Protein AF-0000000087426210 (afdb_homodimer)

Nearest PDB structures (foldseek):
  4icm-assembly2_G  TM=7.146E-01  e=2.799E-15  Sphingobium sp. SYK-6
  4qs5-assembly2_D  TM=7.437E-01  e=3.763E-14  Novosphingobium aromaticivorans DSM 12444
  7pwy-assembly2_C  TM=6.959E-01  e=1.541E-12  Homo sapiens
  4ofc-assembly1_A  TM=6.914E-01  e=6.392E-12  Homo sapiens
  4ign-assembly2_B  TM=7.014E-01  e=2.822E-11  Homo sapiens

pLDDT: mean 91.21, std 15.52, range [29.95, 98.94]

Foldseek 3Di:
DPPPPVPPPPPVVFAFEAEAAEDCALLNVPPPLCVVLCVVVVPPDRDNGDDLVVVVVLCVVQPHFAYEYEWAAEPVGTSRALVNQLVSCVVPVRHYAYEHEADLVDLVVRLVRLCCSCVPSVHQYYEYECQRHVHACQPPSNVSVQVSCLVSVHAYEYEAAADPGPTDRVSNACPPRVVVVCVVCLSHQYEYECCHPPNNVSLLVCVVVHVRYAYENEPDAPVPDDPVVLVLLQPVRLLRYEYHHHPPSGRSNRNCPCVVVSPHDPSSVSNHRPVSVCVNRVDDPPDD/DPPPPVPPPPPVPFAFEAEAAEDCALLNVPPPLCVVLCVVVVPPDRDNGDDCVVVVVLCVVQPHFAYEYEWAAEPVGTSRALVNQLVSCVVPVRHYAYEHEADLVDLVVRLVRLCCSCVPSVHLYYEYECQRHVHACQPPSNVSVQVSCLVSVHAYEYEAAADPGPTDRVSNACPPRVVVVCVVCLSHQYEYEQCHPPNNVSLLVCVVVHVRYAYENEPDAPVPDDPVVLVLLQPVRLLRYEYHHHPPSGRSNRNCPCVVVSPHDPSSVSNHRPVSVCVNRVDDPPDD

Radius of gyration: 29.94 Å; Cα contacts (8 Å, |Δi|>4): 1158; chains: 2; bounding box: 56×130×79 Å

Secondary structure (DSSP, 8-state):
----------------EEEEE----HHHHH-GGGHHHHHHHT--S--S---HHHHHHHHHHTT-SEEEEE-EEETTEEEE-HHHHHHHHHH-TTTEEEEE---TTSHHHHHHHHHIIIIIT---EEE--HHHHT--TTSGGGHHHHHHHHHHT--EEEE-S--SSSS--GGG-IIIIIHHHHHH-TT--EEEESTTTTSHHHHHHHHHH-TTEEEE-TT--GGGS-HHHHHHHHTTTTTTEE----BTSS-HHHHHTTGGGG---HHHHHIIIIIHHHHHHT------/----------------EEEEE----HHHHH-GGGHHHHHHHT--S--S---HHHHHHHHHHTT-SEEEEE-EEETTEEEE-HHHHHHHHHH-TTTEEEEE---TTSHHHHHHHHHIIIIIT---EEE--HHHHT--TTSGGGHHHHHHHHHHT--EEEE-S--SSSS--GGG-IIIIIHHHHHH-TT--EEEESTTTTSHHHHHHHHHH-TTEEEE-TT--GGGS-HHHHHHHHTTTTTTEE----BTSS-HHHHHTTGGGG---HHHHHIIIIIHHHHHHT------

Structure (mmCIF, N/CA/C/O backbone):
data_AF-0000000087426210-model_v1
#
loop_
_entity.id
_entity.type
_entity.pdbx_description
1 polymer Amidohydrolase
#
loop_
_atom_site.group_PDB
_atom_site.id
_atom_site.type_symbol
_atom_site.label_atom_id
_atom_site.label_alt_id
_atom_site.label_comp_id
_atom_site.label_asym_id
_atom_site.label_entity_id
_atom_site.label_seq_id
_atom_site.pdbx_PDB_ins_code
_atom_site.Cartn_x
_atom_site.Cartn_y
_atom_site.Cartn_z
_atom_site.occupancy
_atom_site.B_iso_or_equiv
_atom_site.auth_seq_id
_atom_site.auth_comp_id
_atom_site.auth_asym_id
_atom_site.auth_atom_id
_atom_site.pdbx_PDB_model_num
ATOM 1 N N . MET A 1 1 ? 2.533 75.812 8.523 1 30.89 1 MET A N 1
ATOM 2 C CA . MET A 1 1 ? 1.961 74.688 9.188 1 30.89 1 MET A CA 1
ATOM 3 C C . MET A 1 1 ? 2.523 73.375 8.602 1 30.89 1 MET A C 1
ATOM 5 O O . MET A 1 1 ? 2.424 73.125 7.398 1 30.89 1 MET A O 1
ATOM 9 N N . PRO A 1 2 ? 3.639 72.812 9.086 1 37.38 2 PRO A N 1
ATOM 10 C CA . PRO A 1 2 ? 4.395 71.75 8.422 1 37.38 2 PRO A CA 1
ATOM 11 C C . PRO A 1 2 ? 3.576 70.5 8.211 1 37.38 2 PRO A C 1
ATOM 13 O O . PRO A 1 2 ? 2.832 70.062 9.109 1 37.38 2 PRO A O 1
ATOM 16 N N . THR A 1 3 ? 3.061 70.188 6.938 1 33.25 3 THR A N 1
ATOM 17 C CA . THR A 1 3 ? 2.221 69.062 6.551 1 33.25 3 THR A CA 1
ATOM 18 C C . THR A 1 3 ? 2.891 67.75 6.914 1 33.25 3 THR A C 1
ATOM 20 O O . THR A 1 3 ? 3.996 67.438 6.453 1 33.25 3 THR A O 1
ATOM 23 N N . ASN A 1 4 ? 2.873 67.25 8.148 1 31.36 4 ASN A N 1
ATOM 24 C CA . ASN A 1 4 ? 3.414 66 8.68 1 31.36 4 ASN A CA 1
ATOM 25 C C . ASN A 1 4 ? 3.051 64.812 7.797 1 31.36 4 ASN A C 1
ATOM 27 O O . ASN A 1 4 ? 1.91 64.312 7.82 1 31.36 4 ASN A O 1
ATOM 31 N N . THR A 1 5 ? 3.494 64.75 6.562 1 31.3 5 THR A N 1
ATOM 32 C CA . THR A 1 5 ? 3.262 63.594 5.691 1 31.3 5 THR A CA 1
ATOM 33 C C . THR A 1 5 ? 3.754 62.312 6.344 1 31.3 5 THR A C 1
ATOM 35 O O . THR A 1 5 ? 4.961 62.062 6.43 1 31.3 5 THR A O 1
ATOM 38 N N . LYS A 1 6 ? 3.281 61.969 7.5 1 35.34 6 LYS A N 1
ATOM 39 C CA . LYS A 1 6 ? 3.58 60.656 8.117 1 35.34 6 LYS A CA 1
ATOM 40 C C . LYS A 1 6 ? 3.686 59.562 7.07 1 35.34 6 LYS A C 1
ATOM 42 O O . LYS A 1 6 ? 2.734 59.312 6.328 1 35.34 6 LYS A O 1
ATOM 47 N N . GLY A 1 7 ? 4.75 59.281 6.441 1 32.34 7 GLY A N 1
ATOM 48 C CA . GLY A 1 7 ? 5.082 58.188 5.523 1 32.34 7 GLY A CA 1
ATOM 49 C C . GLY A 1 7 ? 4.531 56.844 5.957 1 32.34 7 GLY A C 1
ATOM 50 O O . GLY A 1 7 ? 4.57 56.5 7.141 1 32.34 7 GLY A O 1
ATOM 51 N N . LYS A 1 8 ? 3.477 56.406 5.293 1 34.47 8 LYS A N 1
ATOM 52 C CA . LYS A 1 8 ? 2.887 55.094 5.543 1 34.47 8 LYS A CA 1
ATOM 53 C C . LYS A 1 8 ? 3.969 54.031 5.742 1 34.47 8 LYS A C 1
ATOM 55 O O . LYS A 1 8 ? 4.801 53.812 4.859 1 34.47 8 LYS A O 1
ATOM 60 N N . GLN A 1 9 ? 4.73 53.875 6.789 1 34.22 9 GLN A N 1
ATOM 61 C CA . GLN A 1 9 ? 5.605 52.75 7.039 1 34.22 9 GLN A CA 1
ATOM 62 C C . GLN A 1 9 ? 5.031 51.469 6.426 1 34.22 9 GLN A C 1
ATOM 64 O O . GLN A 1 9 ? 3.947 51.031 6.809 1 34.22 9 GLN A O 1
ATOM 69 N N . GLY A 1 10 ? 5.094 51.125 5.164 1 35.22 10 GLY A N 1
ATOM 70 C CA . GLY A 1 10 ? 4.672 50 4.352 1 35.22 10 GLY A CA 1
ATOM 71 C C . GLY A 1 10 ? 4.762 48.656 5.086 1 35.22 10 GLY A C 1
ATOM 72 O O . GLY A 1 10 ? 5.855 48.156 5.312 1 35.22 10 GLY A O 1
ATOM 73 N N . LYS A 1 11 ? 4.199 48.469 6.246 1 40.06 11 LYS A N 1
ATOM 74 C CA . LYS A 1 11 ? 4.113 47.188 6.941 1 40.06 11 LYS A CA 1
ATOM 75 C C . LYS A 1 11 ? 4.121 46.031 5.953 1 40.06 11 LYS A C 1
ATOM 77 O O . LYS A 1 11 ? 3.125 45.781 5.27 1 40.06 11 LYS A O 1
ATOM 82 N N . GLN A 1 12 ? 5.07 45.656 5.133 1 41.66 12 GLN A N 1
ATOM 83 C CA . GLN A 1 12 ? 5.215 44.438 4.316 1 41.66 12 GLN A CA 1
ATOM 84 C C . GLN A 1 12 ? 4.516 43.25 4.961 1 41.66 12 GLN A C 1
ATOM 86 O O . GLN A 1 12 ? 5.059 42.625 5.883 1 41.66 12 GLN A O 1
ATOM 91 N N . ASP A 1 13 ? 3.244 43.219 5.363 1 53.19 13 ASP A N 1
ATOM 92 C CA . ASP A 1 13 ? 2.328 42.281 6.02 1 53.19 13 ASP A CA 1
ATOM 93 C C . ASP A 1 13 ? 2.531 40.844 5.508 1 53.19 13 ASP A C 1
ATOM 95 O O . ASP A 1 13 ? 2.293 40.562 4.332 1 53.19 13 ASP A O 1
ATOM 99 N N . ALA A 1 14 ? 3.484 40.094 6.023 1 75.75 14 ALA A N 1
ATOM 100 C CA . ALA A 1 14 ? 3.934 38.75 5.688 1 75.75 14 ALA A CA 1
ATOM 101 C C . ALA A 1 14 ? 2.752 37.781 5.574 1 75.75 14 ALA A C 1
ATOM 103 O O . ALA A 1 14 ? 1.802 37.875 6.355 1 75.75 14 ALA A O 1
ATOM 104 N N . LEU A 1 15 ? 2.506 37.188 4.41 1 92.25 15 LEU A N 1
ATOM 105 C CA . LEU A 1 15 ? 1.535 36.125 4.148 1 92.25 15 LEU A CA 1
ATOM 106 C C . LEU A 1 15 ? 1.47 35.156 5.32 1 92.25 15 LEU A C 1
ATOM 108 O O . LEU A 1 15 ? 2.461 34.938 6.027 1 92.25 15 LEU A O 1
ATOM 112 N N . ARG A 1 16 ? 0.326 34.844 5.789 1 97.19 16 ARG A N 1
ATOM 113 C CA . ARG A 1 16 ? 0.116 33.812 6.789 1 97.19 16 ARG A CA 1
ATOM 114 C C . ARG A 1 16 ? -0.72 32.656 6.219 1 97.19 16 ARG A C 1
ATOM 116 O O . ARG A 1 16 ? -1.838 32.875 5.746 1 97.19 16 ARG A O 1
ATOM 123 N N . ILE A 1 17 ? -0.151 31.438 6.227 1 98.44 17 ILE A N 1
ATOM 124 C CA . ILE A 1 17 ? -0.845 30.25 5.742 1 98.44 17 ILE A CA 1
ATOM 125 C C . ILE A 1 17 ? -1.034 29.25 6.887 1 98.44 17 ILE A C 1
ATOM 127 O O . ILE A 1 17 ? -0.064 28.859 7.531 1 98.44 17 ILE A O 1
ATOM 131 N N . ASP A 1 18 ? -2.258 28.938 7.207 1 98.81 18 ASP A N 1
ATOM 132 C CA . ASP A 1 18 ? -2.588 27.953 8.227 1 98.81 18 ASP A CA 1
ATOM 133 C C . ASP A 1 18 ? -2.67 26.547 7.625 1 98.81 18 ASP A C 1
ATOM 135 O O . ASP A 1 18 ? -3.607 26.234 6.887 1 98.81 18 ASP A O 1
ATOM 139 N N . ALA A 1 19 ? -1.792 25.688 8.039 1 98.88 19 ALA A N 1
ATOM 140 C CA . ALA A 1 19 ? -1.604 24.391 7.375 1 98.88 19 ALA A CA 1
ATOM 141 C C . ALA A 1 19 ? -2.658 23.391 7.824 1 98.88 19 ALA A C 1
ATOM 143 O O . ALA A 1 19 ? -2.801 22.328 7.223 1 98.88 19 ALA A O 1
ATOM 144 N N . TRP A 1 20 ? -3.406 23.719 8.852 1 98.88 20 TRP A N 1
ATOM 145 C CA . TRP A 1 20 ? -4.371 22.734 9.312 1 98.88 20 TRP A CA 1
ATOM 146 C C . TRP A 1 20 ? -5.551 23.406 10.008 1 98.88 20 TRP A C 1
ATOM 148 O O . TRP A 1 20 ? -5.418 23.906 11.117 1 98.88 20 TRP A O 1
ATOM 158 N N . ILE A 1 21 ? -6.699 23.359 9.367 1 98.25 21 ILE A N 1
ATOM 159 C CA . ILE A 1 21 ? -7.953 23.734 10.008 1 98.25 21 ILE A CA 1
ATOM 160 C C . ILE A 1 21 ? -9.062 22.781 9.562 1 98.25 21 ILE A C 1
ATOM 162 O O . ILE A 1 21 ? -8.875 22 8.633 1 98.25 21 ILE A O 1
ATOM 166 N N . GLN A 1 22 ? -10.109 22.75 10.211 1 96.44 22 GLN A N 1
ATOM 167 C CA . GLN A 1 22 ? -11.359 22.125 9.781 1 96.44 22 GLN A CA 1
ATOM 168 C C . GLN A 1 22 ? -12.555 23.031 10.109 1 96.44 22 GLN A C 1
ATOM 170 O O . GLN A 1 22 ? -12.516 23.797 11.07 1 96.44 22 GLN A O 1
ATOM 175 N N . HIS A 1 23 ? -13.555 22.953 9.25 1 94.62 23 HIS A N 1
ATOM 176 C CA . HIS A 1 23 ? -14.828 23.609 9.57 1 94.62 23 HIS A CA 1
ATOM 177 C C . HIS A 1 23 ? -15.641 22.766 10.547 1 94.62 23 HIS A C 1
ATOM 179 O O . HIS A 1 23 ? -15.789 21.547 10.359 1 94.62 23 HIS A O 1
ATOM 185 N N . PRO A 1 24 ? -16.062 23.344 11.578 1 89.81 24 PRO A N 1
ATOM 186 C CA . PRO A 1 24 ? -16.828 22.594 12.578 1 89.81 24 PRO A CA 1
ATOM 187 C C . PRO A 1 24 ? -18.266 22.297 12.125 1 89.81 24 PRO A C 1
ATOM 189 O O . PRO A 1 24 ? -19.219 22.797 12.727 1 89.81 24 PRO A O 1
ATOM 192 N N . SER A 1 25 ? -18.328 21.359 11.141 1 82.44 25 SER A N 1
ATOM 193 C CA . SER A 1 25 ? -19.672 20.969 10.703 1 82.44 25 SER A CA 1
ATOM 194 C C . SER A 1 25 ? -20.484 20.391 11.859 1 82.44 25 SER A C 1
ATOM 196 O O . SER A 1 25 ? -19.938 20.109 12.93 1 82.44 25 SER A O 1
ATOM 198 N N . ALA A 1 26 ? -21.812 20.359 11.617 1 79.12 26 ALA A N 1
ATOM 199 C CA . ALA A 1 26 ? -22.688 19.812 12.648 1 79.12 26 ALA A CA 1
ATOM 200 C C . ALA A 1 26 ? -22.25 18.406 13.047 1 79.12 26 ALA A C 1
ATOM 202 O O . ALA A 1 26 ? -22.172 18.094 14.234 1 79.12 26 ALA A O 1
ATOM 203 N N . ASN A 1 27 ? -21.953 17.594 12.094 1 80.12 27 ASN A N 1
ATOM 204 C CA . ASN A 1 27 ? -21.516 16.234 12.359 1 80.12 27 ASN A CA 1
ATOM 205 C C . ASN A 1 27 ? -20.203 16.219 13.133 1 80.12 27 ASN A C 1
ATOM 207 O O . ASN A 1 27 ? -20.016 15.406 14.055 1 80.12 27 ASN A O 1
ATOM 211 N N . PHE A 1 28 ? -19.328 17.109 12.734 1 84.38 28 PHE A N 1
ATOM 212 C CA . PHE A 1 28 ? -18.031 17.203 13.398 1 84.38 28 PHE A CA 1
ATOM 213 C C . PHE A 1 28 ? -18.203 17.656 14.844 1 84.38 28 PHE A C 1
ATOM 215 O O . PHE A 1 28 ? -17.703 17.016 15.766 1 84.38 28 PHE A O 1
ATOM 222 N N . ALA A 1 29 ? -19.016 18.656 15.055 1 78.5 29 ALA A N 1
ATOM 223 C CA . ALA A 1 29 ? -19.188 19.266 16.375 1 78.5 29 ALA A CA 1
ATOM 224 C C . ALA A 1 29 ? -19.953 18.328 17.297 1 78.5 29 ALA A C 1
ATOM 226 O O . ALA A 1 29 ? -19.719 18.312 18.516 1 78.5 29 ALA A O 1
ATOM 227 N N . ALA A 1 30 ? -20.766 17.5 16.672 1 77.25 30 ALA A N 1
ATOM 228 C CA . ALA A 1 30 ? -21.641 16.656 17.469 1 77.25 30 ALA A CA 1
ATOM 229 C C . ALA A 1 30 ? -20.984 15.305 17.766 1 77.25 30 ALA A C 1
ATOM 231 O O . ALA A 1 30 ? -21.5 14.516 18.562 1 77.25 30 ALA A O 1
ATOM 232 N N . HIS A 1 31 ? -19.875 15.125 17.156 1 80.12 31 HIS A N 1
ATOM 233 C CA . HIS A 1 31 ? -19.281 13.805 17.297 1 80.12 31 HIS A CA 1
ATOM 234 C C . HIS A 1 31 ? -18.891 13.531 18.75 1 80.12 31 HIS A C 1
ATOM 236 O O . HIS A 1 31 ? -18.281 14.375 19.406 1 80.12 31 HIS A O 1
ATOM 242 N N . PRO A 1 32 ? -19.172 12.32 19.25 1 77.62 32 PRO A N 1
ATOM 243 C CA . PRO A 1 32 ? -18.938 11.984 20.656 1 77.62 32 PRO A CA 1
ATOM 244 C C . PRO A 1 32 ? -17.469 12.109 21.047 1 77.62 32 PRO A C 1
ATOM 246 O O . PRO A 1 32 ? -17.156 12.391 22.219 1 77.62 32 PRO A O 1
ATOM 249 N N . MET A 1 33 ? -16.656 12 20.125 1 73.88 33 MET A N 1
ATOM 250 C CA . MET A 1 33 ? -15.227 12.016 20.422 1 73.88 33 MET A CA 1
ATOM 251 C C . MET A 1 33 ? -14.781 13.406 20.875 1 73.88 33 MET A C 1
ATOM 253 O O . MET A 1 33 ? -13.727 13.547 21.5 1 73.88 33 MET A O 1
ATOM 257 N N . PHE A 1 34 ? -15.625 14.414 20.578 1 72.88 34 PHE A N 1
ATOM 258 C CA . PHE A 1 34 ? -15.227 15.773 20.922 1 72.88 34 PHE A CA 1
ATOM 259 C C . PHE A 1 34 ? -15.969 16.25 22.156 1 72.88 34 PHE A C 1
ATOM 261 O O . PHE A 1 34 ? -15.914 17.438 22.516 1 72.88 34 PHE A O 1
ATOM 268 N N . GLU A 1 35 ? -16.688 15.344 22.766 1 70.31 35 GLU A N 1
ATOM 269 C CA . GLU A 1 35 ? -17.453 15.695 23.969 1 70.31 35 GLU A CA 1
ATOM 270 C C . GLU A 1 35 ? -16.562 16.359 25.016 1 70.31 35 GLU A C 1
ATOM 272 O O . GLU A 1 35 ? -16.938 17.375 25.594 1 70.31 35 GLU A O 1
ATOM 277 N N . SER A 1 36 ? -15.445 15.703 25.188 1 62.47 36 SER A N 1
ATOM 278 C CA . SER A 1 36 ? -14.523 16.25 26.172 1 62.47 36 SER A CA 1
ATOM 279 C C . SER A 1 36 ? -14.055 17.656 25.766 1 62.47 36 SER A C 1
ATOM 281 O O . SER A 1 36 ? -13.953 18.547 26.609 1 62.47 36 SER A O 1
ATOM 283 N N . LEU A 1 37 ? -13.891 17.781 24.453 1 62.28 37 LEU A N 1
ATOM 284 C CA . LEU A 1 37 ? -13.445 19.062 23.938 1 62.28 37 LEU A CA 1
ATOM 285 C C . LEU A 1 37 ? -14.555 20.109 24.047 1 62.28 37 LEU A C 1
ATOM 287 O O . LEU A 1 37 ? -14.297 21.25 24.422 1 62.28 37 LEU A O 1
ATOM 291 N N . ARG A 1 38 ? -15.773 19.766 23.734 1 67.06 38 ARG A N 1
ATOM 292 C CA . ARG A 1 38 ? -16.922 20.656 23.844 1 67.06 38 ARG A CA 1
ATOM 293 C C . ARG A 1 38 ? -17.109 21.125 25.281 1 67.06 38 ARG A C 1
ATOM 295 O O . ARG A 1 38 ? -17.406 22.297 25.531 1 67.06 38 ARG A O 1
ATOM 302 N N . ARG A 1 39 ? -16.859 20.219 26.125 1 63.72 39 ARG A N 1
ATOM 303 C CA . ARG A 1 39 ? -16.969 20.562 27.547 1 63.72 39 ARG A CA 1
ATOM 304 C C . ARG A 1 39 ? -15.898 21.562 27.953 1 63.72 39 ARG A C 1
ATOM 306 O O . ARG A 1 39 ? -16.188 22.547 28.641 1 63.72 39 ARG A O 1
ATOM 313 N N . TRP A 1 40 ? -14.844 21.219 27.359 1 55.06 40 TRP A N 1
ATOM 314 C CA . TRP A 1 40 ? -13.727 22.094 27.641 1 55.06 40 TRP A CA 1
ATOM 315 C C . TRP A 1 40 ? -13.961 23.484 27.062 1 55.06 40 TRP A C 1
ATOM 317 O O . TRP A 1 40 ? -13.633 24.5 27.688 1 55.06 40 TRP A O 1
ATOM 327 N N . MET A 1 41 ? -14.594 23.5 25.906 1 58.5 41 MET A N 1
ATOM 328 C CA . MET A 1 41 ? -14.82 24.75 25.203 1 58.5 41 MET A CA 1
ATOM 329 C C . MET A 1 41 ? -16.109 25.422 25.688 1 58.5 41 MET A C 1
ATOM 331 O O . MET A 1 41 ? -16.422 26.547 25.281 1 58.5 41 MET A O 1
ATOM 335 N N . GLY A 1 42 ? -16.859 24.766 26.672 1 59.47 42 GLY A N 1
ATOM 336 C CA . GLY A 1 42 ? -18.094 25.297 27.219 1 59.47 42 GLY A CA 1
ATOM 337 C C . GLY A 1 42 ? -19.219 25.328 26.203 1 59.47 42 GLY A C 1
ATOM 338 O O . GLY A 1 42 ? -20.094 26.203 26.266 1 59.47 42 GLY A O 1
ATOM 339 N N . MET A 1 43 ? -19.109 24.453 25.188 1 61 43 MET A N 1
ATOM 340 C CA . MET A 1 43 ? -20.141 24.438 24.156 1 61 43 MET A CA 1
ATOM 341 C C . MET A 1 43 ? -21.234 23.422 24.484 1 61 43 MET A C 1
ATOM 343 O O . MET A 1 43 ? -21 22.219 24.406 1 61 43 MET A O 1
ATOM 347 N N . GLU A 1 44 ? -22.344 23.812 25.219 1 58.94 44 GLU A N 1
ATOM 348 C CA . GLU A 1 44 ? -23.438 22.953 25.672 1 58.94 44 GLU A CA 1
ATOM 349 C C . GLU A 1 44 ? -24.297 22.516 24.5 1 58.94 44 GLU A C 1
ATOM 351 O O . GLU A 1 44 ? -24.75 21.359 24.453 1 58.94 44 GLU A O 1
ATOM 356 N N . GLU A 1 45 ? -24.641 23.438 23.594 1 64.94 45 GLU A N 1
ATOM 357 C CA . GLU A 1 45 ? -25.531 23.094 22.484 1 64.94 45 GLU A CA 1
ATOM 358 C C . GLU A 1 45 ? -24.828 23.25 21.141 1 64.94 45 GLU A C 1
ATOM 360 O O . GLU A 1 45 ? -24.172 24.266 20.891 1 64.94 45 GLU A O 1
ATOM 365 N N . VAL A 1 46 ? -24.75 22.062 20.406 1 65.38 46 VAL A N 1
ATOM 366 C CA . VAL A 1 46 ? -24.188 22.125 19.062 1 65.38 46 VAL A CA 1
ATOM 367 C C . VAL A 1 46 ? -25.281 22.531 18.078 1 65.38 46 VAL A C 1
ATOM 369 O O . VAL A 1 46 ? -26.328 21.891 18.016 1 65.38 46 VAL A O 1
ATOM 372 N N . PRO A 1 47 ? -25.047 23.672 17.469 1 71.69 47 PRO A N 1
ATOM 373 C CA . PRO A 1 47 ? -26.016 24.047 16.453 1 71.69 47 PRO A CA 1
ATOM 374 C C . PRO A 1 47 ? -26.141 23.031 15.336 1 71.69 47 PRO A C 1
ATOM 376 O O . PRO A 1 47 ? -25.219 22.25 15.102 1 71.69 47 PRO A O 1
ATOM 379 N N . ASP A 1 48 ? -27.359 22.969 14.688 1 72.5 48 ASP A N 1
ATOM 380 C CA . ASP A 1 48 ? -27.641 22.047 13.586 1 72.5 48 ASP A CA 1
ATOM 381 C C . ASP A 1 48 ? -26.75 22.328 12.391 1 72.5 48 ASP A C 1
ATOM 383 O O . ASP A 1 48 ? -26.344 21.406 11.68 1 72.5 48 ASP A O 1
ATOM 387 N N . GLU A 1 49 ? -26.531 23.609 12.195 1 79.31 49 GLU A N 1
ATOM 388 C CA . GLU A 1 49 ? -25.656 24.016 11.102 1 79.31 49 GLU A CA 1
ATOM 389 C C . GLU A 1 49 ? -24.75 25.172 11.516 1 79.31 49 GLU A C 1
ATOM 391 O O . GLU A 1 49 ? -25.203 26.109 12.188 1 79.31 49 GLU A O 1
ATOM 396 N N . ILE A 1 50 ? -23.531 25.016 11.242 1 85.81 50 ILE A N 1
ATOM 397 C CA . ILE A 1 50 ? -22.562 26.094 11.469 1 85.81 50 ILE A CA 1
ATOM 398 C C . ILE A 1 50 ? -22.141 26.703 10.141 1 85.81 50 ILE A C 1
ATOM 400 O O . ILE A 1 50 ? -21.547 26.031 9.305 1 85.81 50 ILE A O 1
ATOM 404 N N . PRO A 1 51 ? -22.578 27.953 9.953 1 91.12 51 PRO A N 1
ATOM 405 C CA . PRO A 1 51 ? -22.234 28.578 8.68 1 91.12 51 PRO A CA 1
ATOM 406 C C . PRO A 1 51 ? -20.719 28.703 8.469 1 91.12 51 PRO A C 1
ATOM 408 O O . PRO A 1 51 ? -19.984 28.875 9.43 1 91.12 51 PRO A O 1
ATOM 411 N N . LEU A 1 52 ? -20.297 28.609 7.215 1 95.31 52 LEU A N 1
ATOM 412 C CA . LEU A 1 52 ? -18.891 28.734 6.848 1 95.31 52 LEU A CA 1
ATOM 413 C C . LEU A 1 52 ? -18.312 30.062 7.328 1 95.31 52 LEU A C 1
ATOM 415 O O . LEU A 1 52 ? -17.109 30.156 7.602 1 95.31 52 LEU A O 1
ATOM 419 N N . ASP A 1 53 ? -19.188 31.047 7.531 1 95.19 53 ASP A N 1
ATOM 420 C CA . ASP A 1 53 ? -18.781 32.375 7.926 1 95.19 53 ASP A CA 1
ATOM 421 C C . ASP A 1 53 ? -18.078 32.375 9.281 1 95.19 53 ASP A C 1
ATOM 423 O O . ASP A 1 53 ? -17.219 33.219 9.547 1 95.19 53 ASP A O 1
ATOM 427 N N . VAL A 1 54 ? -18.438 31.422 10.062 1 91.06 54 VAL A N 1
ATOM 428 C CA . VAL A 1 54 ? -17.781 31.297 11.359 1 91.06 54 VAL A CA 1
ATOM 429 C C . VAL A 1 54 ? -16.297 31.031 11.172 1 91.06 54 VAL A C 1
ATOM 431 O O . VAL A 1 54 ? -15.461 31.688 11.805 1 91.06 54 VAL A O 1
ATOM 434 N N . THR A 1 55 ? -15.984 30.078 10.336 1 95.75 55 THR A N 1
ATOM 435 C CA . THR A 1 55 ? -14.602 29.75 10.031 1 95.75 55 THR A CA 1
ATOM 436 C C . THR A 1 55 ? -13.906 30.906 9.336 1 95.75 55 THR A C 1
ATOM 438 O O . THR A 1 55 ? -12.797 31.297 9.719 1 95.75 55 THR A O 1
ATOM 441 N N . VAL A 1 56 ? -14.531 31.531 8.406 1 97.56 56 VAL A N 1
ATOM 442 C CA . VAL A 1 56 ? -13.961 32.625 7.641 1 97.56 56 VAL A CA 1
ATOM 443 C C . VAL A 1 56 ? -13.641 33.812 8.57 1 97.56 56 VAL A C 1
ATOM 445 O O . VAL A 1 56 ? -12.555 34.375 8.508 1 97.56 56 VAL A O 1
ATOM 448 N N . ALA A 1 57 ? -14.547 34.094 9.453 1 96.69 57 ALA A N 1
ATOM 449 C CA . ALA A 1 57 ? -14.359 35.219 10.383 1 96.69 57 ALA A CA 1
ATOM 450 C C . ALA A 1 57 ? -13.156 34.969 11.297 1 96.69 57 ALA A C 1
ATOM 452 O O . ALA A 1 57 ? -12.383 35.875 11.578 1 96.69 57 ALA A O 1
ATOM 453 N N . ALA A 1 58 ? -13.047 33.719 11.758 1 95.56 58 ALA A N 1
ATOM 454 C CA . ALA A 1 58 ? -11.922 33.375 12.625 1 95.56 58 ALA A CA 1
ATOM 455 C C . ALA A 1 58 ? -10.594 33.531 11.906 1 95.56 58 ALA A C 1
ATOM 457 O O . ALA A 1 58 ? -9.625 34.062 12.484 1 95.56 58 ALA A O 1
ATOM 458 N N . LEU A 1 59 ? -10.523 33.156 10.656 1 97.81 59 LEU A N 1
ATOM 459 C CA . LEU A 1 59 ? -9.312 33.25 9.859 1 97.81 59 LEU A CA 1
ATOM 460 C C . LEU A 1 59 ? -8.977 34.688 9.562 1 97.81 59 LEU A C 1
ATOM 462 O O . LEU A 1 59 ? -7.824 35.125 9.703 1 97.81 59 LEU A O 1
ATOM 466 N N . GLU A 1 60 ? -9.992 35.5 9.227 1 97.06 60 GLU A N 1
ATOM 467 C CA . GLU A 1 60 ? -9.789 36.906 8.906 1 97.06 60 GLU A CA 1
ATOM 468 C C . GLU A 1 60 ? -9.359 37.688 10.141 1 97.06 60 GLU A C 1
ATOM 470 O O . GLU A 1 60 ? -8.508 38.594 10.055 1 97.06 60 GLU A O 1
ATOM 475 N N . ALA A 1 61 ? -9.922 37.344 11.234 1 96.62 61 ALA A N 1
ATOM 476 C CA . ALA A 1 61 ? -9.57 38.031 12.484 1 96.62 61 ALA A CA 1
ATOM 477 C C . ALA A 1 61 ? -8.094 37.844 12.812 1 96.62 61 ALA A C 1
ATOM 479 O O . ALA A 1 61 ? -7.48 38.688 13.461 1 96.62 61 ALA A O 1
ATOM 480 N N . ALA A 1 62 ? -7.531 36.75 12.328 1 97 62 ALA A N 1
ATOM 481 C CA . ALA A 1 62 ? -6.133 36.438 12.602 1 97 62 ALA A CA 1
ATOM 482 C C . ALA A 1 62 ? -5.25 36.812 11.414 1 97 62 ALA A C 1
ATOM 484 O O . ALA A 1 62 ? -4.062 36.469 11.383 1 97 62 ALA A O 1
ATOM 485 N N . ASP A 1 63 ? -5.836 37.438 10.391 1 96.81 63 ASP A N 1
ATOM 486 C CA . ASP A 1 63 ? -5.141 37.875 9.18 1 96.81 63 ASP A CA 1
ATOM 487 C C . ASP A 1 63 ? -4.508 36.688 8.461 1 96.81 63 ASP A C 1
ATOM 489 O O . ASP A 1 63 ? -3.359 36.75 8.008 1 96.81 63 ASP A O 1
ATOM 493 N N . ILE A 1 64 ? -5.207 35.562 8.453 1 97.69 64 ILE A N 1
ATOM 494 C CA . ILE A 1 64 ? -4.777 34.406 7.676 1 97.69 64 ILE A CA 1
ATOM 495 C C . ILE A 1 64 ? -5.102 34.625 6.199 1 97.69 64 ILE A C 1
ATOM 497 O O . ILE A 1 64 ? -6.227 35 5.848 1 97.69 64 ILE A O 1
ATOM 501 N N . ASP A 1 65 ? -4.129 34.438 5.375 1 97.38 65 ASP A N 1
ATOM 502 C CA . ASP A 1 65 ? -4.312 34.656 3.947 1 97.38 65 ASP A CA 1
ATOM 503 C C . ASP A 1 65 ? -4.809 33.406 3.248 1 97.38 65 ASP A C 1
ATOM 505 O O . ASP A 1 65 ? -5.586 33.469 2.293 1 97.38 65 ASP A O 1
ATOM 509 N N . ARG A 1 66 ? -4.34 32.25 3.617 1 98.25 66 ARG A N 1
ATOM 510 C CA . ARG A 1 66 ? -4.766 30.922 3.131 1 98.25 66 ARG A CA 1
ATOM 511 C C . ARG A 1 66 ? -4.832 29.922 4.27 1 98.25 66 ARG A C 1
ATOM 513 O O . ARG A 1 66 ? -4.035 29.969 5.207 1 98.25 66 ARG A O 1
ATOM 520 N N . ALA A 1 67 ? -5.773 29.047 4.148 1 98.81 67 ALA A N 1
ATOM 521 C CA . ALA A 1 67 ? -5.914 28 5.156 1 98.81 67 ALA A CA 1
ATOM 522 C C . ALA A 1 67 ? -6.254 26.656 4.512 1 98.81 67 ALA A C 1
ATOM 524 O O . ALA A 1 67 ? -7.121 26.594 3.635 1 98.81 67 ALA A O 1
ATOM 525 N N . LEU A 1 68 ? -5.516 25.641 4.895 1 98.94 68 LEU A N 1
ATOM 526 C CA . LEU A 1 68 ? -5.801 24.281 4.426 1 98.94 68 LEU A CA 1
ATOM 527 C C . LEU A 1 68 ? -6.93 23.656 5.234 1 98.94 68 LEU A C 1
ATOM 529 O O . LEU A 1 68 ? -6.738 23.312 6.402 1 98.94 68 LEU A O 1
ATOM 533 N N . VAL A 1 69 ? -8.125 23.547 4.637 1 98.81 69 VAL A N 1
ATOM 534 C CA . VAL A 1 69 ? -9.32 23.016 5.289 1 98.81 69 VAL A CA 1
ATOM 535 C C . VAL A 1 69 ? -9.461 21.531 4.992 1 98.81 69 VAL A C 1
ATOM 537 O O . VAL A 1 69 ? -9.469 21.109 3.828 1 98.81 69 VAL A O 1
ATOM 540 N N . SER A 1 70 ? -9.602 20.734 6.023 1 98.62 70 SER A N 1
ATOM 541 C CA . SER A 1 70 ? -9.43 19.297 5.891 1 98.62 70 SER A CA 1
ATOM 542 C C . SER A 1 70 ? -10.766 18.578 5.945 1 98.62 70 SER A C 1
ATOM 544 O O . SER A 1 70 ? -11.633 18.922 6.75 1 98.62 70 SER A O 1
ATOM 546 N N . ALA A 1 71 ? -10.875 17.531 5.07 1 98.44 71 ALA A N 1
ATOM 547 C CA . ALA A 1 71 ? -11.883 16.5 5.258 1 98.44 71 ALA A CA 1
ATOM 548 C C . ALA A 1 71 ? -11.477 15.531 6.371 1 98.44 71 ALA A C 1
ATOM 550 O O . ALA A 1 71 ? -10.305 15.477 6.754 1 98.44 71 ALA A O 1
ATOM 551 N N . TRP A 1 72 ? -12.453 14.875 6.957 1 96.31 72 TRP A N 1
ATOM 552 C CA . TRP A 1 72 ? -12.242 13.883 8.008 1 96.31 72 TRP A CA 1
ATOM 553 C C . TRP A 1 72 ? -12.961 12.578 7.672 1 96.31 72 TRP A C 1
ATOM 555 O O . TRP A 1 72 ? -14.188 12.531 7.633 1 96.31 72 TRP A O 1
ATOM 565 N N . TRP A 1 73 ? -12.18 11.57 7.453 1 96.25 73 TRP A N 1
ATOM 566 C CA . TRP A 1 73 ? -12.734 10.234 7.266 1 96.25 73 TRP A CA 1
ATOM 567 C C . TRP A 1 73 ? -12.211 9.273 8.328 1 96.25 73 TRP A C 1
ATOM 569 O O . TRP A 1 73 ? -11.016 9.258 8.625 1 96.25 73 TRP A O 1
ATOM 579 N N . GLY A 1 74 ? -13.141 8.531 9.031 1 94.31 74 GLY A N 1
ATOM 580 C CA . GLY A 1 74 ? -12.797 7.48 9.977 1 94.31 74 GLY A CA 1
ATOM 581 C C . GLY A 1 74 ? -13.5 6.164 9.688 1 94.31 74 GLY A C 1
ATOM 582 O O . GLY A 1 74 ? -14.125 6.008 8.641 1 94.31 74 GLY A O 1
ATOM 583 N N . PRO A 1 75 ? -13.367 5.234 10.555 1 93.75 75 PRO A N 1
ATOM 584 C CA . PRO A 1 75 ? -13.938 3.904 10.336 1 93.75 75 PRO A CA 1
ATOM 585 C C . PRO A 1 75 ? -15.461 3.932 10.211 1 93.75 75 PRO A C 1
ATOM 587 O O . PRO A 1 75 ? -16.047 3.035 9.602 1 93.75 75 PRO A O 1
ATOM 590 N N . GLU A 1 76 ? -16.109 4.953 10.766 1 91.62 76 GLU A N 1
ATOM 591 C CA . GLU A 1 76 ? -17.562 5.027 10.742 1 91.62 76 GLU A CA 1
ATOM 592 C C . GLU A 1 76 ? -18.062 5.879 9.578 1 91.62 76 GLU A C 1
ATOM 594 O O . GLU A 1 76 ? -19.266 6.148 9.461 1 91.62 76 GLU A O 1
ATOM 599 N N . GLY A 1 77 ? -17.109 6.289 8.75 1 93.56 77 GLY A N 1
ATOM 600 C CA . GLY A 1 77 ? -17.484 7.094 7.594 1 93.56 77 GLY A CA 1
ATOM 601 C C . GLY A 1 77 ? -16.938 8.508 7.652 1 93.56 77 GLY A C 1
ATOM 602 O O . GLY A 1 77 ? -16.047 8.797 8.445 1 93.56 77 GLY A O 1
ATOM 603 N N . ALA A 1 78 ? -17.5 9.328 6.789 1 94.31 78 ALA A N 1
ATOM 604 C CA . ALA A 1 78 ? -17.031 10.711 6.723 1 94.31 78 ALA A CA 1
ATOM 605 C C . ALA A 1 78 ? -17.641 11.539 7.855 1 94.31 78 ALA A C 1
ATOM 607 O O . ALA A 1 78 ? -18.844 11.547 8.055 1 94.31 78 ALA A O 1
ATOM 608 N N . ILE A 1 79 ? -16.812 12.172 8.586 1 92.75 79 ILE A N 1
ATOM 609 C CA . ILE A 1 79 ? -17.234 13.188 9.539 1 92.75 79 ILE A CA 1
ATOM 610 C C . ILE A 1 79 ? -17.391 14.531 8.836 1 92.75 79 ILE A C 1
ATOM 612 O O . ILE A 1 79 ? -18.375 15.242 9.039 1 92.75 79 ILE A O 1
ATOM 616 N N . ILE A 1 80 ? -16.422 14.891 8.023 1 95.56 80 ILE A N 1
ATOM 617 C CA . ILE A 1 80 ? -16.438 15.938 7.008 1 95.56 80 ILE A CA 1
ATOM 618 C C . ILE A 1 80 ? -16.062 15.352 5.652 1 95.56 80 ILE A C 1
ATOM 620 O O . ILE A 1 80 ? -14.93 14.891 5.465 1 95.56 80 ILE A O 1
ATOM 624 N N . SER A 1 81 ? -16.953 15.359 4.691 1 97.06 81 SER A N 1
ATOM 625 C CA . SER A 1 81 ? -16.703 14.695 3.414 1 97.06 81 SER A CA 1
ATOM 626 C C . SER A 1 81 ? -15.836 15.562 2.504 1 97.06 81 SER A C 1
ATOM 628 O O . SER A 1 81 ? -15.734 16.766 2.701 1 97.06 81 SER A O 1
ATOM 630 N N . ASN A 1 82 ? -15.234 14.898 1.517 1 98.62 82 ASN A N 1
ATOM 631 C CA . ASN A 1 82 ? -14.484 15.625 0.5 1 98.62 82 ASN A CA 1
ATOM 632 C C . ASN A 1 82 ? -15.375 16.594 -0.271 1 98.62 82 ASN A C 1
ATOM 634 O O . ASN A 1 82 ? -14.938 17.703 -0.622 1 98.62 82 ASN A O 1
ATOM 638 N N . ASP A 1 83 ? -16.594 16.219 -0.52 1 98.25 83 ASP A N 1
ATOM 639 C CA . ASP A 1 83 ? -17.531 17.078 -1.238 1 98.25 83 ASP A CA 1
ATOM 640 C C . ASP A 1 83 ? -17.859 18.328 -0.426 1 98.25 83 ASP A C 1
ATOM 642 O O . ASP A 1 83 ? -17.984 19.406 -0.983 1 98.25 83 ASP A O 1
ATOM 646 N N . GLU A 1 84 ? -17.984 18.172 0.886 1 97.12 84 GLU A N 1
ATOM 647 C CA . GLU A 1 84 ? -18.219 19.312 1.75 1 97.12 84 GLU A CA 1
ATOM 648 C C . GLU A 1 84 ? -17.031 20.281 1.702 1 97.12 84 GLU A C 1
ATOM 650 O O . GLU A 1 84 ? -17.219 21.5 1.604 1 97.12 84 GLU A O 1
ATOM 655 N N . VAL A 1 85 ? -15.867 19.734 1.755 1 98.44 85 VAL A N 1
ATOM 656 C CA . VAL A 1 85 ? -14.664 20.562 1.688 1 98.44 85 VAL A CA 1
ATOM 657 C C . VAL A 1 85 ? -14.602 21.281 0.335 1 98.44 85 VAL A C 1
ATOM 659 O O . VAL A 1 85 ? -14.281 22.469 0.264 1 98.44 85 VAL A O 1
ATOM 662 N N . ALA A 1 86 ? -14.922 20.531 -0.678 1 98.81 86 ALA A N 1
ATOM 663 C CA . ALA A 1 86 ? -14.922 21.125 -2.014 1 98.81 86 ALA A CA 1
ATOM 664 C C . ALA A 1 86 ? -15.883 22.312 -2.086 1 98.81 86 ALA A C 1
ATOM 666 O O . ALA A 1 86 ? -15.562 23.328 -2.691 1 98.81 86 ALA A O 1
ATOM 667 N N . GLN A 1 87 ? -17.031 22.156 -1.501 1 98.19 87 GLN A N 1
ATOM 668 C CA . GLN A 1 87 ? -18.016 23.234 -1.479 1 98.19 87 GLN A CA 1
ATOM 669 C C . GLN A 1 87 ? -17.469 24.453 -0.743 1 98.19 87 GLN A C 1
ATOM 671 O O . GLN A 1 87 ? -17.688 25.594 -1.164 1 98.19 87 GLN A O 1
ATOM 676 N N . MET A 1 88 ? -16.781 24.25 0.342 1 98.12 88 MET A N 1
ATOM 677 C CA . MET A 1 88 ? -16.188 25.344 1.104 1 98.12 88 MET A CA 1
ATOM 678 C C . MET A 1 88 ? -15.141 26.078 0.271 1 98.12 88 MET A C 1
ATOM 680 O O . MET A 1 88 ? -15.109 27.312 0.258 1 98.12 88 MET A O 1
ATOM 684 N N . VAL A 1 89 ? -14.32 25.297 -0.414 1 98.62 89 VAL A N 1
ATOM 685 C CA . VAL A 1 89 ? -13.258 25.859 -1.234 1 98.62 89 VAL A CA 1
ATOM 686 C C . VAL A 1 89 ? -13.867 26.672 -2.379 1 98.62 89 VAL A C 1
ATOM 688 O O . VAL A 1 89 ? -13.406 27.781 -2.686 1 98.62 89 VAL A O 1
ATOM 691 N N . ASP A 1 90 ? -14.961 26.172 -2.957 1 98.38 90 ASP A N 1
ATOM 692 C CA . ASP A 1 90 ? -15.656 26.875 -4.031 1 98.38 90 ASP A CA 1
ATOM 693 C C . ASP A 1 90 ? -16.219 28.219 -3.539 1 98.38 90 ASP A C 1
ATOM 695 O O . ASP A 1 90 ? -16.219 29.203 -4.277 1 98.38 90 ASP A O 1
ATOM 699 N N . ALA A 1 91 ? -16.672 28.219 -2.336 1 98.12 91 ALA A N 1
ATOM 700 C CA . ALA A 1 91 ? -17.281 29.422 -1.761 1 98.12 91 ALA A CA 1
ATOM 701 C C . ALA A 1 91 ? -16.219 30.484 -1.459 1 98.12 91 ALA A C 1
ATOM 703 O O . ALA A 1 91 ? -16.469 31.672 -1.552 1 98.12 91 ALA A O 1
ATOM 704 N N . ARG A 1 92 ? -15.023 30.016 -1.051 1 98.12 92 ARG A N 1
ATOM 705 C CA . ARG A 1 92 ? -13.953 30.938 -0.71 1 98.12 92 ARG A CA 1
ATOM 706 C C . ARG A 1 92 ? -12.617 30.469 -1.282 1 98.12 92 ARG A C 1
ATOM 708 O O . ARG A 1 92 ? -11.672 30.219 -0.536 1 98.12 92 ARG A O 1
ATOM 715 N N . PRO A 1 93 ? -12.516 30.453 -2.605 1 97.19 93 PRO A N 1
ATOM 716 C CA . PRO A 1 93 ? -11.289 29.953 -3.24 1 97.19 93 PRO A CA 1
ATOM 717 C C . PRO A 1 93 ? -10.086 30.844 -2.973 1 97.19 93 PRO A C 1
ATOM 719 O O . PRO A 1 93 ? -8.945 30.422 -3.172 1 97.19 93 PRO A O 1
ATOM 722 N N . ASP A 1 94 ? -10.352 32.062 -2.531 1 95.69 94 ASP A N 1
ATOM 723 C CA . ASP A 1 94 ? -9.281 33 -2.234 1 95.69 94 ASP A CA 1
ATOM 724 C C . ASP A 1 94 ? -8.648 32.719 -0.877 1 95.69 94 ASP A C 1
ATOM 726 O O . ASP A 1 94 ? -7.535 33.156 -0.599 1 95.69 94 ASP A O 1
ATOM 730 N N . LEU A 1 95 ? -9.305 31.953 -0.01 1 97.81 95 LEU A N 1
ATOM 731 C CA . LEU A 1 95 ? -8.906 31.781 1.383 1 97.81 95 LEU A CA 1
ATOM 732 C C . LEU A 1 95 ? -8.625 30.328 1.696 1 97.81 95 LEU A C 1
ATOM 734 O O . LEU A 1 95 ? -7.656 30 2.389 1 97.81 95 LEU A O 1
ATOM 738 N N . LEU A 1 96 ? -9.445 29.438 1.135 1 98.69 96 LEU A N 1
ATOM 739 C CA . LEU A 1 96 ? -9.422 28.047 1.567 1 98.69 96 LEU A CA 1
ATOM 740 C C . LEU A 1 96 ? -8.773 27.156 0.513 1 98.69 96 LEU A C 1
ATOM 742 O O . LEU A 1 96 ? -8.984 27.359 -0.686 1 98.69 96 LEU A O 1
ATOM 746 N N . VAL A 1 97 ? -7.938 26.25 0.941 1 98.75 97 VAL A N 1
ATOM 747 C CA . VAL A 1 97 ? -7.301 25.203 0.146 1 98.75 97 VAL A CA 1
ATOM 748 C C . VAL A 1 97 ? -7.75 23.844 0.643 1 98.75 97 VAL A C 1
ATOM 750 O O . VAL A 1 97 ? -7.715 23.562 1.845 1 98.75 97 VAL A O 1
ATOM 753 N N . GLY A 1 98 ? -8.18 23 -0.242 1 98.88 98 GLY A N 1
ATOM 754 C CA . GLY A 1 98 ? -8.773 21.719 0.15 1 98.88 98 GLY A CA 1
ATOM 755 C C . GLY A 1 98 ? -7.738 20.672 0.492 1 98.88 98 GLY A C 1
ATOM 756 O O . GLY A 1 98 ? -6.719 20.547 -0.191 1 98.88 98 GLY A O 1
ATOM 757 N N . VAL A 1 99 ? -7.953 19.938 1.573 1 98.94 99 VAL A N 1
ATOM 758 C CA . VAL A 1 99 ? -7.234 18.734 1.97 1 98.94 99 VAL A CA 1
ATOM 759 C C . VAL A 1 99 ? -8.211 17.562 2.061 1 98.94 99 VAL A C 1
ATOM 761 O O . VAL A 1 99 ? -9.156 17.594 2.848 1 98.94 99 VAL A O 1
ATOM 764 N N . GLY A 1 100 ? -7.961 16.562 1.239 1 98.94 100 GLY A N 1
ATOM 765 C CA . GLY A 1 100 ? -8.867 15.422 1.19 1 98.94 100 GLY A CA 1
ATOM 766 C C . GLY A 1 100 ? -8.57 14.383 2.254 1 98.94 100 GLY A C 1
ATOM 767 O O . GLY A 1 100 ? -7.535 14.438 2.914 1 98.94 100 GLY A O 1
ATOM 768 N N . SER A 1 101 ? -9.508 13.477 2.43 1 98.81 101 SER A N 1
ATOM 769 C CA . SER A 1 101 ? -9.359 12.297 3.281 1 98.81 101 SER A CA 1
ATOM 770 C C . SER A 1 101 ? -9.938 11.055 2.615 1 98.81 101 SER A C 1
ATOM 772 O O . SER A 1 101 ? -10.508 11.141 1.527 1 98.81 101 SER A O 1
ATOM 774 N N . VAL A 1 102 ? -9.641 9.898 3.268 1 98.75 102 VAL A N 1
ATOM 775 C CA . VAL A 1 102 ? -9.984 8.664 2.574 1 98.75 102 VAL A CA 1
ATOM 776 C C . VAL A 1 102 ? -10.398 7.602 3.59 1 98.75 102 VAL A C 1
ATOM 778 O O . VAL A 1 102 ? -10.094 7.719 4.777 1 98.75 102 VAL A O 1
ATOM 781 N N . ASP A 1 103 ? -11.18 6.668 3.123 1 98.31 103 ASP A N 1
ATOM 782 C CA . ASP A 1 103 ? -11.508 5.453 3.865 1 98.31 103 ASP A CA 1
ATOM 783 C C . ASP A 1 103 ? -10.398 4.41 3.727 1 98.31 103 ASP A C 1
ATOM 785 O O . ASP A 1 103 ? -10.242 3.803 2.666 1 98.31 103 ASP A O 1
ATOM 789 N N . LEU A 1 104 ? -9.672 4.117 4.812 1 98.38 104 LEU A N 1
ATOM 790 C CA . LEU A 1 104 ? -8.516 3.229 4.754 1 98.38 104 LEU A CA 1
ATOM 791 C C . LEU A 1 104 ? -8.961 1.774 4.633 1 98.38 104 LEU A C 1
ATOM 793 O O . LEU A 1 104 ? -8.148 0.901 4.305 1 98.38 104 LEU A O 1
ATOM 797 N N . SER A 1 105 ? -10.242 1.481 4.906 1 97.31 105 SER A N 1
ATOM 798 C CA . SER A 1 105 ? -10.719 0.102 4.918 1 97.31 105 SER A CA 1
ATOM 799 C C . SER A 1 105 ? -10.93 -0.418 3.498 1 97.31 105 SER A C 1
ATOM 801 O O . SER A 1 105 ? -11.109 -1.62 3.293 1 97.31 105 SER A O 1
ATOM 803 N N . GLN A 1 106 ? -10.898 0.483 2.547 1 97.25 106 GLN A N 1
ATOM 804 C CA . GLN A 1 106 ? -11.062 0.132 1.141 1 97.25 106 GLN A CA 1
ATOM 805 C C . GLN A 1 106 ? -9.922 0.688 0.298 1 97.25 106 GLN A C 1
ATOM 807 O O . GLN A 1 106 ? -10.07 1.726 -0.351 1 97.25 106 GLN A O 1
ATOM 812 N N . PRO A 1 107 ? -8.883 -0.068 0.16 1 98.06 107 PRO A N 1
ATOM 813 C CA . PRO A 1 107 ? -7.633 0.458 -0.397 1 98.06 107 PRO A CA 1
ATOM 814 C C . PRO A 1 107 ? -7.801 1.008 -1.812 1 98.06 107 PRO A C 1
ATOM 816 O O . PRO A 1 107 ? -7.383 2.131 -2.096 1 98.06 107 PRO A O 1
ATOM 819 N N . MET A 1 108 ? -8.469 0.286 -2.705 1 98.56 108 MET A N 1
ATOM 820 C CA . MET A 1 108 ? -8.57 0.743 -4.086 1 98.56 108 MET A CA 1
ATOM 821 C C . MET A 1 108 ? -9.492 1.951 -4.199 1 98.56 108 MET A C 1
ATOM 823 O O . MET A 1 108 ? -9.25 2.85 -5.008 1 98.56 108 MET A O 1
ATOM 827 N N . LYS A 1 109 ? -10.539 1.988 -3.367 1 98.25 109 LYS A N 1
ATOM 828 C CA . LYS A 1 109 ? -11.391 3.172 -3.33 1 98.25 109 LYS A CA 1
ATOM 829 C C . LYS A 1 109 ? -10.641 4.375 -2.771 1 98.25 109 LYS A C 1
ATOM 831 O O . LYS A 1 109 ? -10.859 5.508 -3.205 1 98.25 109 LYS A O 1
ATOM 836 N N . ALA A 1 110 ? -9.82 4.109 -1.757 1 98.75 110 ALA A N 1
ATOM 837 C CA . ALA A 1 110 ? -9 5.18 -1.201 1 98.75 110 ALA A CA 1
ATOM 838 C C . ALA A 1 110 ? -8.094 5.785 -2.271 1 98.75 110 ALA A C 1
ATOM 840 O O . ALA A 1 110 ? -7.98 7.008 -2.377 1 98.75 110 ALA A O 1
ATOM 841 N N . VAL A 1 111 ? -7.465 4.871 -3.078 1 98.81 111 VAL A N 1
ATOM 842 C CA . VAL A 1 111 ? -6.602 5.316 -4.164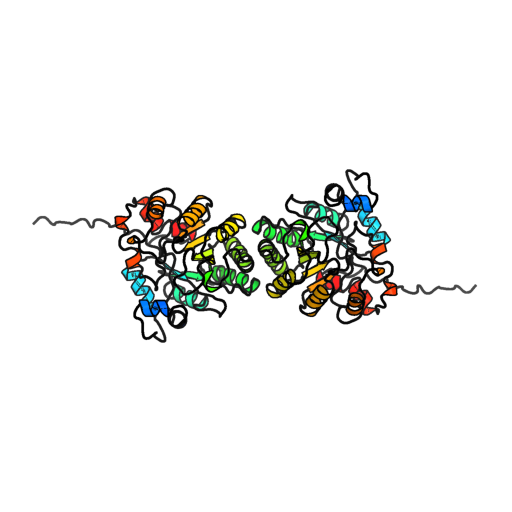 1 98.81 111 VAL A CA 1
ATOM 843 C C . VAL A 1 111 ? -7.402 6.18 -5.141 1 98.81 111 VAL A C 1
ATOM 845 O O . VAL A 1 111 ? -6.965 7.266 -5.523 1 98.81 111 VAL A O 1
ATOM 848 N N . GLU A 1 112 ? -8.57 5.738 -5.504 1 98.69 112 GLU A N 1
ATOM 849 C CA . GLU A 1 112 ? -9.445 6.477 -6.414 1 98.69 112 GLU A CA 1
ATOM 850 C C . GLU A 1 112 ? -9.82 7.836 -5.832 1 98.69 112 GLU A C 1
ATOM 852 O O . GLU A 1 112 ? -9.859 8.836 -6.551 1 98.69 112 GLU A O 1
ATOM 857 N N . GLN A 1 113 ? -10.094 7.867 -4.543 1 98.75 113 GLN A N 1
ATOM 858 C CA . GLN A 1 113 ? -10.5 9.109 -3.891 1 98.75 113 GLN A CA 1
ATOM 859 C C . GLN A 1 113 ? -9.344 10.109 -3.844 1 98.75 113 GLN A C 1
ATOM 861 O O . GLN A 1 113 ? -9.555 11.312 -4.016 1 98.75 113 GLN A O 1
ATOM 866 N N . VAL A 1 114 ? -8.148 9.648 -3.582 1 98.94 114 VAL A N 1
ATOM 867 C CA . VAL A 1 114 ? -6.996 10.539 -3.615 1 98.94 114 VAL A CA 1
ATOM 868 C C . VAL A 1 114 ? -6.902 11.211 -4.984 1 98.94 114 VAL A C 1
ATOM 870 O O . VAL A 1 114 ? -6.758 12.43 -5.074 1 98.94 114 VAL A O 1
ATOM 873 N N . ARG A 1 115 ? -7.023 10.383 -6.035 1 98.81 115 ARG A N 1
ATOM 874 C CA . ARG A 1 115 ? -6.922 10.922 -7.391 1 98.81 115 ARG A CA 1
ATOM 875 C C . ARG A 1 115 ? -8.039 11.914 -7.676 1 98.81 115 ARG A C 1
ATOM 877 O O . ARG A 1 115 ? -7.805 12.969 -8.258 1 98.81 115 ARG A O 1
ATOM 884 N N . ARG A 1 116 ? -9.258 11.609 -7.246 1 98.88 116 ARG A N 1
ATOM 885 C CA . ARG A 1 116 ? -10.383 12.516 -7.438 1 98.88 116 ARG A CA 1
ATOM 886 C C . ARG A 1 116 ? -10.148 13.844 -6.715 1 98.88 116 ARG A C 1
ATOM 888 O O . ARG A 1 116 ? -10.367 14.914 -7.285 1 98.88 116 ARG A O 1
ATOM 895 N N . CYS A 1 117 ? -9.68 13.773 -5.473 1 98.88 117 CYS A N 1
ATOM 896 C CA . CYS A 1 117 ? -9.422 14.961 -4.676 1 98.88 117 CYS A CA 1
ATOM 897 C C . CYS A 1 117 ? -8.445 15.891 -5.387 1 98.88 117 CYS A C 1
ATOM 899 O O . CYS A 1 117 ? -8.648 17.109 -5.422 1 98.88 117 CYS A O 1
ATOM 901 N N . VAL A 1 118 ? -7.438 15.328 -6.023 1 98.88 118 VAL A N 1
ATOM 902 C CA . VAL A 1 118 ? -6.375 16.141 -6.605 1 98.88 118 VAL A CA 1
ATOM 903 C C . VAL A 1 118 ? -6.766 16.578 -8.016 1 98.88 118 VAL A C 1
ATOM 905 O O . VAL A 1 118 ? -6.766 17.766 -8.32 1 98.88 118 VAL A O 1
ATOM 908 N N . GLU A 1 119 ? -7.25 15.648 -8.82 1 98.75 119 GLU A N 1
ATOM 909 C CA . GLU A 1 119 ? -7.453 15.922 -10.242 1 98.75 119 GLU A CA 1
ATOM 910 C C . GLU A 1 119 ? -8.773 16.641 -10.484 1 98.75 119 GLU A C 1
ATOM 912 O O . GLU A 1 119 ? -8.859 17.5 -11.367 1 98.75 119 GLU A O 1
ATOM 917 N N . GLU A 1 120 ? -9.758 16.281 -9.719 1 98.69 120 GLU A N 1
ATOM 918 C CA . GLU A 1 120 ? -11.086 16.828 -9.977 1 98.69 120 GLU A CA 1
ATOM 919 C C . GLU A 1 120 ? -11.398 17.984 -9.031 1 98.69 120 GLU A C 1
ATOM 921 O O . GLU A 1 120 ? -11.969 19 -9.445 1 98.69 120 GLU A O 1
ATOM 926 N N . LEU A 1 121 ? -10.977 17.891 -7.777 1 98.81 121 LEU A N 1
ATOM 927 C CA . LEU A 1 121 ? -11.406 18.875 -6.789 1 98.81 121 LEU A CA 1
ATOM 928 C C . LEU A 1 121 ? -10.312 19.906 -6.539 1 98.81 121 LEU A C 1
ATOM 930 O O . LEU A 1 121 ? -10.547 20.922 -5.879 1 98.81 121 LEU A O 1
ATOM 934 N N . GLY A 1 122 ? -9.109 19.625 -6.984 1 98.56 122 GLY A N 1
ATOM 935 C CA . GLY A 1 122 ? -8.023 20.594 -6.875 1 98.56 122 GLY A CA 1
ATOM 936 C C . GLY A 1 122 ? -7.41 20.641 -5.492 1 98.56 122 GLY A C 1
ATOM 937 O O . GLY A 1 122 ? -6.809 21.656 -5.113 1 98.56 122 GLY A O 1
ATOM 938 N N . PHE A 1 123 ? -7.602 19.641 -4.691 1 98.88 123 PHE A N 1
ATOM 939 C CA . PHE A 1 123 ? -7.055 19.594 -3.338 1 98.88 123 PHE A CA 1
ATOM 940 C C . PHE A 1 123 ? -5.535 19.5 -3.369 1 98.88 123 PHE A C 1
ATOM 942 O O . PHE A 1 123 ? -4.953 19.047 -4.359 1 98.88 123 PHE A O 1
ATOM 949 N N . LYS A 1 124 ? -4.902 19.906 -2.342 1 98.88 124 LYS A N 1
ATOM 950 C CA . LYS A 1 124 ? -3.449 20.062 -2.35 1 98.88 124 LYS A CA 1
ATOM 951 C C . LYS A 1 124 ? -2.783 19.094 -1.39 1 98.88 124 LYS A C 1
ATOM 953 O O . LYS A 1 124 ? -1.555 19 -1.331 1 98.88 124 LYS A O 1
ATOM 958 N N . ALA A 1 125 ? -3.504 18.281 -0.687 1 98.94 125 ALA A N 1
ATOM 959 C CA . ALA A 1 125 ? -2.975 17.281 0.24 1 98.94 125 ALA A CA 1
ATOM 960 C C . ALA A 1 125 ? -4.043 16.25 0.612 1 98.94 125 ALA A C 1
ATOM 962 O O . ALA A 1 125 ? -5.223 16.438 0.307 1 98.94 125 ALA A O 1
ATOM 963 N N . ILE A 1 126 ? -3.611 15.164 1.213 1 98.94 126 ILE A N 1
ATOM 964 C CA . ILE A 1 126 ? -4.465 14.148 1.815 1 98.94 126 ILE A CA 1
ATOM 965 C C . ILE A 1 126 ? -4.125 14 3.297 1 98.94 126 ILE A C 1
ATOM 967 O O . ILE A 1 126 ? -2.951 13.977 3.67 1 98.94 126 ILE A O 1
ATOM 971 N N . ARG A 1 127 ? -5.172 13.953 4.129 1 98.94 127 ARG A N 1
ATOM 972 C CA . ARG A 1 127 ? -4.953 13.773 5.562 1 98.94 127 ARG A CA 1
ATOM 973 C C . ARG A 1 127 ? -5.727 12.57 6.094 1 98.94 127 ARG A C 1
ATOM 975 O O . ARG A 1 127 ? -6.887 12.367 5.73 1 98.94 127 ARG A O 1
ATOM 982 N N . ALA A 1 128 ? -5.098 11.75 6.844 1 98.44 128 ALA A N 1
ATOM 983 C CA . ALA A 1 128 ? -5.711 10.719 7.672 1 98.44 128 ALA A CA 1
ATOM 984 C C . ALA A 1 128 ? -5.156 10.75 9.094 1 98.44 128 ALA A C 1
ATOM 986 O O . ALA A 1 128 ? -3.971 11.023 9.297 1 98.44 128 ALA A O 1
ATOM 987 N N . LEU A 1 129 ? -5.996 10.469 10.016 1 97.38 129 LEU A N 1
ATOM 988 C CA . LEU A 1 129 ? -5.609 10.555 11.422 1 97.38 129 LEU A CA 1
ATOM 989 C C . LEU A 1 129 ? -5.43 9.172 12.023 1 97.38 129 LEU A C 1
ATOM 991 O O . LEU A 1 129 ? -6.402 8.438 12.211 1 97.38 129 LEU A O 1
ATOM 995 N N . PRO A 1 130 ? -4.215 8.859 12.422 1 97.94 130 PRO A N 1
ATOM 996 C CA . PRO A 1 130 ? -3.951 7.52 12.945 1 97.94 130 PRO A CA 1
ATOM 997 C C . PRO A 1 130 ? -4.809 7.18 14.164 1 97.94 130 PRO A C 1
ATOM 999 O O . PRO A 1 130 ? -5.332 6.066 14.258 1 97.94 130 PRO A O 1
ATOM 1002 N N . TRP A 1 131 ? -4.988 8.109 15.086 1 95.62 131 TRP A N 1
ATOM 1003 C CA . TRP A 1 131 ? -5.754 7.844 16.297 1 95.62 131 TRP A CA 1
ATOM 1004 C C . TRP A 1 131 ? -7.227 7.617 15.977 1 95.62 131 TRP A C 1
ATOM 1006 O O . TRP A 1 131 ? -7.906 6.84 16.656 1 95.62 131 TRP A O 1
ATOM 1016 N N . LEU A 1 132 ? -7.715 8.297 14.984 1 95.06 132 LEU A N 1
ATOM 1017 C CA . LEU A 1 132 ? -9.109 8.133 14.578 1 95.06 132 LEU A CA 1
ATOM 1018 C C . LEU A 1 132 ? -9.344 6.742 14 1 95.06 132 LEU A C 1
ATOM 1020 O O . LEU A 1 132 ? -10.367 6.113 14.289 1 95.06 132 LEU A O 1
ATOM 1024 N N . TRP A 1 133 ? -8.391 6.215 13.266 1 96.94 133 TRP A N 1
ATOM 1025 C CA . TRP A 1 133 ? -8.492 4.91 12.617 1 96.94 133 TRP A CA 1
ATOM 1026 C C . TRP A 1 133 ? -8.016 3.803 13.555 1 96.94 133 TRP A C 1
ATOM 1028 O O . TRP A 1 133 ? -8.266 2.621 13.305 1 96.94 133 TRP A O 1
ATOM 1038 N N . ASP A 1 134 ? -7.332 4.215 14.625 1 96.81 134 ASP A N 1
ATOM 1039 C CA . ASP A 1 134 ? -6.652 3.279 15.516 1 96.81 134 ASP A CA 1
ATOM 1040 C C . ASP A 1 134 ? -5.707 2.367 14.742 1 96.81 134 ASP A C 1
ATOM 1042 O O . ASP A 1 134 ? -5.727 1.147 14.922 1 96.81 134 ASP A O 1
ATOM 1046 N N . LEU A 1 135 ? -5 2.906 13.82 1 97.62 135 LEU A N 1
ATOM 1047 C CA . LEU A 1 135 ? -3.996 2.256 12.984 1 97.62 135 LEU A CA 1
ATOM 1048 C C . LEU A 1 135 ? -2.734 3.105 12.891 1 97.62 135 LEU A C 1
ATOM 1050 O O . LEU A 1 135 ? -2.809 4.312 12.641 1 97.62 135 LEU A O 1
ATOM 1054 N N . PRO A 1 136 ? -1.617 2.52 13.133 1 98.25 136 PRO A N 1
ATOM 1055 C CA . PRO A 1 136 ? -0.381 3.277 12.93 1 98.25 136 PRO A CA 1
ATOM 1056 C C . PRO A 1 136 ? -0.162 3.668 11.469 1 98.25 136 PRO A C 1
ATOM 1058 O O . PRO A 1 136 ? -0.643 2.98 10.562 1 98.25 136 PRO A O 1
ATOM 1061 N N . PRO A 1 137 ? 0.581 4.734 11.25 1 98.44 137 PRO A N 1
ATOM 1062 C CA . PRO A 1 137 ? 0.751 5.223 9.875 1 98.44 137 PRO A CA 1
ATOM 1063 C C . PRO A 1 137 ? 1.502 4.234 8.992 1 98.44 137 PRO A C 1
ATOM 1065 O O . PRO A 1 137 ? 1.525 4.395 7.766 1 98.44 137 PRO A O 1
ATOM 1068 N N . ASP A 1 138 ? 2.148 3.201 9.602 1 98.62 138 ASP A N 1
ATOM 1069 C CA . ASP A 1 138 ? 2.814 2.205 8.773 1 98.62 138 ASP A CA 1
ATOM 1070 C C . ASP A 1 138 ? 1.963 0.945 8.641 1 98.62 138 ASP A C 1
ATOM 1072 O O . ASP A 1 138 ? 2.469 -0.116 8.266 1 98.62 138 ASP A O 1
ATOM 1076 N N . ASP A 1 139 ? 0.715 1.006 9.062 1 98.69 139 ASP A N 1
ATOM 1077 C CA . ASP A 1 139 ? -0.207 -0.079 8.734 1 98.69 139 ASP A CA 1
ATOM 1078 C C . ASP A 1 139 ? -0.331 -0.263 7.227 1 98.69 139 ASP A C 1
ATOM 1080 O O . ASP A 1 139 ? -0.344 0.714 6.477 1 98.69 139 ASP A O 1
ATOM 1084 N N . ARG A 1 140 ? -0.506 -1.441 6.773 1 98.5 140 ARG A N 1
ATOM 1085 C CA . ARG A 1 140 ? -0.563 -1.826 5.367 1 98.5 140 ARG A CA 1
ATOM 1086 C C . ARG A 1 140 ? -1.645 -1.043 4.629 1 98.5 140 ARG A C 1
ATOM 1088 O O . ARG A 1 140 ? -1.505 -0.752 3.439 1 98.5 140 ARG A O 1
ATOM 1095 N N . ARG A 1 141 ? -2.682 -0.638 5.273 1 98 141 ARG A N 1
ATOM 1096 C CA . ARG A 1 141 ? -3.836 -0.023 4.625 1 98 141 ARG A CA 1
ATOM 1097 C C . ARG A 1 141 ? -3.553 1.432 4.266 1 98 141 ARG A C 1
ATOM 1099 O O . ARG A 1 141 ? -4.262 2.025 3.449 1 98 141 ARG A O 1
ATOM 1106 N N . TYR A 1 142 ? -2.467 2.004 4.816 1 98.81 142 TYR A N 1
ATOM 1107 C CA . TYR A 1 142 ? -2.045 3.352 4.453 1 98.81 142 TYR A CA 1
ATOM 1108 C C . TYR A 1 142 ? -1.26 3.344 3.148 1 98.81 142 TYR A C 1
ATOM 1110 O O . TYR A 1 142 ? -1.228 4.348 2.43 1 98.81 142 TYR A O 1
ATOM 1118 N N . TYR A 1 143 ? -0.583 2.262 2.826 1 98.81 143 TYR A N 1
ATOM 1119 C CA . TYR A 1 143 ? 0.447 2.229 1.794 1 98.81 143 TYR A CA 1
ATOM 1120 C C . TYR A 1 143 ? -0.151 2.498 0.418 1 98.81 143 TYR A C 1
ATOM 1122 O O . TYR A 1 143 ? 0.437 3.221 -0.39 1 98.81 143 TYR A O 1
ATOM 1130 N N . PRO A 1 144 ? -1.401 1.925 0.092 1 98.88 144 PRO A N 1
ATOM 1131 C CA . PRO A 1 144 ? -2.033 2.328 -1.166 1 98.88 144 PRO A CA 1
ATOM 1132 C C . PRO A 1 144 ? -2.244 3.838 -1.264 1 98.88 144 PRO A C 1
ATOM 1134 O O . PRO A 1 144 ? -2.107 4.414 -2.346 1 98.88 144 PRO A O 1
ATOM 1137 N N . VAL A 1 145 ? -2.547 4.488 -0.113 1 98.94 145 VAL A N 1
ATOM 1138 C CA . VAL A 1 145 ? -2.764 5.934 -0.073 1 98.94 145 VAL A CA 1
ATOM 1139 C C . VAL A 1 145 ? -1.449 6.66 -0.348 1 98.94 145 VAL A C 1
ATOM 1141 O O . VAL A 1 145 ? -1.418 7.629 -1.107 1 98.94 145 VAL A O 1
ATOM 1144 N N . TYR A 1 146 ? -0.367 6.16 0.248 1 98.94 146 TYR A N 1
ATOM 1145 C CA . TYR A 1 146 ? 0.944 6.762 0.033 1 98.94 146 TYR A CA 1
ATOM 1146 C C . TYR A 1 146 ? 1.353 6.668 -1.433 1 98.94 146 TYR A C 1
ATOM 1148 O O . TYR A 1 146 ? 1.908 7.621 -1.99 1 98.94 146 TYR A O 1
ATOM 1156 N N . VAL A 1 147 ? 1.043 5.531 -2.111 1 98.88 147 VAL A N 1
ATOM 1157 C CA . VAL A 1 147 ? 1.318 5.367 -3.535 1 98.88 147 VAL A CA 1
ATOM 1158 C C . VAL A 1 147 ? 0.599 6.453 -4.332 1 98.88 147 VAL A C 1
ATOM 1160 O O . VAL A 1 147 ? 1.213 7.141 -5.148 1 98.88 147 VAL A O 1
ATOM 1163 N N . ALA A 1 148 ? -0.654 6.645 -4.031 1 98.88 148 ALA A N 1
ATOM 1164 C CA . ALA A 1 148 ? -1.467 7.609 -4.766 1 98.88 148 ALA A CA 1
ATOM 1165 C C . ALA A 1 148 ? -0.979 9.031 -4.523 1 98.88 148 ALA A C 1
ATOM 1167 O O . ALA A 1 148 ? -0.955 9.852 -5.445 1 98.88 148 ALA A O 1
ATOM 1168 N N . CYS A 1 149 ? -0.581 9.344 -3.293 1 98.94 149 CYS A N 1
ATOM 1169 C CA . CYS A 1 149 ? -0.066 10.672 -2.979 1 98.94 149 CYS A CA 1
ATOM 1170 C C . CYS A 1 149 ? 1.205 10.961 -3.768 1 98.94 149 CYS A C 1
ATOM 1172 O O . CYS A 1 149 ? 1.354 12.047 -4.332 1 98.94 149 CYS A O 1
ATOM 1174 N N . VAL A 1 150 ? 2.104 9.992 -3.785 1 98.88 150 VAL A N 1
ATOM 1175 C CA . VAL A 1 150 ? 3.35 10.156 -4.527 1 98.88 150 VAL A CA 1
ATOM 1176 C C . VAL A 1 150 ? 3.045 10.367 -6.008 1 98.88 150 VAL A C 1
ATOM 1178 O O . VAL A 1 150 ? 3.586 11.281 -6.637 1 98.88 150 VAL A O 1
ATOM 1181 N N . GLU A 1 151 ? 2.152 9.539 -6.555 1 98.75 151 GLU A N 1
ATOM 1182 C CA . GLU A 1 151 ? 1.815 9.609 -7.973 1 98.75 151 GLU A CA 1
ATOM 1183 C C . GLU A 1 151 ? 1.156 10.945 -8.312 1 98.75 151 GLU A C 1
ATOM 1185 O O . GLU A 1 151 ? 1.36 11.484 -9.406 1 98.75 151 GLU A O 1
ATOM 1190 N N . MET A 1 152 ? 0.347 11.523 -7.41 1 98.69 152 MET A N 1
ATOM 1191 C CA . MET A 1 152 ? -0.372 12.773 -7.648 1 98.69 152 MET A CA 1
ATOM 1192 C C . MET A 1 152 ? 0.49 13.977 -7.277 1 98.69 152 MET A C 1
ATOM 1194 O O . MET A 1 152 ? 0.128 15.117 -7.566 1 98.69 152 MET A O 1
ATOM 1198 N N . GLY A 1 153 ? 1.582 13.711 -6.609 1 98.62 153 GLY A N 1
ATOM 1199 C CA . GLY A 1 153 ? 2.496 14.781 -6.234 1 98.62 153 GLY A CA 1
ATOM 1200 C C . GLY A 1 153 ? 1.976 15.641 -5.105 1 98.62 153 GLY A C 1
ATOM 1201 O O . GLY A 1 153 ? 2.172 16.859 -5.105 1 98.62 153 GLY A O 1
ATOM 1202 N N . VAL A 1 154 ? 1.238 15.078 -4.156 1 98.88 154 VAL A N 1
ATOM 1203 C CA . VAL A 1 154 ? 0.73 15.859 -3.029 1 98.88 154 VAL A CA 1
ATOM 1204 C C . VAL A 1 154 ? 1.228 15.25 -1.719 1 98.88 154 VAL A C 1
ATOM 1206 O O . VAL A 1 154 ? 1.485 14.047 -1.643 1 98.88 154 VAL A O 1
ATOM 1209 N N . PRO A 1 155 ? 1.317 16.047 -0.651 1 98.94 155 PRO A N 1
ATOM 1210 C CA . PRO A 1 155 ? 1.748 15.539 0.653 1 98.94 155 PRO A CA 1
ATOM 1211 C C . PRO A 1 155 ? 0.667 14.719 1.349 1 98.94 155 PRO A C 1
ATOM 1213 O O . PRO A 1 155 ? -0.519 14.867 1.047 1 98.94 155 PRO A O 1
ATOM 1216 N N . PHE A 1 156 ? 1.141 13.82 2.16 1 98.94 156 PHE A N 1
ATOM 1217 C CA . PHE A 1 156 ? 0.289 13.164 3.143 1 98.94 156 PHE A CA 1
ATOM 1218 C C . PHE A 1 156 ? 0.47 13.781 4.523 1 98.94 156 PHE A C 1
ATOM 1220 O O . PHE A 1 156 ? 1.594 13.891 5.02 1 98.94 156 PHE A O 1
ATOM 1227 N N . CYS A 1 157 ? -0.659 14.211 5.117 1 98.94 157 CYS A N 1
ATOM 1228 C CA . CYS A 1 157 ? -0.657 14.844 6.426 1 98.94 157 CYS A CA 1
ATOM 1229 C C . CYS A 1 157 ? -1.292 13.945 7.477 1 98.94 157 CYS A C 1
ATOM 1231 O O . CYS A 1 157 ? -2.227 13.195 7.176 1 98.94 157 CYS A O 1
ATOM 1233 N N . LEU A 1 158 ? -0.751 13.984 8.672 1 98.75 158 LEU A N 1
ATOM 1234 C CA . LEU A 1 158 ? -1.318 13.258 9.797 1 98.75 158 LEU A CA 1
ATOM 1235 C C . LEU A 1 158 ? -1.01 13.969 11.117 1 98.75 158 LEU A C 1
ATOM 1237 O O . LEU A 1 158 ? -0.388 15.031 11.117 1 98.75 158 LEU A O 1
ATOM 1241 N N . GLN A 1 159 ? -1.594 13.477 12.156 1 97.94 159 GLN A N 1
ATOM 1242 C CA . GLN A 1 159 ? -1.276 13.969 13.492 1 97.94 159 GLN A CA 1
ATOM 1243 C C . GLN A 1 159 ? -0.183 13.133 14.148 1 97.94 159 GLN A C 1
ATOM 1245 O O . GLN A 1 159 ? -0.198 11.906 14.055 1 97.94 159 GLN A O 1
ATOM 1250 N N . VAL A 1 160 ? 0.763 13.781 14.703 1 98.25 160 VAL A N 1
ATOM 1251 C CA . VAL A 1 160 ? 1.77 13.125 15.531 1 98.25 160 VAL A CA 1
ATOM 1252 C C . VAL A 1 160 ? 1.639 13.602 16.984 1 98.25 160 VAL A C 1
ATOM 1254 O O . VAL A 1 160 ? 1.02 14.633 17.25 1 98.25 160 VAL A O 1
ATOM 1257 N N . GLY A 1 161 ? 2.207 12.812 17.891 1 96.62 161 GLY A N 1
ATOM 1258 C CA . GLY A 1 161 ? 2.154 13.164 19.297 1 96.62 161 GLY A CA 1
ATOM 1259 C C . GLY A 1 161 ? 0.925 12.625 20 1 96.62 161 GLY A C 1
ATOM 1260 O O . GLY A 1 161 ? 0.233 11.75 19.469 1 96.62 161 GLY A O 1
ATOM 1261 N N . HIS A 1 162 ? 0.715 13.133 21.156 1 92.12 162 HIS A N 1
ATOM 1262 C CA . HIS A 1 162 ? -0.367 12.656 22 1 92.12 162 HIS A CA 1
ATOM 1263 C C . HIS A 1 162 ? -1.726 13.102 21.469 1 92.12 162 HIS A C 1
ATOM 1265 O O . HIS A 1 162 ? -1.838 14.156 20.859 1 92.12 162 HIS A O 1
ATOM 1271 N N . THR A 1 163 ? -2.701 12.234 21.656 1 88.81 163 THR A N 1
ATOM 1272 C CA . THR A 1 163 ? -4.059 12.453 21.172 1 88.81 163 THR A CA 1
ATOM 1273 C C . THR A 1 163 ? -4.918 13.125 22.234 1 88.81 163 THR A C 1
ATOM 1275 O O . THR A 1 163 ? -5.016 12.641 23.359 1 88.81 163 THR A O 1
ATOM 1278 N N . GLY A 1 164 ? -5.516 14.305 21.922 1 81.75 164 GLY A N 1
ATOM 1279 C CA . GLY A 1 164 ? -6.406 15.008 22.828 1 81.75 164 GLY A CA 1
ATOM 1280 C C . GLY A 1 164 ? -7.656 14.219 23.172 1 81.75 164 GLY A C 1
ATOM 1281 O O . GLY A 1 164 ? -7.969 14.031 24.344 1 81.75 164 GLY A O 1
ATOM 1282 N N . PRO A 1 165 ? -8.305 13.75 22.141 1 80.81 165 PRO A N 1
ATOM 1283 C CA . PRO A 1 165 ? -9.461 12.883 22.391 1 80.81 165 PRO A CA 1
ATOM 1284 C C . PRO A 1 165 ? -9.094 11.625 23.172 1 80.81 165 PRO A C 1
ATOM 1286 O O . PRO A 1 165 ? -7.926 11.219 23.203 1 80.81 165 PRO A O 1
ATOM 1289 N N . LEU A 1 166 ? -10.102 11.094 23.875 1 83.81 166 LEU A N 1
ATOM 1290 C CA . LEU A 1 166 ? -9.867 9.891 24.656 1 83.81 166 LEU A CA 1
ATOM 1291 C C . LEU A 1 166 ? -9.711 8.672 23.766 1 83.81 166 LEU A C 1
ATOM 1293 O O . LEU A 1 166 ? -10.555 7.773 23.766 1 83.81 166 LEU A O 1
ATOM 1297 N N . ARG A 1 167 ? -8.586 8.641 22.984 1 88.88 167 ARG A N 1
ATOM 1298 C CA . ARG A 1 167 ? -8.133 7.582 22.078 1 88.88 167 ARG A CA 1
ATOM 1299 C C . ARG A 1 167 ? -6.652 7.285 22.281 1 88.88 167 ARG A C 1
ATOM 1301 O O . ARG A 1 167 ? -5.949 8.031 22.969 1 88.88 167 ARG A O 1
ATOM 1308 N N . SER A 1 168 ? -6.246 6.203 21.781 1 90.5 168 SER A N 1
ATOM 1309 C CA . SER A 1 168 ? -4.852 5.801 21.953 1 90.5 168 SER A CA 1
ATOM 1310 C C . SER A 1 168 ? -3.902 6.84 21.359 1 90.5 168 SER A C 1
ATOM 1312 O O . SER A 1 168 ? -4.156 7.379 20.281 1 90.5 168 SER A O 1
ATOM 1314 N N . SER A 1 169 ? -2.863 7.098 22.031 1 93.75 169 SER A N 1
ATOM 1315 C CA . SER A 1 169 ? -1.853 8.047 21.578 1 93.75 169 SER A CA 1
ATOM 1316 C C . SER A 1 169 ? -0.687 7.328 20.906 1 93.75 169 SER A C 1
ATOM 1318 O O . SER A 1 169 ? 0.142 7.957 20.25 1 93.75 169 SER A O 1
ATOM 1320 N N . GLU A 1 170 ? -0.661 6.059 21.062 1 96.12 170 GLU A N 1
ATOM 1321 C CA . GLU A 1 170 ? 0.5 5.293 20.609 1 96.12 170 GLU A CA 1
ATOM 1322 C C . GLU A 1 170 ? 0.78 5.523 19.125 1 96.12 170 GLU A C 1
ATOM 1324 O O . GLU A 1 170 ? 1.938 5.629 18.719 1 96.12 170 GLU A O 1
ATOM 1329 N N . TRP A 1 171 ? -0.172 5.703 18.328 1 96.62 171 TRP A N 1
ATOM 1330 C CA . TRP A 1 171 ? -0.014 5.738 16.875 1 96.62 171 TRP A CA 1
ATOM 1331 C C . TRP A 1 171 ? 0.544 7.082 16.422 1 96.62 171 TRP A C 1
ATOM 1333 O O . TRP A 1 171 ? 0.953 7.234 15.266 1 96.62 171 TRP A O 1
ATOM 1343 N N . GLY A 1 172 ? 0.574 8.039 17.359 1 96.44 172 GLY A N 1
ATOM 1344 C CA . GLY A 1 172 ? 1.179 9.336 17.078 1 96.44 172 GLY A CA 1
ATOM 1345 C C . GLY A 1 172 ? 2.676 9.359 17.328 1 96.44 172 GLY A C 1
ATOM 1346 O O . GLY A 1 172 ? 3.34 10.352 17.047 1 96.44 172 GLY A O 1
ATOM 1347 N N . ARG A 1 173 ? 3.188 8.219 17.859 1 97.56 173 ARG A N 1
ATOM 1348 C CA . ARG A 1 173 ? 4.633 8.125 18.047 1 97.56 173 ARG A CA 1
ATOM 1349 C C . ARG A 1 173 ? 5.363 8.125 16.719 1 97.56 173 ARG A C 1
ATOM 1351 O O . ARG A 1 173 ? 5.066 7.312 15.844 1 97.56 173 ARG A O 1
ATOM 1358 N N . PRO A 1 174 ? 6.348 9.07 16.547 1 98.19 174 PRO A N 1
ATOM 1359 C CA . PRO A 1 174 ? 7.02 9.148 15.242 1 98.19 174 PRO A CA 1
ATOM 1360 C C . PRO A 1 174 ? 7.863 7.91 14.945 1 98.19 174 PRO A C 1
ATOM 1362 O O . PRO A 1 174 ? 7.816 7.379 13.836 1 98.19 174 PRO A O 1
ATOM 1365 N N . ILE A 1 175 ? 8.617 7.441 15.922 1 98.12 175 ILE A N 1
ATOM 1366 C CA . ILE A 1 175 ? 9.438 6.246 15.773 1 98.12 175 ILE A CA 1
ATOM 1367 C C . ILE A 1 175 ? 8.805 5.082 16.531 1 98.12 175 ILE A C 1
ATOM 1369 O O . ILE A 1 175 ? 8.547 5.184 17.734 1 98.12 175 ILE A O 1
ATOM 1373 N N . PRO A 1 176 ? 8.5 4.074 15.875 1 98.19 176 PRO A N 1
ATOM 1374 C CA . PRO A 1 176 ? 9.055 3.617 14.602 1 98.19 176 PRO A CA 1
ATOM 1375 C C . PRO A 1 176 ? 8.148 3.941 13.414 1 98.19 176 PRO A C 1
ATOM 1377 O O . PRO A 1 176 ? 8.547 3.77 12.258 1 98.19 176 PRO A O 1
ATOM 1380 N N . TYR A 1 177 ? 6.977 4.355 13.586 1 98.31 177 TYR A N 1
ATOM 1381 C CA . TYR A 1 177 ? 5.93 4.23 12.586 1 98.31 177 TYR A CA 1
ATOM 1382 C C . TYR A 1 177 ? 6.211 5.137 11.391 1 98.31 177 TYR A C 1
ATOM 1384 O O . TYR A 1 177 ? 6.352 4.66 10.258 1 98.31 177 TYR A O 1
ATOM 1392 N N . LEU A 1 178 ? 6.414 6.414 11.641 1 98.25 178 LEU A N 1
ATOM 1393 C CA . LEU A 1 178 ? 6.691 7.332 10.539 1 98.25 178 LEU A CA 1
ATOM 1394 C C . LEU A 1 178 ? 8.086 7.09 9.969 1 98.25 178 LEU A C 1
ATOM 1396 O O . LEU A 1 178 ? 8.328 7.332 8.781 1 98.25 178 LEU A O 1
ATOM 1400 N N . ASP A 1 179 ? 9 6.594 10.836 1 98.5 179 ASP A N 1
ATOM 1401 C CA . ASP A 1 179 ? 10.328 6.227 10.367 1 98.5 179 ASP A CA 1
ATOM 1402 C C . ASP A 1 179 ? 10.242 5.188 9.25 1 98.5 179 ASP A C 1
ATOM 1404 O O . ASP A 1 179 ? 10.875 5.34 8.203 1 98.5 179 ASP A O 1
ATOM 1408 N N . HIS A 1 180 ? 9.414 4.164 9.445 1 98.44 180 HIS A N 1
ATOM 1409 C CA . HIS A 1 180 ? 9.188 3.135 8.438 1 98.44 180 HIS A CA 1
ATOM 1410 C C . HIS A 1 180 ? 8.633 3.738 7.152 1 98.44 180 HIS A C 1
ATOM 1412 O O . HIS A 1 180 ? 9.094 3.41 6.059 1 98.44 180 HIS A O 1
ATOM 1418 N N . VAL A 1 181 ? 7.668 4.629 7.297 1 98.75 181 VAL A N 1
ATOM 1419 C CA . VAL A 1 181 ? 7.008 5.211 6.133 1 98.75 181 VAL A CA 1
ATOM 1420 C C . VAL A 1 181 ? 8 6.051 5.336 1 98.75 181 VAL A C 1
ATOM 1422 O O . VAL A 1 181 ? 8.07 5.941 4.109 1 98.75 181 VAL A O 1
ATOM 1425 N N . ALA A 1 182 ? 8.789 6.855 6.047 1 98.62 182 ALA A N 1
ATOM 1426 C CA . ALA A 1 182 ? 9.75 7.727 5.383 1 98.62 182 ALA A CA 1
ATOM 1427 C C . ALA A 1 182 ? 10.828 6.91 4.664 1 98.62 182 ALA A C 1
ATOM 1429 O O . ALA A 1 182 ? 11.32 7.316 3.609 1 98.62 182 ALA A O 1
ATOM 1430 N N . LEU A 1 183 ? 11.164 5.742 5.203 1 97.81 183 LEU A N 1
ATOM 1431 C CA . LEU A 1 183 ? 12.148 4.852 4.598 1 97.81 183 LEU A CA 1
ATOM 1432 C C . LEU A 1 183 ? 11.578 4.168 3.361 1 97.81 183 LEU A C 1
ATOM 1434 O O . LEU A 1 183 ? 12.242 4.082 2.326 1 97.81 183 LEU A O 1
ATOM 1438 N N . ASP A 1 184 ? 10.367 3.693 3.473 1 98 184 ASP A N 1
ATOM 1439 C CA . ASP A 1 184 ? 9.727 2.949 2.395 1 98 184 ASP A CA 1
ATOM 1440 C C . ASP A 1 184 ? 9.375 3.865 1.226 1 98 184 ASP A C 1
ATOM 1442 O O . ASP A 1 184 ? 9.375 3.438 0.069 1 98 184 ASP A O 1
ATOM 1446 N N . PHE A 1 185 ? 9 5.172 1.538 1 98.62 185 PHE A N 1
ATOM 1447 C CA . PHE A 1 185 ? 8.555 6.133 0.533 1 98.62 185 PHE A CA 1
ATOM 1448 C C . PHE A 1 185 ? 9.398 7.402 0.587 1 98.62 185 PHE A C 1
ATOM 1450 O O . PHE A 1 185 ? 8.898 8.469 0.962 1 98.62 185 PHE A O 1
ATOM 1457 N N . PRO A 1 186 ? 10.602 7.332 0.118 1 98.06 186 PRO A N 1
ATOM 1458 C CA . PRO A 1 186 ? 11.43 8.539 0.116 1 98.06 186 PRO A CA 1
ATOM 1459 C C . PRO A 1 186 ? 10.875 9.633 -0.797 1 98.06 186 PRO A C 1
ATOM 1461 O O . PRO A 1 186 ? 11.25 10.797 -0.666 1 98.06 186 PRO A O 1
ATOM 1464 N N . GLU A 1 187 ? 9.914 9.242 -1.659 1 98.38 187 GLU A N 1
ATOM 1465 C CA . GLU A 1 187 ? 9.328 10.18 -2.604 1 98.38 187 GLU A CA 1
ATOM 1466 C C . GLU A 1 187 ? 8.141 10.914 -1.985 1 98.38 187 GLU A C 1
ATOM 1468 O O . GLU A 1 187 ? 7.668 11.914 -2.529 1 98.38 187 GLU A O 1
ATOM 1473 N N . LEU A 1 188 ? 7.648 10.43 -0.877 1 98.88 188 LEU A N 1
ATOM 1474 C CA . LEU A 1 188 ? 6.434 10.961 -0.265 1 98.88 188 LEU A CA 1
ATOM 1475 C C . LEU A 1 188 ? 6.758 12.148 0.636 1 98.88 188 LEU A C 1
ATOM 1477 O O . LEU A 1 188 ? 7.617 12.055 1.513 1 98.88 188 LEU A O 1
ATOM 1481 N N . THR A 1 189 ? 6.125 13.289 0.405 1 98.94 189 THR A N 1
ATOM 1482 C CA . THR A 1 189 ? 6.191 14.383 1.371 1 98.94 189 THR A CA 1
ATOM 1483 C C . THR A 1 189 ? 5.234 14.133 2.533 1 98.94 189 THR A C 1
ATOM 1485 O O . THR A 1 189 ? 4.051 13.852 2.322 1 98.94 189 THR A O 1
ATOM 1488 N N . ILE A 1 190 ? 5.75 14.164 3.76 1 98.94 190 ILE A N 1
ATOM 1489 C CA . ILE A 1 190 ? 4.98 13.859 4.961 1 98.94 190 ILE A CA 1
ATOM 1490 C C . ILE A 1 190 ? 4.949 15.086 5.875 1 98.94 190 ILE A C 1
ATOM 1492 O O . ILE A 1 190 ? 5.988 15.688 6.145 1 98.94 190 ILE A O 1
ATOM 1496 N N . VAL A 1 191 ? 3.764 15.492 6.297 1 98.94 191 VAL A N 1
ATOM 1497 C CA . VAL A 1 191 ? 3.629 16.562 7.273 1 98.94 191 VAL A CA 1
ATOM 1498 C C . VAL A 1 191 ? 3.006 16.031 8.555 1 98.94 191 VAL A C 1
ATOM 1500 O O . VAL A 1 191 ? 1.841 15.617 8.57 1 98.94 191 VAL A O 1
ATOM 1503 N N . GLY A 1 192 ? 3.758 15.984 9.602 1 98.75 192 GLY A N 1
ATOM 1504 C CA . GLY A 1 192 ? 3.256 15.625 10.914 1 98.75 192 GLY A CA 1
ATOM 1505 C C . GLY A 1 192 ? 2.77 16.812 11.719 1 98.75 192 GLY A C 1
ATOM 1506 O O . GLY A 1 192 ? 3.566 17.656 12.125 1 98.75 192 GLY A O 1
ATOM 1507 N N . GLY A 1 193 ? 1.547 16.859 12 1 98.19 193 GLY A N 1
ATOM 1508 C CA . GLY A 1 193 ? 0.958 17.969 12.734 1 98.19 193 GLY A CA 1
ATOM 1509 C C . GLY A 1 193 ? 1.05 17.797 14.242 1 98.19 193 GLY A C 1
ATOM 1510 O O . GLY A 1 193 ? 1.033 16.672 14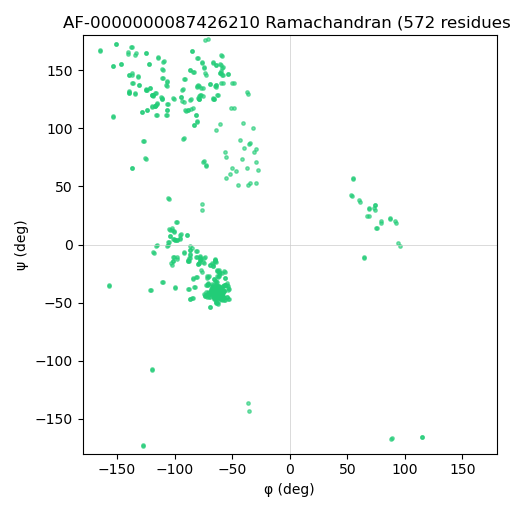.742 1 98.19 193 GLY A O 1
ATOM 1511 N N . HIS A 1 194 ? 1.129 18.844 15.047 1 96.88 194 HIS A N 1
ATOM 1512 C CA . HIS A 1 194 ? 1.057 18.906 16.5 1 96.88 194 HIS A CA 1
ATOM 1513 C C . HIS A 1 194 ? 2.43 18.688 17.125 1 96.88 194 HIS A C 1
ATOM 1515 O O . HIS A 1 194 ? 2.529 18.188 18.25 1 96.88 194 HIS A O 1
ATOM 1521 N N . ILE A 1 195 ? 3.439 18.891 16.5 1 96.94 195 ILE A N 1
ATOM 1522 C CA . ILE A 1 195 ? 4.84 19.031 16.891 1 96.94 195 ILE A CA 1
ATOM 1523 C C . ILE A 1 195 ? 5.344 17.719 17.484 1 96.94 195 ILE A C 1
ATOM 1525 O O . ILE A 1 195 ? 6.52 17.609 17.844 1 96.94 195 ILE A O 1
ATOM 1529 N N . GLY A 1 196 ? 4.523 16.719 17.812 1 97.75 196 GLY A N 1
ATOM 1530 C CA . GLY A 1 196 ? 4.949 15.375 18.188 1 97.75 196 GLY A CA 1
ATOM 1531 C C . GLY A 1 196 ? 5.117 15.203 19.688 1 97.75 196 GLY A C 1
ATOM 1532 O O . GLY A 1 196 ? 5.816 14.297 20.125 1 97.75 196 GLY A O 1
ATOM 1533 N N . TYR A 1 197 ? 4.504 16.109 20.469 1 96.38 197 TYR A N 1
ATOM 1534 C CA . TYR A 1 197 ? 4.566 15.945 21.922 1 96.38 197 TYR A CA 1
ATOM 1535 C C . TYR A 1 197 ? 3.855 14.664 22.344 1 96.38 197 TYR A C 1
ATOM 1537 O O . TYR A 1 197 ? 2.76 14.367 21.875 1 96.38 197 TYR A O 1
ATOM 1545 N N . PRO A 1 198 ? 4.477 13.852 23.328 1 96.88 198 PRO A N 1
ATOM 1546 C CA . PRO A 1 198 ? 5.672 14.07 24.141 1 96.88 198 PRO A CA 1
ATOM 1547 C C . PRO A 1 198 ? 6.949 13.578 23.469 1 96.88 198 PRO A C 1
ATOM 1549 O O . PRO A 1 198 ? 8.016 13.562 24.094 1 96.88 198 PRO A O 1
ATOM 1552 N N . TRP A 1 199 ? 6.82 13.188 22.203 1 98.25 199 TRP A N 1
ATOM 1553 C CA . TRP A 1 199 ? 7.973 12.648 21.484 1 98.25 199 TRP A CA 1
ATOM 1554 C C . TRP A 1 199 ? 8.516 13.672 20.484 1 98.25 199 TRP A C 1
ATOM 1556 O O . TRP A 1 199 ? 8.828 13.336 19.344 1 98.25 199 TRP A O 1
ATOM 1566 N N . THR A 1 200 ? 8.539 14.953 20.891 1 98.31 200 THR A N 1
ATOM 1567 C CA . THR A 1 200 ? 8.945 16.031 20.016 1 98.31 200 THR A CA 1
ATOM 1568 C C . THR A 1 200 ? 10.359 15.805 19.484 1 98.31 200 THR A C 1
ATOM 1570 O O . THR A 1 200 ? 10.648 16.078 18.328 1 98.31 200 THR A O 1
ATOM 1573 N N . ASP A 1 201 ? 11.219 15.242 20.312 1 98.25 201 ASP A N 1
ATOM 1574 C CA . ASP A 1 201 ? 12.594 15 19.891 1 98.25 201 ASP A CA 1
ATOM 1575 C C . ASP A 1 201 ? 12.641 13.945 18.781 1 98.25 201 ASP A C 1
ATOM 1577 O O . ASP A 1 201 ? 13.461 14.047 17.859 1 98.25 201 ASP A O 1
ATOM 1581 N N . GLU A 1 202 ? 11.812 12.953 18.906 1 98.44 202 GLU A N 1
ATOM 1582 C CA . GLU A 1 202 ? 11.734 11.969 17.828 1 98.44 202 GLU A CA 1
ATOM 1583 C C . GLU A 1 202 ? 11.273 12.609 16.531 1 98.44 202 GLU A C 1
ATOM 1585 O O . GLU A 1 202 ? 11.805 12.312 15.461 1 98.44 202 GLU A O 1
ATOM 1590 N N . MET A 1 203 ? 10.328 13.492 16.594 1 98.62 203 MET A N 1
ATOM 1591 C CA . MET A 1 203 ? 9.812 14.156 15.406 1 98.62 203 MET A CA 1
ATOM 1592 C C . MET A 1 203 ? 10.867 15.055 14.781 1 98.62 203 MET A C 1
ATOM 1594 O O . MET A 1 203 ? 11.039 15.07 13.562 1 98.62 203 MET A O 1
ATOM 1598 N N . ILE A 1 204 ? 11.562 15.773 15.625 1 98.62 204 ILE A N 1
ATOM 1599 C CA . ILE A 1 204 ? 12.656 16.625 15.156 1 98.62 204 ILE A CA 1
ATOM 1600 C C . ILE A 1 204 ? 13.711 15.758 14.469 1 98.62 204 ILE A C 1
ATOM 1602 O O . ILE A 1 204 ? 14.211 16.109 13.398 1 98.62 204 ILE A O 1
ATOM 1606 N N . ALA A 1 205 ? 14.031 14.633 15.086 1 98.62 205 ALA A N 1
ATOM 1607 C CA . ALA A 1 205 ? 15.031 13.727 14.523 1 98.62 205 ALA A CA 1
ATOM 1608 C C . ALA A 1 205 ? 14.633 13.273 13.125 1 98.62 205 ALA A C 1
ATOM 1610 O O . ALA A 1 205 ? 15.461 13.242 12.211 1 98.62 205 ALA A O 1
ATOM 1611 N N . LEU A 1 206 ? 13.375 12.906 12.969 1 98.62 206 LEU A N 1
ATOM 1612 C CA . LEU A 1 206 ? 12.898 12.469 11.664 1 98.62 206 LEU A CA 1
ATOM 1613 C C . LEU A 1 206 ? 12.938 13.617 10.656 1 98.62 206 LEU A C 1
ATOM 1615 O O . LEU A 1 206 ? 13.344 13.422 9.508 1 98.62 206 LEU A O 1
ATOM 1619 N N . ALA A 1 207 ? 12.555 14.82 11.062 1 98.62 207 ALA A N 1
ATOM 1620 C CA . ALA A 1 207 ? 12.555 15.969 10.156 1 98.62 207 ALA A CA 1
ATOM 1621 C C . ALA A 1 207 ? 13.977 16.328 9.734 1 98.62 207 ALA A C 1
ATOM 1623 O O . ALA A 1 207 ? 14.195 16.797 8.617 1 98.62 207 ALA A O 1
ATOM 1624 N N . ARG A 1 208 ? 14.938 16.062 10.594 1 97.94 208 ARG A N 1
ATOM 1625 C CA . ARG A 1 208 ? 16.344 16.281 10.266 1 97.94 208 ARG A CA 1
ATOM 1626 C C . ARG A 1 208 ? 16.859 15.219 9.305 1 97.94 208 ARG A C 1
ATOM 1628 O O . ARG A 1 208 ? 17.578 15.523 8.352 1 97.94 208 ARG A O 1
ATOM 1635 N N . LYS A 1 209 ? 16.438 14.039 9.633 1 98 209 LYS A N 1
ATOM 1636 C CA . LYS A 1 209 ? 16.969 12.875 8.93 1 98 209 LYS A CA 1
ATOM 1637 C C . LYS A 1 209 ? 16.453 12.812 7.496 1 98 209 LYS A C 1
ATOM 1639 O O . LYS A 1 209 ? 17.203 12.484 6.57 1 98 209 LYS A O 1
ATOM 1644 N N . TYR A 1 210 ? 15.164 13.109 7.336 1 98.31 210 TYR A N 1
ATOM 1645 C CA . TYR A 1 210 ? 14.516 12.906 6.047 1 98.31 210 TYR A CA 1
ATOM 1646 C C . TYR A 1 210 ? 14.164 14.242 5.398 1 98.31 210 TYR A C 1
ATOM 1648 O O . TYR A 1 210 ? 13.414 15.039 5.973 1 98.31 210 TYR A O 1
ATOM 1656 N N . PRO A 1 211 ? 14.578 14.492 4.207 1 97.88 211 PRO A N 1
ATOM 1657 C CA . PRO A 1 211 ? 14.305 15.773 3.549 1 97.88 211 PRO A CA 1
ATOM 1658 C C . PRO A 1 211 ? 12.828 15.992 3.26 1 97.88 211 PRO A C 1
ATOM 1660 O O . PRO A 1 211 ? 12.383 17.125 3.119 1 97.88 211 PRO A O 1
ATOM 1663 N N . ASN A 1 212 ? 12.047 14.914 3.266 1 97.69 212 ASN A N 1
ATOM 1664 C CA . ASN A 1 212 ? 10.656 15.016 2.838 1 97.69 212 ASN A CA 1
ATOM 1665 C C . ASN A 1 212 ? 9.703 14.984 4.027 1 97.69 212 ASN A C 1
ATOM 1667 O O . ASN A 1 212 ? 8.5 14.773 3.859 1 97.69 212 ASN A O 1
ATOM 1671 N N . VAL A 1 213 ? 10.203 15.148 5.293 1 98.88 213 VAL A N 1
ATOM 1672 C CA . VAL A 1 213 ? 9.359 15.133 6.484 1 98.88 213 VAL A CA 1
ATOM 1673 C C . VAL A 1 213 ? 9.312 16.531 7.109 1 98.88 213 VAL A C 1
ATOM 1675 O O . VAL A 1 213 ? 10.359 17.125 7.367 1 98.88 213 VAL A O 1
ATOM 1678 N N . TYR A 1 214 ? 8.133 17.016 7.312 1 98.94 214 TYR A N 1
ATOM 1679 C CA . TYR A 1 214 ? 7.883 18.344 7.848 1 98.94 214 TYR A CA 1
ATOM 1680 C C . TYR A 1 214 ? 7 18.281 9.086 1 98.94 214 TYR A C 1
ATOM 1682 O O . TYR A 1 214 ? 6.391 17.25 9.367 1 98.94 214 TYR A O 1
ATOM 1690 N N . ILE A 1 215 ? 6.98 19.391 9.82 1 98.88 215 ILE A N 1
ATOM 1691 C CA . ILE A 1 215 ? 6.18 19.5 11.031 1 98.88 215 ILE A CA 1
ATOM 1692 C C . ILE A 1 215 ? 5.262 20.719 10.922 1 98.88 215 ILE A C 1
ATOM 1694 O O . ILE A 1 215 ? 5.68 21.781 10.461 1 98.88 215 ILE A O 1
ATOM 1698 N N . ASP A 1 216 ? 4.012 20.594 11.242 1 98.38 216 ASP A N 1
ATOM 1699 C CA . ASP A 1 216 ? 3.25 21.812 11.484 1 98.38 216 ASP A CA 1
ATOM 1700 C C . ASP A 1 216 ? 2.904 21.969 12.961 1 98.38 216 ASP A C 1
ATOM 1702 O O . ASP A 1 216 ? 2.906 20.984 13.711 1 98.38 216 ASP A O 1
ATOM 1706 N N . THR A 1 217 ? 2.656 23.141 13.398 1 98.5 217 THR A N 1
ATOM 1707 C CA . THR A 1 217 ? 2.562 23.453 14.82 1 98.5 217 THR A CA 1
ATOM 1708 C C . THR A 1 217 ? 1.105 23.484 15.273 1 98.5 217 THR A C 1
ATOM 1710 O O . THR A 1 217 ? 0.779 24.094 16.297 1 98.5 217 THR A O 1
ATOM 1713 N N . SER A 1 218 ? 0.27 22.859 14.484 1 97.94 218 SER A N 1
ATOM 1714 C CA . SER A 1 218 ? -1.149 22.859 14.82 1 97.94 218 SER A CA 1
ATOM 1715 C C . SER A 1 218 ? -1.385 22.359 16.234 1 97.94 218 SER A C 1
ATOM 1717 O O . SER A 1 218 ? -0.602 21.562 16.766 1 97.94 218 SER A O 1
ATOM 1719 N N . ALA A 1 219 ? -2.41 22.922 16.875 1 95.38 219 ALA A N 1
ATOM 1720 C CA . ALA A 1 219 ? -2.93 22.531 18.188 1 95.38 219 ALA A CA 1
ATOM 1721 C C . ALA A 1 219 ? -2.018 23.016 19.297 1 95.38 219 ALA A C 1
ATOM 1723 O O . ALA A 1 219 ? -2.16 22.594 20.453 1 95.38 219 ALA A O 1
ATOM 1724 N N . TYR A 1 220 ? -1.081 23.938 19.016 1 95.69 220 TYR A N 1
ATOM 1725 C CA . TYR A 1 220 ? -0.2 24.469 20.047 1 95.69 220 TYR A CA 1
ATOM 1726 C C . TYR A 1 220 ? -0.046 25.969 19.922 1 95.69 220 TYR A C 1
ATOM 1728 O O . TYR A 1 220 ? 0.114 26.5 18.828 1 95.69 220 TYR A O 1
ATOM 1736 N N . LYS A 1 221 ? -0.06 26.594 21.031 1 96 221 LYS A N 1
ATOM 1737 C CA . LYS A 1 221 ? 0.37 27.984 21.125 1 96 221 LYS A CA 1
ATOM 1738 C C . LYS A 1 221 ? 1.889 28.078 21.25 1 96 221 LYS A C 1
ATOM 1740 O O . LYS A 1 221 ? 2.523 27.219 21.859 1 96 221 LYS A O 1
ATOM 1745 N N . PRO A 1 222 ? 2.406 29.172 20.703 1 96.38 222 PRO A N 1
ATOM 1746 C CA . PRO A 1 222 ? 3.861 29.312 20.797 1 96.38 222 PRO A CA 1
ATOM 1747 C C . PRO A 1 222 ? 4.383 29.219 22.219 1 96.38 222 PRO A C 1
ATOM 1749 O O . PRO A 1 222 ? 5.461 28.656 22.453 1 96.38 222 PRO A O 1
ATOM 1752 N N . SER A 1 223 ? 3.615 29.688 23.219 1 94.69 223 SER A N 1
ATOM 1753 C CA . SER A 1 223 ? 4.035 29.672 24.625 1 94.69 223 SER A CA 1
ATOM 1754 C C . SER A 1 223 ? 4.191 28.234 25.125 1 94.69 223 SER A C 1
ATOM 1756 O O . SER A 1 223 ? 4.805 28 26.156 1 94.69 223 SER A O 1
ATOM 1758 N N . ARG A 1 224 ? 3.664 27.266 24.359 1 94.44 224 ARG A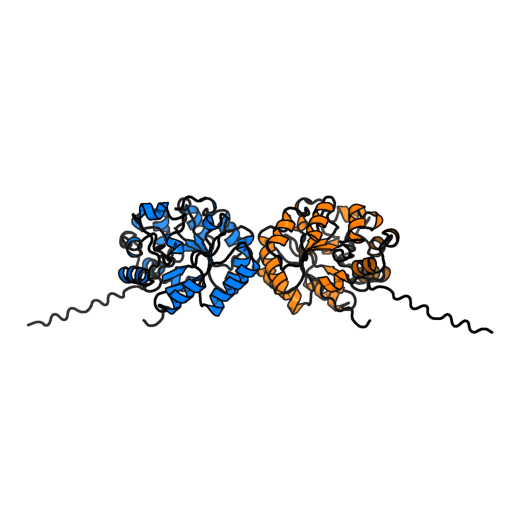 N 1
ATOM 1759 C CA . ARG A 1 224 ? 3.684 25.875 24.797 1 94.44 224 ARG A CA 1
ATOM 1760 C C . ARG A 1 224 ? 4.711 25.062 24.016 1 94.44 224 ARG A C 1
ATOM 1762 O O . ARG A 1 224 ? 4.859 23.859 24.219 1 94.44 224 ARG A O 1
ATOM 1769 N N . PHE A 1 225 ? 5.414 25.703 23.047 1 97.12 225 PHE A N 1
ATOM 1770 C CA . PHE A 1 225 ? 6.473 25.016 22.328 1 97.12 225 PHE A CA 1
ATOM 1771 C C . PHE A 1 225 ? 7.59 24.594 23.266 1 97.12 225 PHE A C 1
ATOM 1773 O O . PHE A 1 225 ? 8.086 25.422 24.047 1 97.12 225 PHE A O 1
ATOM 1780 N N . PRO A 1 226 ? 8 23.328 23.25 1 96.44 226 PRO A N 1
ATOM 1781 C CA . PRO A 1 226 ? 9.195 22.969 24.016 1 96.44 226 PRO A CA 1
ATOM 1782 C C . PRO A 1 226 ? 10.438 23.734 23.562 1 96.44 226 PRO A C 1
ATOM 1784 O O . PRO A 1 226 ? 10.594 24.031 22.375 1 96.44 226 PRO A O 1
ATOM 1787 N N . PRO A 1 227 ? 11.312 23.969 24.5 1 96.56 227 PRO A N 1
ATOM 1788 C CA . PRO A 1 227 ? 12.5 24.766 24.172 1 96.56 227 PRO A CA 1
ATOM 1789 C C . PRO A 1 227 ? 13.32 24.156 23.047 1 96.56 227 PRO A C 1
ATOM 1791 O O . PRO A 1 227 ? 13.859 24.891 22.203 1 96.56 227 PRO A O 1
ATOM 1794 N N . GLN A 1 228 ? 13.422 22.859 23.047 1 96.69 228 GLN A N 1
ATOM 1795 C CA . GLN A 1 228 ? 14.211 22.219 22 1 96.69 228 GLN A CA 1
ATOM 1796 C C . GLN A 1 228 ? 13.57 22.422 20.625 1 96.69 228 GLN A C 1
ATOM 1798 O O . GLN A 1 228 ? 14.266 22.469 19.609 1 96.69 228 GLN A O 1
ATOM 1803 N N . PHE A 1 229 ? 12.273 22.547 20.562 1 98.19 229 PHE A N 1
ATOM 1804 C CA . PHE A 1 229 ? 11.57 22.781 19.312 1 98.19 229 PHE A CA 1
ATOM 1805 C C . PHE A 1 229 ? 11.797 24.219 18.828 1 98.19 229 PHE A C 1
ATOM 1807 O O . PHE A 1 229 ? 12.008 24.453 17.641 1 98.19 229 PHE A O 1
ATOM 1814 N N . VAL A 1 230 ? 11.773 25.156 19.781 1 97.62 230 VAL A N 1
ATOM 1815 C CA . VAL A 1 230 ? 12.031 26.547 19.453 1 97.62 230 VAL A CA 1
ATOM 1816 C C . VAL A 1 230 ? 13.445 26.703 18.891 1 97.62 230 VAL A C 1
ATOM 1818 O O . VAL A 1 230 ? 13.656 27.406 17.906 1 97.62 230 VAL A O 1
ATOM 1821 N N . ASP A 1 231 ? 14.375 26.031 19.547 1 97.25 231 ASP A N 1
ATOM 1822 C CA . ASP A 1 231 ? 15.75 26.047 19.062 1 97.25 231 ASP A CA 1
ATOM 1823 C C . ASP A 1 231 ? 15.836 25.484 17.641 1 97.25 231 ASP A C 1
ATOM 1825 O O . ASP A 1 231 ? 16.531 26.047 16.781 1 97.25 231 ASP A O 1
ATOM 1829 N N . TYR A 1 232 ? 15.172 24.406 17.391 1 98 232 TYR A N 1
ATOM 1830 C CA . TYR A 1 232 ? 15.117 23.797 16.062 1 98 232 TYR A CA 1
ATOM 1831 C C . TYR A 1 232 ? 14.531 24.75 15.039 1 98 232 TYR A C 1
ATOM 1833 O O . TYR A 1 232 ? 15.109 24.953 13.969 1 98 232 TYR A O 1
ATOM 1841 N N . LEU A 1 233 ? 13.453 25.406 15.391 1 97.62 233 LEU A N 1
ATOM 1842 C CA . LEU A 1 233 ? 12.75 26.344 14.531 1 97.62 233 LEU A CA 1
ATOM 1843 C C . LEU A 1 233 ? 13.648 27.516 14.164 1 97.62 233 LEU A C 1
ATOM 1845 O O . LEU A 1 233 ? 13.617 28 13.023 1 97.62 233 LEU A O 1
ATOM 1849 N N . ARG A 1 234 ? 14.477 27.953 15.047 1 96.62 234 ARG A N 1
ATOM 1850 C CA . ARG A 1 234 ? 15.344 29.109 14.867 1 96.62 234 ARG A CA 1
ATOM 1851 C C . ARG A 1 234 ? 16.531 28.766 13.977 1 96.62 234 ARG A C 1
ATOM 1853 O O . ARG A 1 234 ? 17.109 29.656 13.328 1 96.62 234 ARG A O 1
ATOM 1860 N N . LYS A 1 235 ? 16.797 27.516 13.961 1 95.5 235 LYS A N 1
ATOM 1861 C CA . LYS A 1 235 ? 18.062 27.125 13.352 1 95.5 235 LYS A CA 1
ATOM 1862 C C . LYS A 1 235 ? 17.844 26.203 12.164 1 95.5 235 LYS A C 1
ATOM 1864 O O . LYS A 1 235 ? 17.328 26.625 11.125 1 95.5 235 LYS A O 1
ATOM 1869 N N . ASP A 1 236 ? 18.156 24.938 12.336 1 94.75 236 ASP A N 1
ATOM 1870 C CA . ASP A 1 236 ? 18.219 24.016 11.203 1 94.75 236 ASP A CA 1
ATOM 1871 C C . ASP A 1 236 ? 16.812 23.516 10.828 1 94.75 236 ASP A C 1
ATOM 1873 O O . ASP A 1 236 ? 16.641 22.891 9.781 1 94.75 236 ASP A O 1
ATOM 1877 N N . GLY A 1 237 ? 15.867 23.891 11.609 1 97.19 237 GLY A N 1
ATOM 1878 C CA . GLY A 1 237 ? 14.5 23.469 11.32 1 97.19 237 GLY A CA 1
ATOM 1879 C C . GLY A 1 237 ? 13.68 24.531 10.625 1 97.19 237 GLY A C 1
ATOM 1880 O O . GLY A 1 237 ? 12.492 24.328 10.359 1 97.19 237 GLY A O 1
ATOM 1881 N N . ARG A 1 238 ? 14.25 25.656 10.273 1 96.69 238 ARG A N 1
ATOM 1882 C CA . ARG A 1 238 ? 13.516 26.812 9.758 1 96.69 238 ARG A CA 1
ATOM 1883 C C . ARG A 1 238 ? 12.836 26.469 8.43 1 96.69 238 ARG A C 1
ATOM 1885 O O . ARG A 1 238 ? 11.805 27.047 8.086 1 96.69 238 ARG A O 1
ATOM 1892 N N . LYS A 1 239 ? 13.312 25.453 7.691 1 98.12 239 LYS A N 1
ATOM 1893 C CA . LYS A 1 239 ? 12.727 25.094 6.406 1 98.12 239 LYS A CA 1
ATOM 1894 C C . LYS A 1 239 ? 11.766 23.922 6.559 1 98.12 239 LYS A C 1
ATOM 1896 O O . LYS A 1 239 ? 11.195 23.438 5.57 1 98.12 239 LYS A O 1
ATOM 1901 N N . LYS A 1 240 ? 11.547 23.453 7.832 1 98.75 240 LYS A N 1
ATOM 1902 C CA . LYS A 1 240 ? 10.852 22.172 8.031 1 98.75 240 LYS A CA 1
ATOM 1903 C C . LYS A 1 240 ? 9.555 22.375 8.805 1 98.75 240 LYS A C 1
ATOM 1905 O O . LYS A 1 240 ? 8.75 21.453 8.945 1 98.75 240 LYS A O 1
ATOM 1910 N N . VAL A 1 241 ? 9.297 23.594 9.32 1 98.81 241 VAL A N 1
ATOM 1911 C CA . VAL A 1 241 ? 8.188 23.781 10.242 1 98.81 241 VAL A CA 1
ATOM 1912 C C . VAL A 1 241 ? 7.18 24.766 9.648 1 98.81 241 VAL A C 1
ATOM 1914 O O . VAL A 1 241 ? 7.559 25.844 9.18 1 98.81 241 VAL A O 1
ATOM 1917 N N . LEU A 1 242 ? 5.945 24.344 9.648 1 98.62 242 LEU A N 1
ATOM 1918 C CA . LEU A 1 242 ? 4.828 25.125 9.141 1 98.62 242 LEU A CA 1
ATOM 1919 C C . LEU A 1 242 ? 3.918 25.578 10.281 1 98.62 242 LEU A C 1
ATOM 1921 O O . LEU A 1 242 ? 3.734 24.844 11.258 1 98.62 242 LEU A O 1
ATOM 1925 N N . PHE A 1 243 ? 3.285 26.719 10.062 1 98.38 243 PHE A N 1
ATOM 1926 C CA . PHE A 1 243 ? 2.268 27.203 10.984 1 98.38 243 PHE A CA 1
ATOM 1927 C C . PHE A 1 243 ? 0.943 26.484 10.758 1 98.38 243 PHE A C 1
ATOM 1929 O O . PHE A 1 243 ? 0.542 26.266 9.609 1 98.38 243 PHE A O 1
ATOM 1936 N N . GLY A 1 244 ? 0.299 26.109 11.758 1 98.62 244 GLY A N 1
ATOM 1937 C CA . GLY A 1 244 ? -1.061 25.594 11.766 1 98.62 244 GLY A CA 1
ATOM 1938 C C . GLY A 1 244 ? -1.778 25.812 13.078 1 98.62 244 GLY A C 1
ATOM 1939 O O . GLY A 1 244 ? -1.146 25.875 14.133 1 98.62 244 GLY A O 1
ATOM 1940 N N . SER A 1 245 ? -3.113 25.891 13.062 1 98.06 245 SER A N 1
ATOM 1941 C CA . SER A 1 245 ? -3.82 26.203 14.297 1 98.06 245 SER A CA 1
ATOM 1942 C C . SER A 1 245 ? -4.605 25 14.805 1 98.06 245 SER A C 1
ATOM 1944 O O . SER A 1 245 ? -4.797 24.844 16.016 1 98.06 245 SER A O 1
ATOM 1946 N N . ASN A 1 246 ? -5.098 24.172 13.859 1 97.25 246 ASN A N 1
ATOM 1947 C CA . ASN A 1 246 ? -6.055 23.109 14.164 1 97.25 246 ASN A CA 1
ATOM 1948 C C . ASN A 1 246 ? -7.418 23.688 14.555 1 97.25 246 ASN A C 1
ATOM 1950 O O . ASN A 1 246 ? -8.102 23.141 15.414 1 97.25 246 ASN A O 1
ATOM 1954 N N . PHE A 1 247 ? -7.734 24.844 14 1 95.81 247 PHE A N 1
ATOM 1955 C CA . PHE A 1 247 ? -9.086 25.359 14.18 1 95.81 247 PHE A CA 1
ATOM 1956 C C . PHE A 1 247 ? -10.125 24.281 13.875 1 95.81 247 PHE A C 1
ATOM 1958 O O . PHE A 1 247 ? -9.984 23.531 12.906 1 95.81 247 PHE A O 1
ATOM 1965 N N . PRO A 1 248 ? -11.211 24.188 14.68 1 92.62 248 PRO A N 1
ATOM 1966 C CA . PRO A 1 248 ? -11.719 25.125 15.688 1 92.62 248 PRO A CA 1
ATOM 1967 C C . PRO A 1 248 ? -11.227 24.781 17.094 1 92.62 248 PRO A C 1
ATOM 1969 O O . PRO A 1 248 ? -11.672 25.391 18.062 1 92.62 248 PRO A O 1
ATOM 1972 N N . MET A 1 249 ? -10.32 23.844 17.266 1 88.31 249 MET A N 1
ATOM 1973 C CA . MET A 1 249 ? -9.867 23.469 18.594 1 88.31 249 MET A CA 1
ATOM 1974 C C . MET A 1 249 ? -9.125 24.609 19.281 1 88.31 249 MET A C 1
ATOM 1976 O O . MET A 1 249 ? -9.25 24.812 20.484 1 88.31 249 MET A O 1
ATOM 1980 N N . ILE A 1 250 ? -8.328 25.281 18.5 1 92.44 250 ILE A N 1
ATOM 1981 C CA . ILE A 1 250 ? -7.645 26.5 18.922 1 92.44 250 ILE A CA 1
ATOM 1982 C C . ILE A 1 250 ? -7.832 27.594 17.875 1 92.44 250 ILE A C 1
ATOM 1984 O O . ILE A 1 250 ? -7.734 27.328 16.672 1 92.44 250 ILE A O 1
ATOM 1988 N N . MET A 1 251 ? -8.102 28.766 18.391 1 94.94 251 MET A N 1
ATOM 1989 C CA . MET A 1 251 ? -8.258 29.891 17.469 1 94.94 251 MET A CA 1
ATOM 1990 C C . MET A 1 251 ? -6.926 30.25 16.828 1 94.94 251 MET A C 1
ATOM 1992 O O . MET A 1 251 ? -5.887 30.25 17.484 1 94.94 251 MET A O 1
ATOM 1996 N N . PRO A 1 252 ? -6.965 30.547 15.461 1 97.12 252 PRO A N 1
ATOM 1997 C CA . PRO A 1 252 ? -5.723 30.922 14.781 1 97.12 252 PRO A CA 1
ATOM 1998 C C . PRO A 1 252 ? -4.988 32.062 15.469 1 97.12 252 PRO A C 1
ATOM 2000 O O . PRO A 1 252 ? -3.76 32.031 15.578 1 97.12 252 PRO A O 1
ATOM 2003 N N . GLY A 1 253 ? -5.734 33.031 15.977 1 96.12 253 GLY A N 1
ATOM 2004 C CA . GLY A 1 253 ? -5.121 34.156 16.672 1 96.12 253 GLY A CA 1
ATOM 2005 C C . GLY A 1 253 ? -4.316 33.75 17.891 1 96.12 253 GLY A C 1
ATOM 2006 O O . GLY A 1 253 ? -3.248 34.312 18.156 1 96.12 253 GLY A O 1
ATOM 2007 N N . ASP A 1 254 ? -4.812 32.781 18.609 1 95.38 254 ASP A N 1
ATOM 2008 C CA . ASP A 1 254 ? -4.113 32.281 19.781 1 95.38 254 ASP A CA 1
ATOM 2009 C C . ASP A 1 254 ? -2.801 31.594 19.391 1 95.38 254 ASP A C 1
ATOM 2011 O O . ASP A 1 254 ? -1.804 31.703 20.109 1 95.38 254 ASP A O 1
ATOM 2015 N N . CYS A 1 255 ? -2.805 30.906 18.266 1 96.25 255 CYS A N 1
ATOM 2016 C CA . CYS A 1 255 ? -1.622 30.203 17.797 1 96.25 255 CYS A CA 1
ATOM 2017 C C . CYS A 1 255 ? -0.584 31.172 17.234 1 96.25 255 CYS A C 1
ATOM 2019 O O . CYS A 1 255 ? 0.568 30.797 17.016 1 96.25 255 CYS A O 1
ATOM 2021 N N . LEU A 1 256 ? -0.948 32.375 17.031 1 96.19 256 LEU A N 1
ATOM 2022 C CA . LEU A 1 256 ? -0.026 33.406 16.547 1 96.19 256 LEU A CA 1
ATOM 2023 C C . LEU A 1 256 ? 0.427 34.312 17.672 1 96.19 256 LEU A C 1
ATOM 2025 O O . LEU A 1 256 ? 1.424 35.031 17.531 1 96.19 256 LEU A O 1
ATOM 2029 N N . SER A 1 257 ? -0.397 34.188 18.703 1 93.38 257 SER A N 1
ATOM 2030 C CA . SER A 1 257 ? -0.069 35.031 19.859 1 93.38 257 SER A CA 1
ATOM 2031 C C . SER A 1 257 ? 1.256 34.594 20.484 1 93.38 257 SER A C 1
ATOM 2033 O O . SER A 1 257 ? 1.479 33.406 20.75 1 93.38 257 SER A O 1
ATOM 2035 N N . GLY A 1 258 ? 2.162 35.438 20.641 1 89.81 258 GLY A N 1
ATOM 2036 C CA . GLY A 1 258 ? 3.436 35.125 21.281 1 89.81 258 GLY A CA 1
ATOM 2037 C C . GLY A 1 258 ? 4.523 34.781 20.281 1 89.81 258 GLY A C 1
ATOM 2038 O O . GLY A 1 258 ? 5.629 34.375 20.688 1 89.81 258 GLY A O 1
ATOM 2039 N N . LEU A 1 259 ? 4.219 34.781 19.047 1 93.06 259 LEU A N 1
ATOM 2040 C CA . LEU A 1 259 ? 5.211 34.469 18.016 1 93.06 259 LEU A CA 1
ATOM 2041 C C . LEU A 1 259 ? 6.441 35.375 18.172 1 93.06 259 LEU A C 1
ATOM 2043 O O . LEU A 1 259 ? 7.566 34.906 17.969 1 93.06 259 LEU A O 1
ATOM 2047 N N . GLY A 1 260 ? 6.215 36.594 18.562 1 91.75 260 GLY A N 1
ATOM 2048 C CA . GLY A 1 260 ? 7.289 37.562 18.734 1 91.75 260 GLY A CA 1
ATOM 2049 C C . GLY A 1 260 ? 8.273 37.156 19.812 1 91.75 260 GLY A C 1
ATOM 2050 O O . GLY A 1 260 ? 9.422 37.594 19.812 1 91.75 260 GLY A O 1
ATOM 2051 N N . GLU A 1 261 ? 7.871 36.312 20.719 1 93.25 261 GLU A N 1
ATOM 2052 C CA . GLU A 1 261 ? 8.688 35.938 21.859 1 93.25 261 GLU A CA 1
ATOM 2053 C C . GLU A 1 261 ? 9.609 34.781 21.516 1 93.25 261 GLU A C 1
ATOM 2055 O O . GLU A 1 261 ? 10.5 34.438 22.297 1 93.25 261 GLU A O 1
ATOM 2060 N N . LEU A 1 262 ? 9.445 34.188 20.391 1 95.06 262 LEU A N 1
ATOM 2061 C CA . LEU A 1 262 ? 10.188 33 20.031 1 95.06 262 LEU A CA 1
ATOM 2062 C C . LEU A 1 262 ? 11.602 33.344 19.562 1 95.06 262 LEU A C 1
ATOM 2064 O O . LEU A 1 262 ? 12.469 32.469 19.469 1 95.06 262 LEU A O 1
ATOM 2068 N N . GLY A 1 263 ? 11.852 34.625 19.234 1 94.69 263 GLY A N 1
ATOM 2069 C CA . GLY A 1 263 ? 13.18 35.031 18.797 1 94.69 263 GLY A CA 1
ATOM 2070 C C . GLY A 1 263 ? 13.516 34.594 17.391 1 94.69 263 GLY A C 1
ATOM 2071 O O . GLY A 1 263 ? 14.672 34.281 17.094 1 94.69 263 GLY A O 1
ATOM 2072 N N . LEU A 1 264 ? 12.531 34.469 16.547 1 96 264 LEU A N 1
ATOM 2073 C CA . LEU A 1 264 ? 12.773 34.125 15.156 1 96 264 LEU A CA 1
ATOM 2074 C C . LEU A 1 264 ? 13.32 35.312 14.383 1 96 264 LEU A C 1
ATOM 2076 O O . LEU A 1 264 ? 12.859 36.438 14.562 1 96 264 LEU A O 1
ATOM 2080 N N . ASP A 1 265 ? 14.375 35.062 13.578 1 95.5 265 ASP A N 1
ATOM 2081 C CA . ASP A 1 265 ? 14.75 36.125 12.641 1 95.5 265 ASP A CA 1
ATOM 2082 C C . ASP A 1 265 ? 13.742 36.219 11.5 1 95.5 265 ASP A C 1
ATOM 2084 O O . ASP A 1 265 ? 12.773 35.469 11.445 1 95.5 265 ASP A O 1
ATOM 2088 N N . ASP A 1 266 ? 13.898 37.156 10.633 1 94.5 266 ASP A N 1
ATOM 2089 C CA . ASP A 1 266 ? 12.93 37.469 9.586 1 94.5 266 ASP A CA 1
ATOM 2090 C C . ASP A 1 266 ? 12.742 36.25 8.656 1 94.5 266 ASP A C 1
ATOM 2092 O O . ASP A 1 266 ? 11.609 35.906 8.305 1 94.5 266 ASP A O 1
ATOM 2096 N N . GLU A 1 267 ? 13.789 35.656 8.297 1 95.25 267 GLU A N 1
ATOM 2097 C CA . GLU A 1 267 ? 13.719 34.531 7.387 1 95.25 267 GLU A CA 1
ATOM 2098 C C . GLU A 1 267 ? 12.969 33.375 8.016 1 95.25 267 GLU A C 1
ATOM 2100 O O . GLU A 1 267 ? 12.07 32.781 7.398 1 95.25 267 GLU A O 1
ATOM 2105 N N . ALA A 1 268 ? 13.344 33 9.227 1 96.81 268 ALA A N 1
ATOM 2106 C CA . ALA A 1 268 ? 12.68 31.891 9.93 1 96.81 268 ALA A CA 1
ATOM 2107 C C . ALA A 1 268 ? 11.188 32.188 10.109 1 96.81 268 ALA A C 1
ATOM 2109 O O . ALA A 1 268 ? 10.352 31.281 9.969 1 96.81 268 ALA A O 1
ATOM 2110 N N . ARG A 1 269 ? 10.883 33.438 10.438 1 96.38 269 ARG A N 1
ATOM 2111 C CA . ARG A 1 269 ? 9.492 33.844 10.633 1 96.38 269 ARG A CA 1
ATOM 2112 C C . ARG A 1 269 ? 8.703 33.688 9.336 1 96.38 269 ARG A C 1
ATOM 2114 O O . ARG A 1 269 ? 7.594 33.156 9.336 1 96.38 269 ARG A O 1
ATOM 2121 N N . GLU A 1 270 ? 9.25 34.125 8.281 1 96.38 270 GLU A N 1
ATOM 2122 C CA . GLU A 1 270 ? 8.578 34.062 6.984 1 96.38 270 GLU A CA 1
ATOM 2123 C C . GLU A 1 270 ? 8.398 32.594 6.547 1 96.38 270 GLU A C 1
ATOM 2125 O O . GLU A 1 270 ? 7.324 32.219 6.062 1 96.38 270 GLU A O 1
ATOM 2130 N N . ARG A 1 271 ? 9.414 31.844 6.691 1 97.56 271 ARG A N 1
ATOM 2131 C CA . ARG A 1 271 ? 9.336 30.438 6.316 1 97.56 271 ARG A CA 1
ATOM 2132 C C . ARG A 1 271 ? 8.273 29.703 7.137 1 97.56 271 ARG A C 1
ATOM 2134 O O . ARG A 1 271 ? 7.488 28.922 6.59 1 97.56 271 ARG A O 1
ATOM 2141 N N . PHE A 1 272 ? 8.32 30.062 8.422 1 97.94 272 PHE A N 1
ATOM 2142 C CA . PHE A 1 272 ? 7.363 29.453 9.336 1 97.94 272 PHE A CA 1
ATOM 2143 C C . PHE A 1 272 ? 5.938 29.844 8.969 1 97.94 272 PHE A C 1
ATOM 2145 O O . PHE A 1 272 ? 5.047 29 8.898 1 97.94 272 PHE A O 1
ATOM 2152 N N . LEU A 1 273 ? 5.695 31.047 8.625 1 97.25 273 LEU A N 1
ATOM 2153 C CA . LEU A 1 273 ? 4.348 31.594 8.492 1 97.25 273 LEU A CA 1
ATOM 2154 C C . LEU A 1 273 ? 3.764 31.281 7.125 1 97.25 273 LEU A C 1
ATOM 2156 O O . LEU A 1 273 ? 2.545 31.156 6.973 1 97.25 273 LEU A O 1
ATOM 2160 N N . TRP A 1 274 ? 4.723 31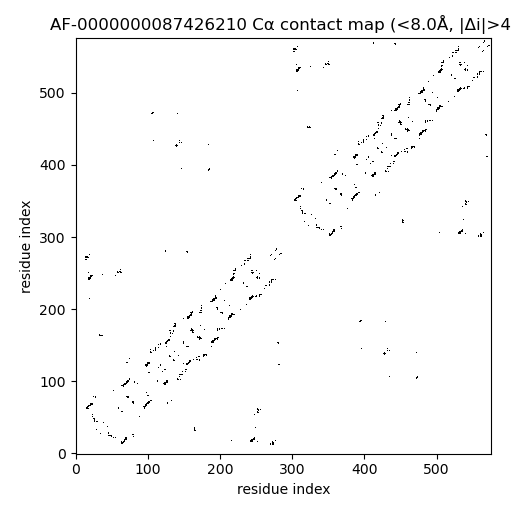.156 6.047 1 96.88 274 TRP A N 1
ATOM 2161 C CA . TRP A 1 274 ? 4.035 30.969 4.777 1 96.88 274 TRP A CA 1
ATOM 2162 C C . TRP A 1 274 ? 4.941 30.297 3.76 1 96.88 274 TRP A C 1
ATOM 2164 O O . TRP A 1 274 ? 4.48 29.484 2.945 1 96.88 274 TRP A O 1
ATOM 2174 N N . ARG A 1 275 ? 6.23 30.5 3.695 1 97.38 275 ARG A N 1
ATOM 2175 C CA . ARG A 1 275 ? 7.07 30.016 2.6 1 97.38 275 ARG A CA 1
ATOM 2176 C C . ARG A 1 275 ? 7.129 28.5 2.576 1 97.38 275 ARG A C 1
ATOM 2178 O O . ARG A 1 275 ? 7.047 27.891 1.509 1 97.38 275 ARG A O 1
ATOM 2185 N N . ASN A 1 276 ? 7.34 27.906 3.791 1 98.44 276 ASN A N 1
ATOM 2186 C CA . ASN A 1 276 ? 7.375 26.453 3.834 1 98.44 276 ASN A CA 1
ATOM 2187 C C . ASN A 1 276 ? 6.066 25.844 3.34 1 98.44 276 ASN A C 1
ATOM 2189 O O . ASN A 1 276 ? 6.074 24.859 2.596 1 98.44 276 ASN A O 1
ATOM 2193 N N . ALA A 1 277 ? 4.965 26.406 3.715 1 98.62 277 ALA A N 1
ATOM 2194 C CA . ALA A 1 277 ? 3.67 25.891 3.287 1 98.62 277 ALA A CA 1
ATOM 2195 C C . ALA A 1 277 ? 3.5 26.016 1.776 1 98.62 277 ALA A C 1
ATOM 2197 O O . ALA A 1 277 ? 2.971 25.109 1.126 1 98.62 277 ALA A O 1
ATOM 2198 N N . VAL A 1 278 ? 3.943 27.125 1.217 1 98.06 278 VAL A N 1
ATOM 2199 C CA . VAL A 1 278 ? 3.861 27.359 -0.223 1 98.06 278 VAL A CA 1
ATOM 2200 C C . VAL A 1 278 ? 4.637 26.266 -0.959 1 98.06 278 VAL A C 1
ATOM 2202 O O . VAL A 1 278 ? 4.141 25.688 -1.935 1 98.06 278 VAL A O 1
ATOM 2205 N N . GLU A 1 279 ? 5.789 26 -0.487 1 98.12 279 GLU A N 1
ATOM 2206 C CA . GLU A 1 279 ? 6.645 25 -1.128 1 98.12 279 GLU A CA 1
ATOM 2207 C C . GLU A 1 279 ? 6.086 23.594 -0.951 1 98.12 279 GLU A C 1
ATOM 2209 O O . GLU A 1 279 ? 5.996 22.828 -1.914 1 98.12 279 GLU A O 1
ATOM 2214 N N . VAL A 1 280 ? 5.645 23.234 0.274 1 98.75 280 VAL A N 1
ATOM 2215 C CA . VAL A 1 280 ? 5.207 21.891 0.613 1 98.75 280 VAL A CA 1
ATOM 2216 C C . VAL A 1 280 ? 3.908 21.562 -0.125 1 98.75 280 VAL A C 1
ATOM 2218 O O . VAL A 1 280 ? 3.738 20.453 -0.637 1 98.75 280 VAL A O 1
ATOM 2221 N N . PHE A 1 281 ? 3.004 22.547 -0.219 1 98.69 281 PHE A N 1
ATOM 2222 C CA . PHE A 1 281 ? 1.672 22.281 -0.75 1 98.69 281 PHE A CA 1
ATOM 2223 C C . PHE A 1 281 ? 1.534 22.828 -2.166 1 98.69 281 PHE A C 1
ATOM 2225 O O . PHE A 1 281 ? 0.465 22.734 -2.771 1 98.69 281 PHE A O 1
ATOM 2232 N N . ASP A 1 282 ? 2.598 23.406 -2.717 1 97.81 282 ASP A N 1
ATOM 2233 C CA . ASP A 1 282 ? 2.611 23.953 -4.066 1 97.81 282 ASP A CA 1
ATOM 2234 C C . ASP A 1 282 ? 1.481 24.969 -4.258 1 97.81 282 ASP A C 1
ATOM 2236 O O . ASP A 1 282 ? 0.666 24.828 -5.172 1 97.81 282 ASP A O 1
ATOM 2240 N N . LEU A 1 283 ? 1.51 25.969 -3.395 1 97.19 283 LEU A N 1
ATOM 2241 C CA . LEU A 1 283 ? 0.462 26.984 -3.422 1 97.19 283 LEU A CA 1
ATOM 2242 C C . LEU A 1 283 ? 0.863 28.156 -4.312 1 97.19 283 LEU A C 1
ATOM 2244 O O . LEU A 1 283 ? 2.047 28.484 -4.418 1 97.19 283 LEU A O 1
ATOM 2248 N N . ASP A 1 284 ? -0.022 28.719 -5.027 1 88.19 284 ASP A N 1
ATOM 2249 C CA . ASP A 1 284 ? 0.194 29.953 -5.797 1 88.19 284 ASP A CA 1
ATOM 2250 C C . ASP A 1 284 ? 0.016 31.188 -4.922 1 88.19 284 ASP A C 1
ATOM 2252 O O . ASP A 1 284 ? -1.072 31.422 -4.395 1 88.19 284 ASP A O 1
ATOM 2256 N N . VAL A 1 285 ? 1.187 31.781 -4.535 1 77.19 285 VAL A N 1
ATOM 2257 C CA . VAL A 1 285 ? 1.063 32.969 -3.709 1 77.19 285 VAL A CA 1
ATOM 2258 C C . VAL A 1 285 ? 1.293 34.219 -4.566 1 77.19 285 VAL A C 1
ATOM 2260 O O . VAL A 1 285 ? 1.421 35.344 -4.039 1 77.19 285 VAL A O 1
ATOM 2263 N N . SER A 1 286 ? 1.289 34.156 -5.898 1 56.88 286 SER A N 1
ATOM 2264 C CA . SER A 1 286 ? 1.505 35.375 -6.684 1 56.88 286 SER A CA 1
ATOM 2265 C C . SER A 1 286 ? 0.871 36.562 -6.008 1 56.88 286 SER A C 1
ATOM 2267 O O . SER A 1 286 ? 0.091 36.438 -5.066 1 56.88 286 SER A O 1
ATOM 2269 N N . ASP A 1 287 ? 0.234 37.625 -6.879 1 44 287 ASP A N 1
ATOM 2270 C CA . ASP A 1 287 ? 0.054 39.094 -6.977 1 44 287 ASP A CA 1
ATOM 2271 C C . ASP A 1 287 ? -1 39.562 -5.988 1 44 287 ASP A C 1
ATOM 2273 O O . ASP A 1 287 ? -2.186 39.625 -6.316 1 44 287 ASP A O 1
ATOM 2277 N N . SER A 1 288 ? -1.123 39.031 -4.891 1 34.62 288 SER A N 1
ATOM 2278 C CA . SER A 1 288 ? -1.972 40 -4.227 1 34.62 288 SER A CA 1
ATOM 2279 C C . SER A 1 288 ? -1.159 41.219 -3.75 1 34.62 288 SER A C 1
ATOM 2281 O O . SER A 1 288 ? -0.025 41.062 -3.293 1 34.62 288 SER A O 1
ATOM 2283 N N . MET B 1 1 ? -8.617 -55.469 -52.094 1 31.38 1 MET B N 1
ATOM 2284 C CA . MET B 1 1 ? -7.75 -55.094 -50.969 1 31.38 1 MET B CA 1
ATOM 2285 C C . MET B 1 1 ? -8.359 -53.969 -50.156 1 31.38 1 MET B C 1
ATOM 2287 O O . MET B 1 1 ? -8.672 -52.906 -50.688 1 31.38 1 MET B O 1
ATOM 2291 N N . PRO B 1 2 ? -9.109 -54.281 -49.094 1 37.69 2 PRO B N 1
ATOM 2292 C CA . PRO B 1 2 ? -9.961 -53.281 -48.438 1 37.69 2 PRO B CA 1
ATOM 2293 C C . PRO B 1 2 ? -9.156 -52.125 -47.812 1 37.69 2 PRO B C 1
ATOM 2295 O O . PRO B 1 2 ? -8.125 -52.344 -47.188 1 37.69 2 PRO B O 1
ATOM 2298 N N . THR B 1 3 ? -9.078 -50.969 -48.562 1 34.12 3 THR B N 1
ATOM 2299 C CA . THR B 1 3 ? -8.352 -49.781 -48.156 1 34.12 3 THR B CA 1
ATOM 2300 C C . THR B 1 3 ? -8.812 -49.281 -46.781 1 34.12 3 THR B C 1
ATOM 2302 O O . THR B 1 3 ? -9.977 -48.906 -46.625 1 34.12 3 THR B O 1
ATOM 2305 N N . ASN B 1 4 ? -8.406 -49.969 -45.719 1 31.28 4 ASN B N 1
ATOM 2306 C CA . ASN B 1 4 ? -8.773 -49.625 -44.344 1 31.28 4 ASN B CA 1
ATOM 2307 C C . ASN B 1 4 ? -8.516 -48.156 -44.031 1 31.28 4 ASN B C 1
ATOM 2309 O O . ASN B 1 4 ? -7.363 -47.75 -43.906 1 31.28 4 ASN B O 1
ATOM 2313 N N . THR B 1 5 ? -9.195 -47.281 -44.625 1 29.95 5 THR B N 1
ATOM 2314 C CA . THR B 1 5 ? -9.102 -45.844 -44.344 1 29.95 5 THR B CA 1
ATOM 2315 C C . THR B 1 5 ? -9.258 -45.562 -42.875 1 29.95 5 THR B C 1
ATOM 2317 O O . THR B 1 5 ? -10.344 -45.719 -42.312 1 29.95 5 THR B O 1
ATOM 2320 N N . LYS B 1 6 ? -8.375 -46.094 -42.094 1 33.91 6 LYS B N 1
ATOM 2321 C CA . LYS B 1 6 ? -8.43 -45.75 -40.656 1 33.91 6 LYS B CA 1
ATOM 2322 C C . LYS B 1 6 ? -8.875 -44.312 -40.469 1 33.91 6 LYS B C 1
ATOM 2324 O O . LYS B 1 6 ? -8.273 -43.375 -41.031 1 33.91 6 LYS B O 1
ATOM 2329 N N . GLY B 1 7 ? -10.102 -44 -40.406 1 30.33 7 GLY B N 1
ATOM 2330 C CA . GLY B 1 7 ? -10.664 -42.719 -40.031 1 30.33 7 GLY B CA 1
ATOM 2331 C C . GLY B 1 7 ? -9.828 -41.969 -39 1 30.33 7 GLY B C 1
ATOM 2332 O O . GLY B 1 7 ? -9.336 -42.594 -38.031 1 30.33 7 GLY B O 1
ATOM 2333 N N . LYS B 1 8 ? -9.023 -41 -39.344 1 36.38 8 LYS B N 1
ATOM 2334 C CA . LYS B 1 8 ? -8.273 -40.219 -38.344 1 36.38 8 LYS B CA 1
ATOM 2335 C C . LYS B 1 8 ? -9.109 -40 -37.094 1 36.38 8 LYS B C 1
ATOM 2337 O O . LYS B 1 8 ? -10.133 -39.312 -37.125 1 36.38 8 LYS B O 1
ATOM 2342 N N . GLN B 1 9 ? -9.492 -40.906 -36.281 1 33.31 9 GLN B N 1
ATOM 2343 C CA . GLN B 1 9 ? -10.07 -40.688 -34.938 1 33.31 9 GLN B CA 1
ATOM 2344 C C . GLN B 1 9 ? -9.539 -39.406 -34.312 1 33.31 9 GLN B C 1
ATOM 2346 O O . GLN B 1 9 ? -8.344 -39.281 -34.031 1 33.31 9 GLN B O 1
ATOM 2351 N N . GLY B 1 10 ? -9.906 -38.156 -34.469 1 36.56 10 GLY B N 1
ATOM 2352 C CA . GLY B 1 10 ? -9.594 -36.781 -34.094 1 36.56 10 GLY B CA 1
ATOM 2353 C C . GLY B 1 10 ? -9.297 -36.594 -32.625 1 36.56 10 GLY B C 1
ATOM 2354 O O . GLY B 1 10 ? -10.203 -36.656 -31.781 1 36.56 10 GLY B O 1
ATOM 2355 N N . LYS B 1 11 ? -8.461 -37.281 -31.969 1 41 11 LYS B N 1
ATOM 2356 C CA . LYS B 1 11 ? -8 -37.062 -30.594 1 41 11 LYS B CA 1
ATOM 2357 C C . LYS B 1 11 ? -8.031 -35.594 -30.219 1 41 11 LYS B C 1
ATOM 2359 O O . LYS B 1 11 ? -7.207 -34.812 -30.703 1 41 11 LYS B O 1
ATOM 2364 N N . GLN B 1 12 ? -9.031 -34.781 -29.984 1 42.31 12 GLN B N 1
ATOM 2365 C CA . GLN B 1 12 ? -9.211 -33.406 -29.469 1 42.31 12 GLN B CA 1
ATOM 2366 C C . GLN B 1 12 ? -8.203 -33.094 -28.359 1 42.31 12 GLN B C 1
ATOM 2368 O O . GLN B 1 12 ? -8.414 -33.5 -27.203 1 42.31 12 GLN B O 1
ATOM 2373 N N . ASP B 1 13 ? -6.875 -33.25 -28.359 1 53.44 13 ASP B N 1
ATOM 2374 C CA . ASP B 1 13 ? -5.73 -33.094 -27.469 1 53.44 13 ASP B CA 1
ATOM 2375 C C . ASP B 1 13 ? -5.848 -31.781 -26.672 1 53.44 13 ASP B C 1
ATOM 2377 O O . ASP B 1 13 ? -5.883 -30.688 -27.234 1 53.44 13 ASP B O 1
ATOM 2381 N N . ALA B 1 14 ? -6.473 -31.812 -25.5 1 76.06 14 ALA B N 1
ATOM 2382 C CA . ALA B 1 14 ? -6.801 -30.734 -24.578 1 76.06 14 ALA B CA 1
ATOM 2383 C C . ALA B 1 14 ? -5.578 -29.859 -24.266 1 76.06 14 ALA B C 1
ATOM 2385 O O . ALA B 1 14 ? -4.469 -30.391 -24.125 1 76.06 14 ALA B O 1
ATOM 2386 N N . LEU B 1 15 ? -5.551 -28.578 -24.594 1 92.38 15 LEU B N 1
ATOM 2387 C CA . LEU B 1 15 ? -4.562 -27.562 -24.234 1 92.38 15 LEU B CA 1
ATOM 2388 C C . LEU B 1 15 ? -4.043 -27.781 -22.828 1 92.38 15 LEU B C 1
ATOM 2390 O O . LEU B 1 15 ? -4.762 -28.312 -21.969 1 92.38 15 LEU B O 1
ATOM 2394 N N . ARG B 1 16 ? -2.771 -27.797 -22.641 1 97.25 16 ARG B N 1
ATOM 2395 C CA . ARG B 1 16 ? -2.16 -27.828 -21.312 1 97.25 16 ARG B CA 1
ATOM 2396 C C . ARG B 1 16 ? -1.374 -26.547 -21.047 1 97.25 16 ARG B C 1
ATOM 2398 O O . ARG B 1 16 ? -0.469 -26.188 -21.812 1 97.25 16 ARG B O 1
ATOM 2405 N N . ILE B 1 17 ? -1.762 -25.828 -19.969 1 98.44 17 ILE B N 1
ATOM 2406 C CA . ILE B 1 17 ? -1.082 -24.594 -19.578 1 98.44 17 ILE B CA 1
ATOM 2407 C C . ILE B 1 17 ? -0.458 -24.766 -18.203 1 98.44 17 ILE B C 1
ATOM 2409 O O . ILE B 1 17 ? -1.152 -25.109 -17.234 1 98.44 17 ILE B O 1
ATOM 2413 N N . ASP B 1 18 ? 0.843 -24.641 -18.109 1 98.81 18 ASP B N 1
ATOM 2414 C CA . ASP B 1 18 ? 1.569 -24.703 -16.844 1 98.81 18 ASP B CA 1
ATOM 2415 C C . ASP B 1 18 ? 1.658 -23.328 -16.188 1 98.81 18 ASP B C 1
ATOM 2417 O O . ASP B 1 18 ? 2.387 -22.453 -16.672 1 98.81 18 ASP B O 1
ATOM 2421 N N . ALA B 1 19 ? 1.05 -23.188 -15.039 1 98.88 19 ALA B N 1
ATOM 2422 C CA . ALA B 1 19 ? 0.849 -21.875 -14.438 1 98.88 19 ALA B CA 1
ATOM 2423 C C . ALA B 1 19 ? 2.104 -21.406 -13.703 1 98.88 19 ALA B C 1
ATOM 2425 O O . ALA B 1 19 ? 2.205 -20.25 -13.312 1 98.88 19 ALA B O 1
ATOM 2426 N N . TRP B 1 20 ? 3.059 -22.297 -13.523 1 98.88 20 TRP B N 1
ATOM 2427 C CA . TRP B 1 20 ? 4.23 -21.859 -12.773 1 98.88 20 TRP B CA 1
ATOM 2428 C C . TRP B 1 20 ? 5.465 -22.672 -13.18 1 98.88 20 TRP B C 1
ATOM 2430 O O . TRP B 1 20 ? 5.578 -23.844 -12.836 1 98.88 20 TRP B O 1
ATOM 2440 N N . ILE B 1 21 ? 6.375 -22.016 -13.859 1 98.31 21 ILE B N 1
ATOM 2441 C CA . ILE B 1 21 ? 7.699 -22.578 -14.094 1 98.31 21 ILE B CA 1
ATOM 2442 C C . ILE B 1 21 ? 8.758 -21.484 -13.961 1 98.31 21 ILE B C 1
ATOM 2444 O O . ILE B 1 21 ? 8.422 -20.297 -13.891 1 98.31 21 ILE B O 1
ATOM 2448 N N . GLN B 1 22 ? 9.953 -21.812 -13.852 1 96.44 22 GLN B N 1
ATOM 2449 C CA . GLN B 1 22 ? 11.109 -20.938 -13.984 1 96.44 22 GLN B CA 1
ATOM 2450 C C . GLN B 1 22 ? 12.211 -21.609 -14.797 1 96.44 22 GLN B C 1
ATOM 2452 O O . GLN B 1 22 ? 12.352 -22.828 -14.781 1 96.44 22 GLN B O 1
ATOM 2457 N N . HIS B 1 23 ? 12.914 -20.797 -15.547 1 94.69 23 HIS B N 1
ATOM 2458 C CA . HIS B 1 23 ? 14.133 -21.297 -16.188 1 94.69 23 HIS B CA 1
ATOM 2459 C C . HIS B 1 23 ? 15.281 -21.359 -15.188 1 94.69 23 HIS B C 1
ATOM 2461 O O . HIS B 1 23 ? 15.531 -20.422 -14.445 1 94.69 23 HIS B O 1
ATOM 2467 N N . PRO B 1 24 ? 15.898 -22.453 -15.117 1 89.75 24 PRO B N 1
ATOM 2468 C CA . PRO B 1 24 ? 17 -22.609 -14.156 1 89.75 24 PRO B CA 1
ATOM 2469 C C . PRO B 1 24 ? 18.281 -21.891 -14.602 1 89.75 24 PRO B C 1
ATOM 2471 O O . PRO B 1 24 ? 19.297 -22.547 -14.859 1 89.75 24 PRO B O 1
ATOM 2474 N N . SER B 1 25 ? 18.188 -20.531 -14.531 1 82.5 25 SER B N 1
ATOM 2475 C CA . SER B 1 25 ? 19.391 -19.781 -14.867 1 82.5 25 SER B CA 1
ATOM 2476 C C . SER B 1 25 ? 20.547 -20.156 -13.953 1 82.5 25 SER B C 1
ATOM 2478 O O . SER B 1 25 ? 20.359 -20.828 -12.938 1 82.5 25 SER B O 1
ATOM 2480 N N . ALA B 1 26 ? 21.75 -19.797 -14.445 1 79.19 26 ALA B N 1
ATOM 2481 C CA . ALA B 1 26 ? 22.938 -20.094 -13.648 1 79.19 26 ALA B CA 1
ATOM 2482 C C . ALA B 1 26 ? 22.812 -19.516 -12.242 1 79.19 26 ALA B C 1
ATOM 2484 O O . ALA B 1 26 ? 23.109 -20.203 -11.258 1 79.19 26 ALA B O 1
ATOM 2485 N N . ASN B 1 27 ? 22.391 -18.328 -12.133 1 80.12 27 ASN B N 1
ATOM 2486 C CA . ASN B 1 27 ? 22.219 -17.688 -10.836 1 80.12 27 ASN B CA 1
ATOM 2487 C C . ASN B 1 27 ? 21.172 -18.406 -9.992 1 80.12 27 ASN B C 1
ATOM 2489 O O . ASN B 1 27 ? 21.359 -18.594 -8.781 1 80.12 27 ASN B O 1
ATOM 2493 N N . PHE B 1 28 ? 20.125 -18.812 -10.656 1 84.44 28 PHE B N 1
ATOM 2494 C CA . PHE B 1 28 ? 19.062 -19.531 -9.969 1 84.44 28 PHE B CA 1
ATOM 2495 C C . PHE B 1 28 ? 19.562 -20.875 -9.469 1 84.44 28 PHE B C 1
ATOM 2497 O O . PHE B 1 28 ? 19.422 -21.203 -8.289 1 84.44 28 PHE B O 1
ATOM 2504 N N . ALA B 1 29 ? 20.25 -21.594 -10.32 1 78.81 29 ALA B N 1
ATOM 2505 C CA . ALA B 1 29 ? 20.703 -22.953 -10.016 1 78.81 29 ALA B CA 1
ATOM 2506 C C . ALA B 1 29 ? 21.812 -22.938 -8.961 1 78.81 29 ALA B C 1
ATOM 2508 O O . ALA B 1 29 ? 21.922 -23.859 -8.148 1 78.81 29 ALA B O 1
ATOM 2509 N N . ALA B 1 30 ? 22.516 -21.828 -8.953 1 77.5 30 ALA B N 1
ATOM 2510 C CA . ALA B 1 30 ? 23.688 -21.75 -8.086 1 77.5 30 ALA B CA 1
ATOM 2511 C C . ALA B 1 30 ? 23.312 -21.172 -6.719 1 77.5 30 ALA B C 1
ATOM 2513 O O . ALA B 1 30 ? 24.125 -21.188 -5.793 1 77.5 30 ALA B O 1
ATOM 2514 N N . HIS B 1 31 ? 22.109 -20.734 -6.645 1 80.06 31 HIS B N 1
ATOM 2515 C CA . HIS B 1 31 ? 21.75 -20.047 -5.41 1 80.06 31 HIS B CA 1
ATOM 2516 C C . HIS B 1 31 ? 21.812 -21 -4.215 1 80.06 31 HIS B C 1
ATOM 2518 O O . HIS B 1 31 ? 21.312 -22.109 -4.277 1 80.06 31 HIS B O 1
ATOM 2524 N N . PRO B 1 32 ? 22.406 -20.531 -3.104 1 77.75 32 PRO B N 1
ATOM 2525 C CA . PRO B 1 32 ? 22.609 -21.391 -1.938 1 77.75 32 PRO B CA 1
ATOM 2526 C C . PRO B 1 32 ? 21.312 -21.953 -1.375 1 77.75 32 PRO B C 1
ATOM 2528 O O . PRO B 1 32 ? 21.297 -23.047 -0.797 1 77.75 32 PRO B O 1
ATOM 2531 N N . MET B 1 33 ? 20.281 -21.297 -1.624 1 74.19 33 MET B N 1
ATOM 2532 C CA . MET B 1 33 ? 19 -21.703 -1.061 1 74.19 33 MET B CA 1
ATOM 2533 C C . MET B 1 33 ? 18.516 -23 -1.691 1 74.19 33 MET B C 1
ATOM 2535 O O . MET B 1 33 ? 17.672 -23.703 -1.125 1 74.19 33 MET B O 1
ATOM 2539 N N . PHE B 1 34 ? 19.109 -23.344 -2.85 1 73.06 34 PHE B N 1
ATOM 2540 C CA . PHE B 1 34 ? 18.656 -24.531 -3.543 1 73.06 34 PHE B CA 1
ATOM 2541 C C . PHE B 1 34 ? 19.641 -25.688 -3.354 1 73.06 34 PHE B C 1
ATOM 2543 O O . PHE B 1 34 ? 19.516 -26.734 -3.996 1 73.06 34 PHE B O 1
ATOM 2550 N N . GLU B 1 35 ? 20.609 -25.453 -2.506 1 70.56 35 GLU B N 1
ATOM 2551 C CA . GLU B 1 35 ? 21.609 -26.484 -2.256 1 70.56 35 GLU B CA 1
ATOM 2552 C C . GLU B 1 35 ? 20.953 -27.797 -1.855 1 70.56 35 GLU B C 1
ATOM 2554 O O . GLU B 1 35 ? 21.312 -28.859 -2.371 1 70.56 35 GLU B O 1
ATOM 2559 N N . SER B 1 36 ? 20.031 -27.625 -0.94 1 62.81 36 SER B N 1
ATOM 2560 C CA . SER B 1 36 ? 19.344 -28.844 -0.497 1 62.81 36 SER B CA 1
ATOM 2561 C C . SER B 1 36 ? 18.594 -29.5 -1.648 1 62.81 36 SER B C 1
ATOM 2563 O O . SER B 1 36 ? 18.609 -30.734 -1.774 1 62.81 36 SER B O 1
ATOM 2565 N N . LEU B 1 37 ? 18.062 -28.641 -2.488 1 62.78 37 LEU B N 1
ATOM 2566 C CA . LEU B 1 37 ? 17.312 -29.141 -3.639 1 62.78 37 LEU B CA 1
ATOM 2567 C C . LEU B 1 37 ? 18.25 -29.781 -4.66 1 62.78 37 LEU B C 1
ATOM 2569 O O . LEU B 1 37 ? 17.953 -30.828 -5.215 1 62.78 37 LEU B O 1
ATOM 2573 N N . ARG B 1 38 ? 19.391 -29.156 -4.938 1 67.31 38 ARG B N 1
ATOM 2574 C CA . ARG B 1 38 ? 20.391 -29.703 -5.859 1 67.31 38 ARG B CA 1
ATOM 2575 C C . ARG B 1 38 ? 20.891 -31.062 -5.387 1 67.31 38 ARG B C 1
ATOM 2577 O O . ARG B 1 38 ? 21.062 -31.984 -6.195 1 67.31 38 ARG B O 1
ATOM 2584 N N . ARG B 1 39 ? 21.016 -31.141 -4.125 1 64 39 ARG B N 1
ATOM 2585 C CA . ARG B 1 39 ? 21.453 -32.406 -3.547 1 64 39 ARG B CA 1
ATOM 2586 C C . ARG B 1 39 ? 20.406 -33.5 -3.752 1 64 39 ARG B C 1
ATOM 2588 O O . ARG B 1 39 ? 20.734 -34.625 -4.137 1 64 39 ARG B O 1
ATOM 2595 N N . TRP B 1 40 ? 19.281 -32.938 -3.551 1 55.28 40 TRP B N 1
ATOM 2596 C CA . TRP B 1 40 ? 18.172 -33.875 -3.719 1 55.28 40 TRP B CA 1
ATOM 2597 C C . TRP B 1 40 ? 18.047 -34.312 -5.172 1 55.28 40 TRP B C 1
ATOM 2599 O O . TRP B 1 40 ? 17.766 -35.469 -5.457 1 55.28 40 TRP B O 1
ATOM 2609 N N . MET B 1 41 ? 18.328 -33.375 -6.062 1 58.75 41 MET B N 1
ATOM 2610 C CA . MET B 1 41 ? 18.188 -33.625 -7.488 1 58.75 41 MET B CA 1
ATOM 2611 C C . MET B 1 41 ? 19.438 -34.281 -8.055 1 58.75 41 MET B C 1
ATOM 2613 O O . MET B 1 41 ? 19.484 -34.656 -9.219 1 58.75 41 MET B O 1
ATOM 2617 N N . GLY B 1 42 ? 20.516 -34.469 -7.172 1 59.38 42 GLY B N 1
ATOM 2618 C CA . GLY B 1 42 ? 21.781 -35.094 -7.578 1 59.38 42 GLY B CA 1
ATOM 2619 C C . GLY B 1 42 ? 22.562 -34.219 -8.539 1 59.38 42 GLY B C 1
ATOM 2620 O O . GLY B 1 42 ? 23.281 -34.75 -9.398 1 59.38 42 GLY B O 1
ATOM 2621 N N . MET B 1 43 ? 22.297 -32.906 -8.477 1 61.12 43 MET B N 1
ATOM 2622 C CA . MET B 1 43 ? 23 -32 -9.383 1 61.12 43 MET B CA 1
ATOM 2623 C C . MET B 1 43 ? 24.266 -31.469 -8.734 1 61.12 43 MET B C 1
ATOM 2625 O O . MET B 1 43 ? 24.203 -30.625 -7.82 1 61.12 43 MET B O 1
ATOM 2629 N N . GLU B 1 44 ? 25.484 -32.125 -8.898 1 58.94 44 GLU B N 1
ATOM 2630 C CA . GLU B 1 44 ? 26.75 -31.781 -8.281 1 58.94 44 GLU B CA 1
ATOM 2631 C C . GLU B 1 44 ? 27.328 -30.5 -8.891 1 58.94 44 GLU B C 1
ATOM 2633 O O . GLU B 1 44 ? 27.891 -29.672 -8.188 1 58.94 44 GLU B O 1
ATOM 2638 N N . GLU B 1 45 ? 27.297 -30.406 -10.234 1 64.75 45 GLU B N 1
ATOM 2639 C CA . GLU B 1 45 ? 27.906 -29.25 -10.891 1 64.75 45 GLU B CA 1
ATOM 2640 C C . GLU B 1 45 ? 26.859 -28.422 -11.633 1 64.75 45 GLU B C 1
ATOM 2642 O O . GLU B 1 45 ? 26.031 -28.969 -12.375 1 64.75 45 GLU B O 1
ATOM 2647 N N . VAL B 1 46 ? 26.75 -27.078 -11.188 1 65.31 46 VAL B N 1
ATOM 2648 C CA . VAL B 1 46 ? 25.844 -26.188 -11.898 1 65.31 46 VAL B CA 1
ATOM 2649 C C . VAL B 1 46 ? 26.562 -25.562 -13.094 1 65.31 46 VAL B C 1
ATOM 2651 O O . VAL B 1 46 ? 27.641 -24.969 -12.938 1 65.31 46 VAL B O 1
ATOM 2654 N N . PRO B 1 47 ? 26.031 -25.906 -14.242 1 71.81 47 PRO B N 1
ATOM 2655 C CA . PRO B 1 47 ? 26.641 -25.266 -15.406 1 71.81 47 PRO B CA 1
ATOM 2656 C C . PRO B 1 47 ? 26.594 -23.75 -15.359 1 71.81 47 PRO B C 1
ATOM 2658 O O . PRO B 1 47 ? 25.734 -23.188 -14.664 1 71.81 47 PRO B O 1
ATOM 2661 N N . ASP B 1 48 ? 27.594 -23.047 -16.047 1 72.62 48 ASP B N 1
ATOM 2662 C CA . ASP B 1 48 ? 27.672 -21.594 -16.109 1 72.62 48 ASP B CA 1
ATOM 2663 C C . ASP B 1 48 ? 26.453 -21 -16.812 1 72.62 48 ASP B C 1
ATOM 2665 O O . ASP B 1 48 ? 25.984 -19.922 -16.438 1 72.62 48 ASP B O 1
ATOM 2669 N N . GLU B 1 49 ? 26.016 -21.719 -17.812 1 79.38 49 GLU B N 1
ATOM 2670 C CA . GLU B 1 49 ? 24.828 -21.281 -18.547 1 79.38 49 GLU B CA 1
ATOM 2671 C C . GLU B 1 49 ? 23.938 -22.469 -18.891 1 79.38 49 GLU B C 1
ATOM 2673 O O . GLU B 1 49 ? 24.438 -23.531 -19.297 1 79.38 49 GLU B O 1
ATOM 2678 N N . ILE B 1 50 ? 22.703 -22.328 -18.625 1 85.81 50 ILE B N 1
ATOM 2679 C CA . ILE B 1 50 ? 21.719 -23.328 -19.016 1 85.81 50 ILE B CA 1
ATOM 2680 C C . ILE B 1 50 ? 20.875 -22.797 -20.156 1 85.81 50 ILE B C 1
ATOM 2682 O O . ILE B 1 50 ? 20.156 -21.797 -20 1 85.81 50 ILE B O 1
ATOM 2686 N N . PRO B 1 51 ? 21.078 -23.422 -21.328 1 91.12 51 PRO B N 1
ATOM 2687 C CA . PRO B 1 51 ? 20.312 -22.938 -22.469 1 91.12 51 PRO B CA 1
ATOM 2688 C C . PRO B 1 51 ? 18.797 -23.047 -22.266 1 91.12 51 PRO B C 1
ATOM 2690 O O . PRO B 1 51 ? 18.328 -23.984 -21.609 1 91.12 51 PRO B O 1
ATOM 2693 N N . LEU B 1 52 ? 18.047 -22.125 -22.844 1 95.25 52 LEU B N 1
ATOM 2694 C CA . LEU B 1 52 ? 16.594 -22.109 -22.766 1 95.25 52 LEU B CA 1
ATOM 2695 C C . LEU B 1 52 ? 16.016 -23.406 -23.297 1 95.25 52 LEU B C 1
ATOM 2697 O O . LEU B 1 52 ? 14.938 -23.828 -22.875 1 95.25 52 LEU B O 1
ATOM 2701 N N . ASP B 1 53 ? 16.781 -24.109 -24.141 1 95.25 53 ASP B N 1
ATOM 2702 C CA . ASP B 1 53 ? 16.328 -25.344 -24.797 1 95.25 53 ASP B CA 1
ATOM 2703 C C . ASP B 1 53 ? 16.047 -26.422 -23.75 1 95.25 53 ASP B C 1
ATOM 2705 O O . ASP B 1 53 ? 15.188 -27.281 -23.984 1 95.25 53 ASP B O 1
ATOM 2709 N N . VAL B 1 54 ? 16.703 -26.312 -22.688 1 91.06 54 VAL B N 1
ATOM 2710 C CA . VAL B 1 54 ? 16.469 -27.281 -21.625 1 91.06 54 VAL B CA 1
ATOM 2711 C C . VAL B 1 54 ? 15.031 -27.156 -21.125 1 91.06 54 VAL B C 1
ATOM 2713 O O . VAL B 1 54 ? 14.32 -28.156 -21 1 91.06 54 VAL B O 1
ATOM 2716 N N . THR B 1 55 ? 14.641 -25.953 -20.844 1 95.81 55 THR B N 1
ATOM 2717 C CA . THR B 1 55 ? 13.273 -25.688 -20.391 1 95.81 55 THR B CA 1
ATOM 2718 C C . THR B 1 55 ? 12.273 -26.031 -21.5 1 95.81 55 THR B C 1
ATOM 2720 O O . THR B 1 55 ? 11.273 -26.703 -21.25 1 95.81 55 THR B O 1
ATOM 2723 N N . VAL B 1 56 ? 12.523 -25.672 -22.688 1 97.62 56 VAL B N 1
ATOM 2724 C CA . VAL B 1 56 ? 11.633 -25.906 -23.828 1 97.62 56 VAL B CA 1
ATOM 2725 C C . VAL B 1 56 ? 11.438 -27.406 -24.031 1 97.62 56 VAL B C 1
ATOM 2727 O O . VAL B 1 56 ? 10.312 -27.875 -24.203 1 97.62 56 VAL B O 1
ATOM 2730 N N . ALA B 1 57 ? 12.5 -28.141 -23.969 1 96.81 57 ALA B N 1
ATOM 2731 C CA . ALA B 1 57 ? 12.445 -29.594 -24.172 1 96.81 57 ALA B CA 1
ATOM 2732 C C . ALA B 1 57 ? 11.586 -30.25 -23.094 1 96.81 57 ALA B C 1
ATOM 2734 O O . ALA B 1 57 ? 10.812 -31.172 -23.391 1 96.81 57 ALA B O 1
ATOM 2735 N N . ALA B 1 58 ? 11.766 -29.781 -21.875 1 95.62 58 ALA B N 1
ATOM 2736 C CA . ALA B 1 58 ? 10.984 -30.344 -20.766 1 95.62 58 ALA B CA 1
ATOM 2737 C C . ALA B 1 58 ? 9.492 -30.094 -20.984 1 95.62 58 ALA B C 1
ATOM 2739 O O . ALA B 1 58 ? 8.672 -30.969 -20.734 1 95.62 58 ALA B O 1
ATOM 2740 N N . LEU B 1 59 ? 9.148 -28.906 -21.422 1 97.94 59 LEU B N 1
ATOM 2741 C CA . LEU B 1 59 ? 7.754 -28.531 -21.641 1 97.94 59 LEU B CA 1
ATOM 2742 C C . LEU B 1 59 ? 7.168 -29.312 -22.812 1 97.94 59 LEU B C 1
ATOM 2744 O O . LEU B 1 59 ? 6.059 -29.844 -22.719 1 97.94 59 LEU B O 1
ATOM 2748 N N . GLU B 1 60 ? 7.938 -29.469 -23.891 1 97.19 60 GLU B N 1
ATOM 2749 C CA . GLU B 1 60 ? 7.484 -30.188 -25.062 1 97.19 60 GLU B CA 1
ATOM 2750 C C . GLU B 1 60 ? 7.312 -31.688 -24.781 1 97.19 60 GLU B C 1
ATOM 2752 O O . GLU B 1 60 ? 6.363 -32.312 -25.266 1 97.19 60 GLU B O 1
ATOM 2757 N N . ALA B 1 61 ? 8.188 -32.188 -24.016 1 96.75 61 ALA B N 1
ATOM 2758 C CA . ALA B 1 61 ? 8.117 -33.594 -23.656 1 96.75 61 ALA B CA 1
ATOM 2759 C C . ALA B 1 61 ? 6.82 -33.906 -22.906 1 96.75 61 ALA B C 1
ATOM 2761 O O . ALA B 1 61 ? 6.312 -35.031 -22.969 1 96.75 61 ALA B O 1
ATOM 2762 N N . ALA B 1 62 ? 6.293 -32.906 -22.25 1 97.12 62 ALA B N 1
ATOM 2763 C CA . ALA B 1 62 ? 5.074 -33.094 -21.469 1 97.12 62 ALA B CA 1
ATOM 2764 C C . ALA B 1 62 ? 3.857 -32.562 -22.234 1 97.12 62 ALA B C 1
ATOM 2766 O O . ALA B 1 62 ? 2.762 -32.469 -21.672 1 97.12 62 ALA B O 1
ATOM 2767 N N . ASP B 1 63 ? 4.062 -32.125 -23.469 1 96.88 63 ASP B N 1
ATOM 2768 C CA . ASP B 1 63 ? 3.01 -31.609 -24.328 1 96.88 63 ASP B CA 1
ATOM 2769 C C . ASP B 1 63 ? 2.355 -30.375 -23.719 1 96.88 63 ASP B C 1
ATOM 2771 O O . ASP B 1 63 ? 1.129 -30.25 -23.734 1 96.88 63 ASP B O 1
ATOM 2775 N N . ILE B 1 64 ? 3.156 -29.547 -23.062 1 97.69 64 ILE B N 1
ATOM 2776 C CA . ILE B 1 64 ? 2.678 -28.266 -22.562 1 97.69 64 ILE B CA 1
ATOM 2777 C C . ILE B 1 64 ? 2.543 -27.266 -23.703 1 97.69 64 ILE B C 1
ATOM 2779 O O . ILE B 1 64 ? 3.477 -27.094 -24.5 1 97.69 64 ILE B O 1
ATOM 2783 N N . ASP B 1 65 ? 1.412 -26.672 -23.812 1 97.44 65 ASP B N 1
ATOM 2784 C CA . ASP B 1 65 ? 1.161 -25.734 -24.906 1 97.44 65 ASP B CA 1
ATOM 2785 C C . ASP B 1 65 ? 1.599 -24.312 -24.531 1 97.44 65 ASP B C 1
ATOM 2787 O O . ASP B 1 65 ? 2.059 -23.562 -25.375 1 97.44 65 ASP B O 1
ATOM 2791 N N . ARG B 1 66 ? 1.405 -23.891 -23.312 1 98.25 66 ARG B N 1
ATOM 2792 C CA . ARG B 1 66 ? 1.842 -22.609 -22.75 1 98.25 66 ARG B CA 1
ATOM 2793 C C . ARG B 1 66 ? 2.35 -22.781 -21.328 1 98.25 66 ARG B C 1
ATOM 2795 O O . ARG B 1 66 ? 1.845 -23.625 -20.578 1 98.25 66 ARG B O 1
ATOM 2802 N N . ALA B 1 67 ? 3.326 -22 -21.016 1 98.81 67 ALA B N 1
ATOM 2803 C CA . ALA B 1 67 ? 3.869 -22.047 -19.672 1 98.81 67 ALA B CA 1
ATOM 2804 C C . ALA B 1 67 ? 4.188 -20.641 -19.156 1 98.81 67 ALA B C 1
ATOM 2806 O O . ALA B 1 67 ? 4.777 -19.828 -19.875 1 98.81 67 ALA B O 1
ATOM 2807 N N . LEU B 1 68 ? 3.715 -20.344 -17.953 1 98.94 68 LEU B N 1
ATOM 2808 C CA . LEU B 1 68 ? 4.027 -19.078 -17.312 1 98.94 68 LEU B CA 1
ATOM 2809 C C . LEU B 1 68 ? 5.406 -19.109 -16.672 1 98.94 68 LEU B C 1
ATOM 2811 O O . LEU B 1 68 ? 5.598 -19.766 -15.648 1 98.94 68 LEU B O 1
ATOM 2815 N N . VAL B 1 69 ? 6.398 -18.438 -17.281 1 98.81 69 VAL B N 1
ATOM 2816 C CA . VAL B 1 69 ? 7.785 -18.422 -16.828 1 98.81 69 VAL B CA 1
ATOM 2817 C C . VAL B 1 69 ? 8.023 -17.203 -15.945 1 98.81 69 VAL B C 1
ATOM 2819 O O . VAL B 1 69 ? 7.754 -16.078 -16.344 1 98.81 69 VAL B O 1
ATOM 2822 N N . SER B 1 70 ? 8.547 -17.438 -14.766 1 98.69 70 SER B N 1
ATOM 2823 C CA . SER B 1 70 ? 8.531 -16.422 -13.727 1 98.69 70 SER B CA 1
ATOM 2824 C C . SER B 1 70 ? 9.914 -15.812 -13.523 1 98.69 70 SER B C 1
ATOM 2826 O O . SER B 1 70 ? 10.914 -16.531 -13.531 1 98.69 70 SER B O 1
ATOM 2828 N N . ALA B 1 71 ? 9.898 -14.461 -13.312 1 98.44 71 ALA B N 1
ATOM 2829 C CA . ALA B 1 71 ? 11.047 -13.789 -12.703 1 98.44 71 ALA B CA 1
ATOM 2830 C C . ALA B 1 71 ? 11.086 -14.039 -11.195 1 98.44 71 ALA B C 1
ATOM 2832 O O . ALA B 1 71 ? 10.086 -14.445 -10.602 1 98.44 71 ALA B O 1
ATOM 2833 N N . TRP B 1 72 ? 12.266 -13.914 -10.625 1 96.31 72 TRP B N 1
ATOM 2834 C CA . TRP B 1 72 ? 12.484 -14.07 -9.188 1 96.31 72 TRP B CA 1
ATOM 2835 C C . TRP B 1 72 ? 13.242 -12.875 -8.617 1 96.31 72 TRP B C 1
ATOM 2837 O O . TRP B 1 72 ? 14.406 -12.648 -8.961 1 96.31 72 TRP B O 1
ATOM 2847 N N . TRP B 1 73 ? 12.562 -12.156 -7.781 1 96.25 73 TRP B N 1
ATOM 2848 C CA . TRP B 1 73 ? 13.211 -11.07 -7.059 1 96.25 73 TRP B CA 1
ATOM 2849 C C . TRP B 1 73 ? 13.133 -11.297 -5.551 1 96.25 73 TRP B C 1
ATOM 2851 O O . TRP B 1 73 ? 12.078 -11.656 -5.023 1 96.25 73 TRP B O 1
ATOM 2861 N N . GLY B 1 74 ? 14.305 -11.211 -4.828 1 94.31 74 GLY B N 1
ATOM 2862 C CA . GLY B 1 74 ? 14.383 -11.273 -3.375 1 94.31 74 GLY B CA 1
ATOM 2863 C C . GLY B 1 74 ? 15.133 -10.109 -2.766 1 94.31 74 GLY B C 1
ATOM 2864 O O . GLY B 1 74 ? 15.453 -9.141 -3.459 1 94.31 74 GLY B O 1
ATOM 2865 N N . PRO B 1 75 ? 15.367 -10.156 -1.51 1 93.75 75 PRO B N 1
ATOM 2866 C CA . PRO B 1 75 ? 16.016 -9.047 -0.815 1 93.75 75 PRO B CA 1
ATOM 2867 C C . PRO B 1 75 ? 17.422 -8.766 -1.335 1 93.75 75 PRO B C 1
ATOM 2869 O O . PRO B 1 75 ? 17.922 -7.648 -1.208 1 93.75 75 PRO B O 1
ATOM 2872 N N . GLU B 1 76 ? 18.062 -9.766 -1.94 1 91.56 76 GLU B N 1
ATOM 2873 C CA . GLU B 1 76 ? 19.438 -9.609 -2.416 1 91.56 76 GLU B CA 1
ATOM 2874 C C . GLU B 1 76 ? 19.469 -9.227 -3.895 1 91.56 76 GLU B C 1
ATOM 2876 O O . GLU B 1 76 ? 20.547 -9.148 -4.496 1 91.56 76 GLU B O 1
ATOM 2881 N N . GLY B 1 77 ? 18.297 -9.008 -4.438 1 93.56 77 GLY B N 1
ATOM 2882 C CA . GLY B 1 77 ? 18.219 -8.633 -5.84 1 93.56 77 GLY B CA 1
ATOM 2883 C C . GLY B 1 77 ? 17.531 -9.68 -6.703 1 93.56 77 GLY B C 1
ATOM 2884 O O . GLY B 1 77 ? 16.859 -10.57 -6.188 1 93.56 77 GLY B O 1
ATOM 2885 N N . ALA B 1 78 ? 17.719 -9.508 -8 1 94.31 78 ALA B N 1
ATOM 2886 C CA . ALA B 1 78 ? 17.094 -10.43 -8.945 1 94.31 78 ALA B CA 1
ATOM 2887 C C . ALA B 1 78 ? 17.875 -11.742 -9.039 1 94.31 78 ALA B C 1
ATOM 2889 O O . ALA B 1 78 ? 19.094 -11.734 -9.25 1 94.31 78 ALA B O 1
ATOM 2890 N N . ILE B 1 79 ? 17.203 -12.789 -8.828 1 92.81 79 ILE B N 1
ATOM 2891 C CA . ILE B 1 79 ? 17.75 -14.109 -9.117 1 92.81 79 ILE B CA 1
ATOM 2892 C C . ILE B 1 79 ? 17.531 -14.453 -10.586 1 92.81 79 ILE B C 1
ATOM 2894 O O . ILE B 1 79 ? 18.438 -14.945 -11.266 1 92.81 79 ILE B O 1
ATOM 2898 N N . ILE B 1 80 ? 16.344 -14.219 -11.07 1 95.5 80 ILE B N 1
ATOM 2899 C CA . ILE B 1 80 ? 15.945 -14.148 -12.477 1 95.5 80 ILE B CA 1
ATOM 2900 C C . ILE B 1 80 ? 15.281 -12.805 -12.766 1 95.5 80 ILE B C 1
ATOM 2902 O O . ILE B 1 80 ? 14.211 -12.508 -12.219 1 95.5 80 ILE B O 1
ATOM 2906 N N . SER B 1 81 ? 15.859 -11.969 -13.602 1 97.06 81 SER B N 1
ATOM 2907 C CA . SER B 1 81 ? 15.359 -10.617 -13.82 1 97.06 81 SER B CA 1
ATOM 2908 C C . SER B 1 81 ? 14.172 -10.617 -14.773 1 97.06 81 SER B C 1
ATOM 2910 O O . SER B 1 81 ? 13.969 -11.57 -15.531 1 97.06 81 SER B O 1
ATOM 2912 N N . ASN B 1 82 ? 13.406 -9.531 -14.727 1 98.62 82 ASN B N 1
ATOM 2913 C CA . ASN B 1 82 ? 12.312 -9.352 -15.672 1 98.62 82 ASN B CA 1
ATOM 2914 C C . ASN B 1 82 ? 12.828 -9.305 -17.109 1 98.62 82 ASN B C 1
ATOM 2916 O O . ASN B 1 82 ? 12.18 -9.82 -18.016 1 98.62 82 ASN B O 1
ATOM 2920 N N . ASP B 1 83 ? 13.969 -8.695 -17.312 1 98.25 83 ASP B N 1
ATOM 2921 C CA . ASP B 1 83 ? 14.547 -8.609 -18.641 1 98.25 83 ASP B CA 1
ATOM 2922 C C . ASP B 1 83 ? 14.93 -9.984 -19.172 1 98.25 83 ASP B C 1
ATOM 2924 O O . ASP B 1 83 ? 14.758 -10.273 -20.359 1 98.25 83 ASP B O 1
ATOM 2928 N N . GLU B 1 84 ? 15.438 -10.852 -18.281 1 97.12 84 GLU B N 1
ATOM 2929 C CA . GLU B 1 84 ? 15.742 -12.219 -18.688 1 97.12 84 GLU B CA 1
ATOM 2930 C C . GLU B 1 84 ? 14.484 -12.969 -19.094 1 97.12 84 GLU B C 1
ATOM 2932 O O . GLU B 1 84 ? 14.477 -13.672 -20.109 1 97.12 84 GLU B O 1
ATOM 2937 N N . VAL B 1 85 ? 13.461 -12.805 -18.344 1 98.44 85 VAL B N 1
ATOM 2938 C CA . VAL B 1 85 ? 12.188 -13.461 -18.672 1 98.44 85 VAL B CA 1
ATOM 2939 C C . VAL B 1 85 ? 11.664 -12.922 -20 1 98.44 85 VAL B C 1
ATOM 2941 O O . VAL B 1 85 ? 11.188 -13.695 -20.844 1 98.44 85 VAL B O 1
ATOM 2944 N N . ALA B 1 86 ? 11.781 -11.641 -20.156 1 98.81 86 ALA B N 1
ATOM 2945 C CA . ALA B 1 86 ? 11.336 -11.031 -21.406 1 98.81 86 ALA B CA 1
ATOM 2946 C C . ALA B 1 86 ? 12.078 -11.633 -22.594 1 98.81 86 ALA B C 1
ATOM 2948 O O . ALA B 1 86 ? 11.484 -11.898 -23.641 1 98.81 86 ALA B O 1
ATOM 2949 N N . GLN B 1 87 ? 13.352 -11.82 -22.438 1 98.19 87 GLN B N 1
ATOM 2950 C CA . GLN B 1 87 ? 14.156 -12.422 -23.5 1 98.19 87 GLN B CA 1
ATOM 2951 C C . GLN B 1 87 ? 13.688 -13.836 -23.812 1 98.19 87 GLN B C 1
ATOM 2953 O O . GLN B 1 87 ? 13.641 -14.242 -24.969 1 98.19 87 GLN B O 1
ATOM 2958 N N . MET B 1 88 ? 13.359 -14.602 -22.812 1 98.12 88 MET B N 1
ATOM 2959 C CA . MET B 1 88 ? 12.859 -15.961 -23 1 98.12 88 MET B CA 1
ATOM 2960 C C . MET B 1 88 ? 11.547 -15.961 -23.766 1 98.12 88 MET B C 1
ATOM 2962 O O . MET B 1 88 ? 11.352 -16.766 -24.688 1 98.12 88 MET B O 1
ATOM 2966 N N . VAL B 1 89 ? 10.672 -15.031 -23.375 1 98.62 89 VAL B N 1
ATOM 2967 C CA . VAL B 1 89 ? 9.359 -14.938 -24 1 98.62 89 VAL B CA 1
ATOM 2968 C C . VAL B 1 89 ? 9.523 -14.539 -25.469 1 98.62 89 VAL B C 1
ATOM 2970 O O . VAL B 1 89 ? 8.859 -15.094 -26.344 1 98.62 89 VAL B O 1
ATOM 2973 N N . ASP B 1 90 ? 10.461 -13.648 -25.75 1 98.38 90 ASP B N 1
ATOM 2974 C CA . ASP B 1 90 ? 10.734 -13.227 -27.125 1 98.38 90 ASP B CA 1
ATOM 2975 C C . ASP B 1 90 ? 11.234 -14.391 -27.969 1 98.38 90 ASP B C 1
ATOM 2977 O O . ASP B 1 90 ? 10.914 -14.492 -29.156 1 98.38 90 ASP B O 1
ATOM 2981 N N . ALA B 1 91 ? 12.008 -15.234 -27.359 1 98.12 91 ALA B N 1
ATOM 2982 C CA . ALA B 1 91 ? 12.586 -16.375 -28.078 1 98.12 91 ALA B CA 1
ATOM 2983 C C . ALA B 1 91 ? 11.523 -17.422 -28.375 1 98.12 91 ALA B C 1
ATOM 2985 O O . ALA B 1 91 ? 11.602 -18.109 -29.406 1 98.12 91 ALA B O 1
ATOM 2986 N N . ARG B 1 92 ? 10.57 -17.578 -27.469 1 98.19 92 ARG B N 1
ATOM 2987 C CA . ARG B 1 92 ? 9.523 -18.578 -27.656 1 98.19 92 ARG B CA 1
ATOM 2988 C C . ARG B 1 92 ? 8.156 -18.016 -27.281 1 98.19 92 ARG B C 1
ATOM 2990 O O . ARG B 1 92 ? 7.492 -18.531 -26.375 1 98.19 92 ARG B O 1
ATOM 2997 N N . PRO B 1 93 ? 7.691 -17.031 -28.047 1 97.19 93 PRO B N 1
ATOM 2998 C CA . PRO B 1 93 ? 6.41 -16.391 -27.719 1 97.19 93 PRO B CA 1
ATOM 2999 C C . PRO B 1 93 ? 5.223 -17.328 -27.891 1 97.19 93 PRO B C 1
ATOM 3001 O O . PRO B 1 93 ? 4.133 -17.062 -27.391 1 97.19 93 PRO B O 1
ATOM 3004 N N . ASP B 1 94 ? 5.449 -18.422 -28.594 1 95.75 94 ASP B N 1
ATOM 3005 C CA . ASP B 1 94 ? 4.398 -19.406 -28.828 1 95.75 94 ASP B CA 1
ATOM 3006 C C . ASP B 1 94 ? 4.207 -20.312 -27.609 1 95.75 94 ASP B C 1
ATOM 3008 O O . ASP B 1 94 ? 3.166 -20.953 -27.453 1 95.75 94 ASP B O 1
ATOM 3012 N N . LEU B 1 95 ? 5.168 -20.359 -26.688 1 97.81 95 LEU B N 1
ATOM 3013 C CA . LEU B 1 95 ? 5.191 -21.344 -25.609 1 97.81 95 LEU B CA 1
ATOM 3014 C C . LEU B 1 95 ? 5.199 -20.641 -24.25 1 97.81 95 LEU B C 1
ATOM 3016 O O . LEU B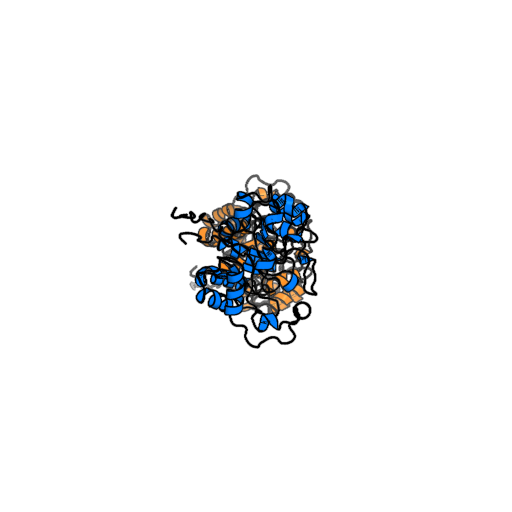 1 95 ? 4.508 -21.078 -23.328 1 97.81 95 LEU B O 1
ATOM 3020 N N . LEU B 1 96 ? 5.945 -19.547 -24.172 1 98.69 96 LEU B N 1
ATOM 3021 C CA . LEU B 1 96 ? 6.223 -18.953 -22.859 1 98.69 96 LEU B CA 1
ATOM 3022 C C . LEU B 1 96 ? 5.418 -17.672 -22.656 1 98.69 96 LEU B C 1
ATOM 3024 O O . LEU B 1 96 ? 5.266 -16.891 -23.594 1 98.69 96 LEU B O 1
ATOM 3028 N N . VAL B 1 97 ? 4.848 -17.5 -21.5 1 98.75 97 VAL B N 1
ATOM 3029 C CA . VAL B 1 97 ? 4.156 -16.297 -21.031 1 98.75 97 VAL B CA 1
ATOM 3030 C C . VAL B 1 97 ? 4.895 -15.711 -19.828 1 98.75 97 VAL B C 1
ATOM 3032 O O . VAL B 1 97 ? 5.23 -16.438 -18.891 1 98.75 97 VAL B O 1
ATOM 3035 N N . GLY B 1 98 ? 5.16 -14.445 -19.859 1 98.88 98 GLY B N 1
ATOM 3036 C CA . GLY B 1 98 ? 5.992 -13.82 -18.844 1 98.88 98 GLY B CA 1
ATOM 3037 C C . GLY B 1 98 ? 5.238 -13.516 -17.562 1 98.88 98 GLY B C 1
ATOM 3038 O O . GLY B 1 98 ? 4.094 -13.062 -17.609 1 98.88 98 GLY B O 1
ATOM 3039 N N . VAL B 1 99 ? 5.84 -13.82 -16.422 1 98.94 99 VAL B N 1
ATOM 3040 C CA . VAL B 1 99 ? 5.422 -13.414 -15.086 1 98.94 99 VAL B CA 1
ATOM 3041 C C . VAL B 1 99 ? 6.523 -12.586 -14.43 1 98.94 99 VAL B C 1
ATOM 3043 O O . VAL B 1 99 ? 7.641 -13.07 -14.234 1 98.94 99 VAL B O 1
ATOM 3046 N N . GLY B 1 100 ? 6.184 -11.344 -14.109 1 98.94 100 GLY B N 1
ATOM 3047 C CA . GLY B 1 100 ? 7.18 -10.445 -13.547 1 98.94 100 GLY B CA 1
ATOM 3048 C C . GLY B 1 100 ? 7.332 -10.594 -12.039 1 98.94 100 GLY B C 1
ATOM 3049 O O . GLY B 1 100 ? 6.52 -11.25 -11.391 1 98.94 100 GLY B O 1
ATOM 3050 N N . SER B 1 101 ? 8.391 -10.016 -11.523 1 98.81 101 SER B N 1
ATOM 3051 C CA . SER B 1 101 ? 8.633 -9.898 -10.086 1 98.81 101 SER B CA 1
ATOM 3052 C C . SER B 1 101 ? 9.156 -8.508 -9.727 1 98.81 101 SER B C 1
ATOM 3054 O O . SER B 1 101 ? 9.406 -7.684 -10.609 1 98.81 101 SER B O 1
ATOM 3056 N N . VAL B 1 102 ? 9.195 -8.273 -8.383 1 98.75 102 VAL B N 1
ATOM 3057 C CA . VAL B 1 102 ? 9.492 -6.898 -7.98 1 98.75 102 VAL B CA 1
ATOM 3058 C C . VAL B 1 102 ? 10.297 -6.902 -6.684 1 98.75 102 VAL B C 1
ATOM 3060 O O . VAL B 1 102 ? 10.312 -7.898 -5.957 1 98.75 102 VAL B O 1
ATOM 3063 N N . ASP B 1 103 ? 11.031 -5.844 -6.496 1 98.31 103 ASP B N 1
ATOM 3064 C CA . ASP B 1 103 ? 11.703 -5.555 -5.23 1 98.31 103 ASP B CA 1
ATOM 3065 C C . ASP B 1 103 ? 10.742 -4.91 -4.234 1 98.31 103 ASP B C 1
ATOM 3067 O O . ASP B 1 103 ? 10.375 -3.742 -4.387 1 98.31 103 ASP B O 1
ATOM 3071 N N . LEU B 1 104 ? 10.391 -5.621 -3.164 1 98.38 104 LEU B N 1
ATOM 3072 C CA . LEU B 1 104 ? 9.391 -5.141 -2.217 1 98.38 104 LEU B CA 1
ATOM 3073 C C . LEU B 1 104 ? 9.961 -4.039 -1.331 1 98.38 104 LEU B C 1
ATOM 3075 O O . LEU B 1 104 ? 9.211 -3.328 -0.658 1 98.38 104 LEU B O 1
ATOM 3079 N N . SER B 1 105 ? 11.289 -3.885 -1.288 1 97.25 105 SER B N 1
ATOM 3080 C CA . SER B 1 105 ? 11.922 -2.924 -0.39 1 97.25 105 SER B CA 1
ATOM 3081 C C . SER B 1 105 ? 11.805 -1.502 -0.928 1 97.25 105 SER B C 1
ATOM 3083 O O . SER B 1 105 ? 12.078 -0.537 -0.209 1 97.25 105 SER B O 1
ATOM 3085 N N . GLN B 1 106 ? 11.406 -1.387 -2.16 1 97.19 106 GLN B N 1
ATOM 3086 C CA . GLN B 1 106 ? 11.219 -0.09 -2.803 1 97.19 106 GLN B CA 1
ATOM 3087 C C . GLN B 1 106 ? 9.82 0.026 -3.414 1 97.19 106 GLN B C 1
ATOM 3089 O O . GLN B 1 106 ? 9.656 -0.154 -4.621 1 97.19 106 GLN B O 1
ATOM 3094 N N . PRO B 1 107 ? 8.891 0.488 -2.646 1 98 107 PRO B N 1
ATOM 3095 C CA . PRO B 1 107 ? 7.477 0.395 -3.033 1 98 107 PRO B CA 1
ATOM 3096 C C . PRO B 1 107 ? 7.18 1.109 -4.348 1 98 107 PRO B C 1
ATOM 3098 O O . PRO B 1 107 ? 6.559 0.528 -5.242 1 98 107 PRO B O 1
ATOM 3101 N N . MET B 1 108 ? 7.656 2.332 -4.539 1 98.5 108 MET B N 1
ATOM 3102 C CA . MET B 1 108 ? 7.309 3.074 -5.746 1 98.5 108 MET B CA 1
ATOM 3103 C C . MET B 1 108 ? 8 2.482 -6.969 1 98.5 108 MET B C 1
ATOM 3105 O O . MET B 1 108 ? 7.434 2.461 -8.062 1 98.5 108 MET B O 1
ATOM 3109 N N . LYS B 1 109 ? 9.227 1.974 -6.781 1 98.25 109 LYS B N 1
ATOM 3110 C CA . LYS B 1 109 ? 9.898 1.277 -7.875 1 98.25 109 LYS B CA 1
ATOM 3111 C C . LYS B 1 109 ? 9.18 -0.023 -8.219 1 98.25 109 LYS B C 1
ATOM 3113 O O . LYS B 1 109 ? 9.117 -0.414 -9.391 1 98.25 109 LYS B O 1
ATOM 3118 N N . ALA B 1 110 ? 8.727 -0.712 -7.191 1 98.75 110 ALA B N 1
ATOM 3119 C CA . ALA B 1 110 ? 7.957 -1.932 -7.418 1 98.75 110 ALA B CA 1
ATOM 3120 C C . ALA B 1 110 ? 6.723 -1.648 -8.273 1 98.75 110 ALA B C 1
ATOM 3122 O O . ALA B 1 110 ? 6.43 -2.387 -9.211 1 98.75 110 ALA B O 1
ATOM 3123 N N . VAL B 1 111 ? 6.012 -0.526 -7.895 1 98.81 111 VAL B N 1
ATOM 3124 C CA . VAL B 1 111 ? 4.828 -0.123 -8.648 1 98.81 111 VAL B CA 1
ATOM 3125 C C . VAL B 1 111 ? 5.211 0.14 -10.102 1 98.81 111 VAL B C 1
ATOM 3127 O O . VAL B 1 111 ? 4.547 -0.344 -11.023 1 98.81 111 VAL B O 1
ATOM 3130 N N . GLU B 1 112 ? 6.285 0.843 -10.328 1 98.69 112 GLU B N 1
ATOM 3131 C CA . GLU B 1 112 ? 6.773 1.146 -11.672 1 98.69 112 GLU B CA 1
ATOM 3132 C C . GLU B 1 112 ? 7.113 -0.131 -12.438 1 98.69 112 GLU B C 1
ATOM 3134 O O . GLU B 1 112 ? 6.816 -0.248 -13.625 1 98.69 112 GLU B O 1
ATOM 3139 N N . GLN B 1 113 ? 7.727 -1.075 -11.75 1 98.75 113 GLN B N 1
ATOM 3140 C CA . GLN B 1 113 ? 8.133 -2.322 -12.391 1 98.75 113 GLN B CA 1
ATOM 3141 C C . GLN B 1 113 ? 6.922 -3.16 -12.781 1 98.75 113 GLN B C 1
ATOM 3143 O O . GLN B 1 113 ? 6.914 -3.793 -13.836 1 98.75 113 GLN B O 1
ATOM 3148 N N . VAL B 1 114 ? 5.91 -3.203 -11.953 1 98.88 114 VAL B N 1
ATOM 3149 C CA . VAL B 1 114 ? 4.688 -3.912 -12.312 1 98.88 114 VAL B CA 1
ATOM 3150 C C . VAL B 1 114 ? 4.129 -3.35 -13.625 1 98.88 114 VAL B C 1
ATOM 3152 O O . VAL B 1 114 ? 3.812 -4.105 -14.547 1 98.88 114 VAL B O 1
ATOM 3155 N N . ARG B 1 115 ? 4.066 -2.014 -13.68 1 98.81 115 ARG B N 1
ATOM 3156 C CA . ARG B 1 115 ? 3.521 -1.369 -14.875 1 98.81 115 ARG B CA 1
ATOM 3157 C C . ARG B 1 115 ? 4.383 -1.66 -16.094 1 98.81 115 ARG B C 1
ATOM 3159 O O . ARG B 1 115 ? 3.865 -1.951 -17.172 1 98.81 115 ARG B O 1
ATOM 3166 N N . ARG B 1 116 ? 5.703 -1.621 -15.953 1 98.88 116 ARG B N 1
ATOM 3167 C CA . ARG B 1 116 ? 6.605 -1.934 -17.047 1 98.88 116 ARG B CA 1
ATOM 3168 C C . ARG B 1 116 ? 6.414 -3.367 -17.531 1 98.88 116 ARG B C 1
ATOM 3170 O O . ARG B 1 116 ? 6.328 -3.621 -18.734 1 98.88 116 ARG B O 1
ATOM 3177 N N . CYS B 1 117 ? 6.32 -4.305 -16.594 1 98.88 117 CYS B N 1
ATOM 3178 C CA . CYS B 1 117 ? 6.141 -5.715 -16.922 1 98.88 117 CYS B CA 1
ATOM 3179 C C . CYS B 1 117 ? 4.895 -5.922 -17.781 1 98.88 117 CYS B C 1
ATOM 3181 O O . CYS B 1 117 ? 4.926 -6.66 -18.766 1 98.88 117 CYS B O 1
ATOM 3183 N N . VAL B 1 118 ? 3.824 -5.207 -17.469 1 98.88 118 VAL B N 1
ATOM 3184 C CA . VAL B 1 118 ? 2.547 -5.449 -18.125 1 98.88 118 VAL B CA 1
ATOM 3185 C C . VAL B 1 118 ? 2.475 -4.637 -19.422 1 98.88 118 VAL B C 1
ATOM 3187 O O . VAL B 1 118 ? 2.227 -5.191 -20.484 1 98.88 118 VAL B O 1
ATOM 3190 N N . GLU B 1 119 ? 2.842 -3.367 -19.359 1 98.69 119 GLU B N 1
ATOM 3191 C CA . GLU B 1 119 ? 2.605 -2.461 -20.484 1 98.69 119 GLU B CA 1
ATOM 3192 C C . GLU B 1 119 ? 3.703 -2.584 -21.531 1 98.69 119 GLU B C 1
ATOM 3194 O O . GLU B 1 119 ? 3.436 -2.486 -22.734 1 98.69 119 GLU B O 1
ATOM 3199 N N . GLU B 1 120 ? 4.902 -2.785 -21.062 1 98.69 120 GLU B N 1
ATOM 3200 C CA . GLU B 1 120 ? 6.023 -2.781 -22 1 98.69 120 GLU B CA 1
ATOM 3201 C C . GLU B 1 120 ? 6.441 -4.203 -22.375 1 98.69 120 GLU B C 1
ATOM 3203 O O . GLU B 1 120 ? 6.738 -4.48 -23.531 1 98.69 120 GLU B O 1
ATOM 3208 N N . LEU B 1 121 ? 6.387 -5.129 -21.422 1 98.81 121 LEU B N 1
ATOM 3209 C CA . LEU B 1 121 ? 6.945 -6.449 -21.672 1 98.81 121 LEU B CA 1
ATOM 3210 C C . LEU B 1 121 ? 5.84 -7.457 -21.984 1 98.81 121 LEU B C 1
ATOM 3212 O O . LEU B 1 121 ? 6.121 -8.578 -22.406 1 98.81 121 LEU B O 1
ATOM 3216 N N . GLY B 1 122 ? 4.613 -7.109 -21.719 1 98.56 122 GLY B N 1
ATOM 3217 C CA . GLY B 1 122 ? 3.486 -7.961 -22.062 1 98.56 122 GLY B CA 1
ATOM 3218 C C . GLY B 1 122 ? 3.279 -9.102 -21.094 1 98.56 122 GLY B C 1
ATOM 3219 O O . GLY B 1 122 ? 2.682 -10.125 -21.438 1 98.56 122 GLY B O 1
ATOM 3220 N N . PHE B 1 123 ? 3.803 -9.008 -19.906 1 98.88 123 PHE B N 1
ATOM 3221 C CA . PHE B 1 123 ? 3.666 -10.055 -18.891 1 98.88 123 PHE B CA 1
ATOM 3222 C C . PHE B 1 123 ? 2.221 -10.172 -18.438 1 98.88 123 PHE B C 1
ATOM 3224 O O . PHE B 1 123 ? 1.447 -9.219 -18.547 1 98.88 123 PHE B O 1
ATOM 3231 N N . LYS B 1 124 ? 1.86 -11.273 -17.922 1 98.88 124 LYS B N 1
ATOM 3232 C CA . LYS B 1 124 ? 0.456 -11.562 -17.656 1 98.88 124 LYS B CA 1
ATOM 3233 C C . LYS B 1 124 ? 0.211 -11.719 -16.156 1 98.88 124 LYS B C 1
ATOM 3235 O O . LYS B 1 124 ? -0.934 -11.859 -15.711 1 98.88 124 LYS B O 1
ATOM 3240 N N . ALA B 1 125 ? 1.192 -11.617 -15.32 1 98.94 125 ALA B N 1
ATOM 3241 C CA . ALA B 1 125 ? 1.072 -11.711 -13.875 1 98.94 125 ALA B CA 1
ATOM 3242 C C . ALA B 1 125 ? 2.322 -11.18 -13.18 1 98.94 125 ALA B C 1
ATOM 3244 O O . ALA B 1 125 ? 3.336 -10.914 -13.828 1 98.94 125 ALA B O 1
ATOM 3245 N N . ILE B 1 126 ? 2.223 -10.969 -11.883 1 98.94 126 ILE B N 1
ATOM 3246 C CA . ILE B 1 126 ? 3.334 -10.641 -11 1 98.94 126 ILE B CA 1
ATOM 3247 C C . ILE B 1 126 ? 3.443 -11.688 -9.891 1 98.94 126 ILE B C 1
ATOM 3249 O O . ILE B 1 126 ? 2.432 -12.109 -9.32 1 98.94 126 ILE B O 1
ATOM 3253 N N . ARG B 1 127 ? 4.68 -12.141 -9.633 1 98.94 127 ARG B N 1
ATOM 3254 C CA . ARG B 1 127 ? 4.891 -13.125 -8.57 1 98.94 127 ARG B CA 1
ATOM 3255 C C . ARG B 1 127 ? 5.93 -12.625 -7.57 1 98.94 127 ARG B C 1
ATOM 3257 O O . ARG B 1 127 ? 6.957 -12.07 -7.957 1 98.94 127 ARG B O 1
ATOM 3264 N N . ALA B 1 128 ? 5.648 -12.734 -6.332 1 98.44 128 ALA B N 1
ATOM 3265 C CA . ALA B 1 128 ? 6.59 -12.586 -5.227 1 98.44 128 ALA B CA 1
ATOM 3266 C C . ALA B 1 128 ? 6.457 -13.734 -4.227 1 98.44 128 ALA B C 1
ATOM 3268 O O . ALA B 1 128 ? 5.348 -14.211 -3.969 1 98.44 128 ALA B O 1
ATOM 3269 N N . LEU B 1 129 ? 7.535 -14.133 -3.688 1 97.38 129 LEU B N 1
ATOM 3270 C CA . LEU B 1 129 ? 7.539 -15.281 -2.793 1 97.38 129 LEU B CA 1
ATOM 3271 C C . LEU B 1 129 ? 7.715 -14.844 -1.343 1 97.38 129 LEU B C 1
ATOM 3273 O O . LEU B 1 129 ? 8.789 -14.375 -0.956 1 97.38 129 LEU B O 1
ATOM 3277 N N . PRO B 1 130 ? 6.711 -15.086 -0.54 1 97.94 130 PRO B N 1
ATOM 3278 C CA . PRO B 1 130 ? 6.777 -14.633 0.851 1 97.94 130 PRO B CA 1
ATOM 3279 C C . PRO B 1 130 ? 7.973 -15.203 1.604 1 97.94 130 PRO B C 1
ATOM 3281 O O . PRO B 1 130 ? 8.641 -14.484 2.352 1 97.94 130 PRO B O 1
ATOM 3284 N N . TRP B 1 131 ? 8.281 -16.469 1.427 1 95.62 131 TRP B N 1
ATOM 3285 C CA . TRP B 1 131 ? 9.383 -17.109 2.152 1 95.62 131 TRP B CA 1
ATOM 3286 C C . TRP B 1 131 ? 10.719 -16.516 1.719 1 95.62 131 TRP B C 1
ATOM 3288 O O . TRP B 1 131 ? 11.648 -16.422 2.521 1 95.62 131 TRP B O 1
ATOM 3298 N N . LEU B 1 132 ? 10.82 -16.172 0.466 1 95.06 132 LEU B N 1
ATOM 3299 C CA . LEU B 1 132 ? 12.055 -15.586 -0.041 1 95.06 132 LEU B CA 1
ATOM 3300 C C . LEU B 1 132 ? 12.305 -14.219 0.575 1 95.06 132 LEU B C 1
ATOM 3302 O O . LEU B 1 132 ? 13.438 -13.891 0.936 1 95.06 132 LEU B O 1
ATOM 3306 N N . TRP B 1 133 ? 11.25 -13.445 0.784 1 96.94 133 TRP B N 1
ATOM 3307 C CA . TRP B 1 133 ? 11.328 -12.102 1.338 1 96.94 133 TRP B CA 1
ATOM 3308 C C . TRP B 1 133 ? 11.273 -12.133 2.861 1 96.94 133 TRP B C 1
ATOM 3310 O O . TRP B 1 133 ? 11.586 -11.141 3.521 1 96.94 133 TRP B O 1
ATOM 3320 N N . ASP B 1 134 ? 10.883 -13.289 3.395 1 96.81 134 ASP B N 1
ATOM 3321 C CA . ASP B 1 134 ? 10.602 -13.43 4.82 1 96.81 134 ASP B CA 1
ATOM 3322 C C . ASP B 1 134 ? 9.602 -12.375 5.293 1 96.81 134 ASP B C 1
ATOM 3324 O O . ASP B 1 134 ? 9.828 -11.711 6.301 1 96.81 134 ASP B O 1
ATOM 3328 N N . LEU B 1 135 ? 8.602 -12.141 4.523 1 97.69 135 LEU B N 1
ATOM 3329 C CA . LEU B 1 135 ? 7.496 -11.219 4.781 1 97.69 135 LEU B CA 1
ATOM 3330 C C . LEU B 1 135 ? 6.156 -11.867 4.445 1 97.69 135 LEU B C 1
ATOM 3332 O O . LEU B 1 135 ? 6 -12.461 3.371 1 97.69 135 LEU B O 1
ATOM 3336 N N . PRO B 1 136 ? 5.234 -11.797 5.348 1 98.25 136 PRO B N 1
ATOM 3337 C CA . PRO B 1 136 ? 3.902 -12.297 5 1 98.25 136 PRO B CA 1
ATOM 3338 C C . PRO B 1 136 ? 3.242 -11.5 3.883 1 98.25 136 PRO B C 1
ATOM 3340 O O . PRO B 1 136 ? 3.539 -10.312 3.707 1 98.25 136 PRO B O 1
ATOM 3343 N N . PRO B 1 137 ? 2.34 -12.141 3.166 1 98.38 137 PRO B N 1
ATOM 3344 C CA . PRO B 1 137 ? 1.738 -11.469 2.014 1 98.38 137 PRO B CA 1
ATOM 3345 C C . PRO B 1 137 ? 0.901 -10.258 2.412 1 98.38 137 PRO B C 1
ATOM 3347 O O . PRO B 1 137 ? 0.521 -9.453 1.553 1 98.38 137 PRO B O 1
ATOM 3350 N N . ASP B 1 138 ? 0.59 -10.102 3.727 1 98.62 138 ASP B N 1
ATOM 3351 C CA . ASP B 1 138 ? -0.147 -8.914 4.145 1 98.62 138 ASP B CA 1
ATOM 3352 C C . ASP B 1 138 ? 0.789 -7.879 4.758 1 98.62 138 ASP B C 1
ATOM 3354 O O . ASP B 1 138 ? 0.341 -6.969 5.461 1 98.62 138 ASP B O 1
ATOM 3358 N N . ASP B 1 139 ? 2.084 -8.07 4.629 1 98.69 139 ASP B N 1
ATOM 3359 C CA . ASP B 1 139 ? 3.014 -7.004 4.98 1 98.69 139 ASP B CA 1
ATOM 3360 C C . ASP B 1 139 ? 2.736 -5.742 4.164 1 98.69 139 ASP B C 1
ATOM 3362 O O . ASP B 1 139 ? 2.412 -5.824 2.979 1 98.69 139 ASP B O 1
ATOM 3366 N N . ARG B 1 140 ? 2.926 -4.602 4.723 1 98.5 140 ARG B N 1
ATOM 3367 C CA . ARG B 1 140 ? 2.641 -3.295 4.137 1 98.5 140 ARG B CA 1
ATOM 3368 C C . ARG B 1 140 ? 3.365 -3.119 2.807 1 98.5 140 ARG B C 1
ATOM 3370 O O . ARG B 1 140 ? 2.865 -2.441 1.906 1 98.5 140 ARG B O 1
ATOM 3377 N N . ARG B 1 141 ? 4.48 -3.729 2.598 1 97.94 141 ARG B N 1
ATOM 3378 C CA . ARG B 1 141 ? 5.32 -3.502 1.427 1 97.94 141 ARG B CA 1
ATOM 3379 C C . ARG B 1 141 ? 4.77 -4.23 0.206 1 97.94 141 ARG B C 1
ATOM 3381 O O . ARG B 1 141 ? 5.141 -3.922 -0.928 1 97.94 141 ARG B O 1
ATOM 3388 N N . TYR B 1 142 ? 3.814 -5.16 0.417 1 98.81 142 TYR B N 1
ATOM 3389 C CA . TYR B 1 142 ? 3.139 -5.828 -0.691 1 98.81 142 TYR B CA 1
ATOM 3390 C C . TYR B 1 142 ? 2.029 -4.953 -1.262 1 98.81 142 TYR B C 1
ATOM 3392 O O . TYR B 1 142 ? 1.672 -5.078 -2.436 1 98.81 142 TYR B O 1
ATOM 3400 N N . TYR B 1 143 ? 1.439 -4.094 -0.463 1 98.81 143 TYR B N 1
ATOM 3401 C CA . TYR B 1 143 ? 0.177 -3.434 -0.779 1 98.81 143 TYR B CA 1
ATOM 3402 C C . TYR B 1 143 ? 0.329 -2.51 -1.981 1 98.81 143 TYR B C 1
ATOM 3404 O O . TYR B 1 143 ? -0.549 -2.455 -2.846 1 98.81 143 TYR B O 1
ATOM 3412 N N . PRO B 1 144 ? 1.498 -1.724 -2.098 1 98.88 144 PRO B N 1
ATOM 3413 C CA . PRO B 1 144 ? 1.701 -0.973 -3.34 1 98.88 144 PRO B CA 1
ATOM 3414 C C . PRO B 1 144 ? 1.682 -1.864 -4.578 1 98.88 144 PRO B C 1
ATOM 3416 O O . PRO B 1 144 ? 1.177 -1.459 -5.629 1 98.88 144 PRO B O 1
ATOM 3419 N N . VAL B 1 145 ? 2.205 -3.111 -4.441 1 98.94 145 VAL B N 1
ATOM 3420 C CA . VAL B 1 145 ? 2.238 -4.059 -5.551 1 98.94 145 VAL B CA 1
ATOM 3421 C C . VAL B 1 145 ? 0.817 -4.5 -5.895 1 98.94 145 VAL B C 1
ATOM 3423 O O . VAL B 1 145 ? 0.451 -4.574 -7.07 1 98.94 145 VAL B O 1
ATOM 3426 N N . TYR B 1 146 ? 0.016 -4.754 -4.859 1 98.94 146 TYR B N 1
ATOM 3427 C CA . TYR B 1 146 ? -1.368 -5.156 -5.078 1 98.94 146 TYR B CA 1
ATOM 3428 C C . TYR B 1 146 ? -2.154 -4.062 -5.785 1 98.94 146 TYR B C 1
ATOM 3430 O O . TYR B 1 146 ? -2.957 -4.34 -6.676 1 98.94 146 TYR B O 1
ATOM 3438 N N . VAL B 1 147 ? -1.905 -2.773 -5.441 1 98.88 147 VAL B N 1
ATOM 3439 C CA . VAL B 1 147 ? -2.541 -1.641 -6.105 1 98.88 147 VAL B CA 1
ATOM 3440 C C . VAL B 1 147 ? -2.215 -1.67 -7.598 1 98.88 147 VAL B C 1
ATOM 3442 O O . VAL B 1 147 ? -3.115 -1.59 -8.438 1 98.88 147 VAL B O 1
ATOM 3445 N N . ALA B 1 148 ? -0.969 -1.864 -7.914 1 98.88 148 ALA B N 1
ATOM 3446 C CA . ALA B 1 148 ? -0.522 -1.847 -9.305 1 98.88 148 ALA B CA 1
ATOM 3447 C C . ALA B 1 148 ? -1.103 -3.025 -10.086 1 98.88 148 ALA B C 1
ATOM 3449 O O . ALA B 1 148 ? -1.49 -2.881 -11.242 1 98.88 148 ALA B O 1
ATOM 3450 N N . CYS B 1 149 ? -1.172 -4.199 -9.453 1 98.94 149 CYS B N 1
ATOM 3451 C CA . CYS B 1 149 ? -1.744 -5.371 -10.109 1 98.94 149 CYS B CA 1
ATOM 3452 C C . CYS B 1 149 ? -3.211 -5.141 -10.453 1 98.94 149 CYS B C 1
ATOM 3454 O O . CYS B 1 149 ? -3.65 -5.453 -11.562 1 98.94 149 CYS B O 1
ATOM 3456 N N . VAL B 1 150 ? -3.945 -4.594 -9.477 1 98.88 150 VAL B N 1
ATOM 3457 C CA . VAL B 1 150 ? -5.359 -4.316 -9.711 1 98.88 150 VAL B CA 1
ATOM 3458 C C . VAL B 1 150 ? -5.508 -3.316 -10.852 1 98.88 150 VAL B C 1
ATOM 3460 O O . VAL B 1 150 ? -6.312 -3.521 -11.766 1 98.88 150 VAL B O 1
ATOM 3463 N N . GLU B 1 151 ? -4.707 -2.244 -10.82 1 98.69 151 GLU B N 1
ATOM 3464 C CA . GLU B 1 151 ? -4.793 -1.196 -11.828 1 98.69 151 GLU B CA 1
ATOM 3465 C C . GLU B 1 151 ? -4.434 -1.734 -13.211 1 98.69 151 GLU B C 1
ATOM 3467 O O . GLU B 1 151 ? -5.004 -1.309 -14.219 1 98.69 151 GLU B O 1
ATOM 3472 N N . MET B 1 152 ? -3.48 -2.68 -13.328 1 98.69 152 MET B N 1
ATOM 3473 C CA . MET B 1 152 ? -3.02 -3.23 -14.594 1 98.69 152 MET B CA 1
ATOM 3474 C C . MET B 1 152 ? -3.889 -4.406 -15.031 1 98.69 152 MET B C 1
ATOM 3476 O O . MET B 1 152 ? -3.771 -4.891 -16.156 1 98.69 152 MET B O 1
ATOM 3480 N N . GLY B 1 153 ? -4.715 -4.871 -14.125 1 98.62 153 GLY B N 1
ATOM 3481 C CA . GLY B 1 153 ? -5.617 -5.965 -14.438 1 98.62 153 GLY B CA 1
ATOM 3482 C C . GLY B 1 153 ? -4.918 -7.309 -14.531 1 98.62 153 GLY B C 1
ATOM 3483 O O . GLY B 1 153 ? -5.262 -8.133 -15.383 1 98.62 153 GLY B O 1
ATOM 3484 N N . VAL B 1 154 ? -3.885 -7.547 -13.742 1 98.88 154 VAL B N 1
ATOM 3485 C CA . VAL B 1 154 ? -3.186 -8.828 -13.773 1 98.88 154 VAL B CA 1
ATOM 3486 C C . VAL B 1 154 ? -3.217 -9.469 -12.391 1 98.88 154 VAL B C 1
ATOM 3488 O O . VAL B 1 154 ? -3.287 -8.766 -11.375 1 98.88 154 VAL B O 1
ATOM 3491 N N . PRO B 1 155 ? -3.102 -10.797 -12.312 1 98.94 155 PRO B N 1
ATOM 3492 C CA . PRO B 1 155 ? -3.082 -11.492 -11.016 1 98.94 155 PRO B CA 1
ATOM 3493 C C . PRO B 1 155 ? -1.754 -11.328 -10.281 1 98.94 155 PRO B C 1
ATOM 3495 O O . PRO B 1 155 ? -0.728 -11.047 -10.906 1 98.94 155 PRO B O 1
ATOM 3498 N N . PHE B 1 156 ? -1.877 -11.422 -8.984 1 98.94 156 PHE B N 1
ATOM 3499 C CA . PHE B 1 156 ? -0.708 -11.609 -8.133 1 98.94 156 PHE B CA 1
ATOM 3500 C C . PHE B 1 156 ? -0.576 -13.062 -7.711 1 98.94 156 PHE B C 1
ATOM 3502 O O . PHE B 1 156 ? -1.521 -13.648 -7.176 1 98.94 156 PHE B O 1
ATOM 3509 N N . CYS B 1 157 ? 0.618 -13.633 -7.973 1 98.94 157 CYS B N 1
ATOM 3510 C CA . CYS B 1 157 ? 0.899 -15.031 -7.648 1 98.94 157 CYS B CA 1
ATOM 3511 C C . CYS B 1 157 ? 1.909 -15.133 -6.512 1 98.94 157 CYS B C 1
ATOM 3513 O O . CYS B 1 157 ? 2.811 -14.297 -6.398 1 98.94 157 CYS B O 1
ATOM 3515 N N . LEU B 1 158 ? 1.719 -16.109 -5.668 1 98.75 158 LEU B N 1
ATOM 3516 C CA . LEU B 1 158 ? 2.662 -16.406 -4.594 1 98.75 158 LEU B CA 1
ATOM 3517 C C . LEU B 1 158 ? 2.643 -17.875 -4.23 1 98.75 158 LEU B C 1
ATOM 3519 O O . LEU B 1 158 ? 1.901 -18.656 -4.832 1 98.75 158 LEU B O 1
ATOM 3523 N N . GLN B 1 159 ? 3.553 -18.266 -3.4 1 97.94 159 GLN B N 1
ATOM 3524 C CA . GLN B 1 159 ? 3.557 -19.625 -2.869 1 97.94 159 GLN B CA 1
ATOM 3525 C C . GLN B 1 159 ? 2.803 -19.688 -1.544 1 97.94 159 GLN B C 1
ATOM 3527 O O . GLN B 1 159 ? 2.955 -18.812 -0.687 1 97.94 159 GLN B O 1
ATOM 3532 N N . VAL B 1 160 ? 1.978 -20.656 -1.433 1 98.25 160 VAL B N 1
ATOM 3533 C CA . VAL B 1 160 ? 1.332 -20.969 -0.162 1 98.25 160 VAL B CA 1
ATOM 3534 C C . VAL B 1 160 ? 1.797 -22.344 0.329 1 98.25 160 VAL B C 1
ATOM 3536 O O . VAL B 1 160 ? 2.332 -23.141 -0.447 1 98.25 160 VAL B O 1
ATOM 3539 N N . GLY B 1 161 ? 1.6 -22.578 1.616 1 96.62 161 GLY B N 1
ATOM 3540 C CA . GLY B 1 161 ? 2 -23.844 2.197 1 96.62 161 GLY B CA 1
ATOM 3541 C C . GLY B 1 161 ? 3.438 -23.844 2.688 1 96.62 161 GLY B C 1
ATOM 3542 O O . GLY B 1 161 ? 4.059 -22.797 2.812 1 96.62 161 GLY B O 1
ATOM 3543 N N . HIS B 1 162 ? 3.895 -25.016 2.961 1 92.06 162 HIS B N 1
ATOM 3544 C CA . HIS B 1 162 ? 5.223 -25.172 3.541 1 92.06 162 HIS B CA 1
ATOM 3545 C C . HIS B 1 162 ? 6.312 -24.906 2.508 1 92.06 162 HIS B C 1
ATOM 3547 O O . HIS B 1 162 ? 6.109 -25.141 1.313 1 92.06 162 HIS B O 1
ATOM 3553 N N . THR B 1 163 ? 7.402 -24.375 2.988 1 88.75 163 THR B N 1
ATOM 3554 C CA . THR B 1 163 ? 8.531 -23.969 2.154 1 88.75 163 THR B CA 1
ATOM 3555 C C . THR B 1 163 ? 9.562 -25.109 2.066 1 88.75 163 THR B C 1
ATOM 3557 O O . THR B 1 163 ? 10.016 -25.609 3.09 1 88.75 163 THR B O 1
ATOM 3560 N N . GLY B 1 164 ? 9.891 -25.547 0.829 1 82.06 164 GLY B N 1
ATOM 3561 C CA . GLY B 1 164 ? 10.898 -26.562 0.611 1 82.06 164 GLY B CA 1
ATOM 3562 C C . GLY B 1 164 ? 12.289 -26.156 1.062 1 82.06 164 GLY B C 1
ATOM 3563 O O . GLY B 1 164 ? 12.938 -26.859 1.834 1 82.06 164 GLY B O 1
ATOM 3564 N N . PRO B 1 165 ? 12.68 -24.984 0.606 1 81.06 165 PRO B N 1
ATOM 3565 C CA . PRO B 1 165 ? 13.953 -24.469 1.087 1 81.06 165 PRO B CA 1
ATOM 3566 C C . PRO B 1 165 ? 13.984 -24.266 2.602 1 81.06 165 PRO B C 1
ATOM 3568 O O . PRO B 1 165 ? 12.93 -24.172 3.234 1 81.06 165 PRO B O 1
ATOM 3571 N N . LEU B 1 166 ? 15.203 -24.312 3.146 1 84.06 166 LEU B N 1
ATOM 3572 C CA . LEU B 1 166 ? 15.352 -24.141 4.586 1 84.06 166 LEU B CA 1
ATOM 3573 C C . LEU B 1 166 ? 15.109 -22.688 4.984 1 84.06 166 LEU B C 1
ATOM 3575 O O . LEU B 1 166 ? 16.031 -22 5.438 1 84.06 166 LEU B O 1
ATOM 3579 N N . ARG B 1 167 ? 13.828 -22.234 4.848 1 89 167 ARG B N 1
ATOM 3580 C CA . ARG B 1 167 ? 13.281 -20.922 5.203 1 89 167 ARG B CA 1
ATOM 3581 C C . ARG B 1 167 ? 11.961 -21.062 5.953 1 89 167 ARG B C 1
ATOM 3583 O O . ARG B 1 167 ? 11.383 -22.156 6.008 1 89 167 ARG B O 1
ATOM 3590 N N . SER B 1 168 ? 11.586 -20.047 6.574 1 90.38 168 SER B N 1
ATOM 3591 C CA . SER B 1 168 ? 10.352 -20.078 7.355 1 90.38 168 SER B CA 1
ATOM 3592 C C . SER B 1 168 ? 9.156 -20.453 6.488 1 90.38 168 SER B C 1
ATOM 3594 O O . SER B 1 168 ? 9.023 -19.953 5.363 1 90.38 168 SER B O 1
ATOM 3596 N N . SER B 1 169 ? 8.312 -21.25 6.988 1 93.75 169 SER B N 1
ATOM 3597 C CA . SER B 1 169 ? 7.102 -21.656 6.285 1 93.75 169 SER B CA 1
ATOM 3598 C C . SER B 1 169 ? 5.898 -20.844 6.734 1 93.75 169 SER B C 1
ATOM 3600 O O . SER B 1 169 ? 4.844 -20.875 6.094 1 93.75 169 SER B O 1
ATOM 3602 N N . GLU B 1 170 ? 6.082 -20.125 7.773 1 96.12 170 GLU B N 1
ATOM 3603 C CA . GLU B 1 170 ? 4.953 -19.438 8.398 1 96.12 170 GLU B CA 1
ATOM 3604 C C . GLU B 1 170 ? 4.242 -18.531 7.406 1 96.12 170 GLU B C 1
ATOM 3606 O O . GLU B 1 170 ? 3.01 -18.438 7.406 1 96.12 170 GLU B O 1
ATOM 3611 N N . TRP B 1 171 ? 4.895 -17.922 6.523 1 96.56 171 TRP B N 1
ATOM 3612 C CA . TRP B 1 171 ? 4.332 -16.891 5.66 1 96.56 171 TRP B CA 1
ATOM 3613 C C . TRP B 1 171 ? 3.506 -17.5 4.539 1 96.56 171 TRP B C 1
ATOM 3615 O O . TRP B 1 171 ? 2.775 -16.797 3.838 1 96.56 171 TRP B O 1
ATOM 3625 N N . GLY B 1 172 ? 3.611 -18.828 4.41 1 96.5 172 GLY B N 1
ATOM 3626 C CA . GLY B 1 172 ? 2.793 -19.547 3.449 1 96.5 172 GLY B CA 1
ATOM 3627 C C . GLY B 1 172 ? 1.434 -19.938 3.998 1 96.5 172 GLY B C 1
ATOM 3628 O O . GLY B 1 172 ? 0.596 -20.484 3.271 1 96.5 172 GLY B O 1
ATOM 3629 N N . ARG B 1 173 ? 1.245 -19.656 5.301 1 97.56 173 ARG B N 1
ATOM 3630 C CA . ARG B 1 173 ? -0.064 -19.922 5.887 1 97.56 173 ARG B CA 1
ATOM 3631 C C . ARG B 1 173 ? -1.132 -19.016 5.273 1 97.56 173 ARG B C 1
ATOM 3633 O O . ARG B 1 173 ? -0.991 -17.797 5.27 1 97.56 173 ARG B O 1
ATOM 3640 N N . PRO B 1 174 ? -2.236 -19.656 4.734 1 98.19 174 PRO B N 1
ATOM 3641 C CA . PRO B 1 174 ? -3.248 -18.828 4.074 1 98.19 174 PRO B CA 1
ATOM 3642 C C . PRO B 1 174 ? -3.977 -17.906 5.047 1 98.19 174 PRO B C 1
ATOM 3644 O O . PRO B 1 174 ? -4.172 -16.719 4.75 1 98.19 174 PRO B O 1
ATOM 3647 N N . ILE B 1 175 ? -4.352 -18.406 6.199 1 98.19 175 ILE B N 1
ATOM 3648 C CA . ILE B 1 175 ? -5.027 -17.625 7.227 1 98.19 175 ILE B CA 1
ATOM 3649 C C . ILE B 1 175 ? -4.059 -17.344 8.375 1 98.19 175 ILE B C 1
ATOM 3651 O O . ILE B 1 175 ? -3.492 -18.266 8.961 1 98.19 175 ILE B O 1
ATOM 3655 N N . PRO B 1 176 ? -3.83 -16.141 8.648 1 98.19 176 PRO B N 1
ATOM 3656 C CA . PRO B 1 176 ? -4.652 -14.961 8.367 1 98.19 176 PRO B CA 1
ATOM 3657 C C . PRO B 1 176 ? -4.16 -14.18 7.148 1 98.19 176 PRO B C 1
ATOM 3659 O O . PRO B 1 176 ? -4.84 -13.258 6.688 1 98.19 176 PRO B O 1
ATOM 3662 N N . TYR B 1 177 ? -3.045 -14.438 6.617 1 98.31 177 TYR B N 1
ATOM 3663 C CA . TYR B 1 177 ? -2.312 -13.477 5.805 1 98.31 177 TYR B CA 1
ATOM 3664 C C . TYR B 1 177 ? -3.029 -13.219 4.484 1 98.31 177 TYR B C 1
ATOM 3666 O O . TYR B 1 177 ? -3.418 -12.086 4.191 1 98.31 177 TYR B O 1
ATOM 3674 N N . LEU B 1 178 ? -3.32 -14.266 3.758 1 98.25 178 LEU B N 1
ATOM 3675 C CA . LEU B 1 178 ? -4.008 -14.086 2.486 1 98.25 178 LEU B CA 1
ATOM 3676 C C . LEU B 1 178 ? -5.461 -13.68 2.707 1 98.25 178 LEU B C 1
ATOM 3678 O O . LEU B 1 178 ? -6.051 -12.992 1.872 1 98.25 178 LEU B O 1
ATOM 3682 N N . ASP B 1 179 ? -6.023 -14.117 3.848 1 98.5 179 ASP B N 1
ATOM 3683 C CA . ASP B 1 179 ? -7.375 -13.695 4.199 1 98.5 179 ASP B CA 1
ATOM 3684 C C . ASP B 1 179 ? -7.473 -12.172 4.277 1 98.5 179 ASP B C 1
ATOM 3686 O O . ASP B 1 179 ? -8.383 -11.578 3.701 1 98.5 179 ASP B O 1
ATOM 3690 N N . HIS B 1 180 ? -6.496 -11.547 4.93 1 98.44 180 HIS B N 1
ATOM 3691 C CA . HIS B 1 180 ? -6.43 -10.086 5.016 1 98.44 180 HIS B CA 1
ATOM 3692 C C . HIS B 1 180 ? -6.336 -9.461 3.633 1 98.44 180 HIS B C 1
ATOM 3694 O O . HIS B 1 180 ? -7.039 -8.492 3.336 1 98.44 180 HIS B O 1
ATOM 3700 N N . VAL B 1 181 ? -5.496 -1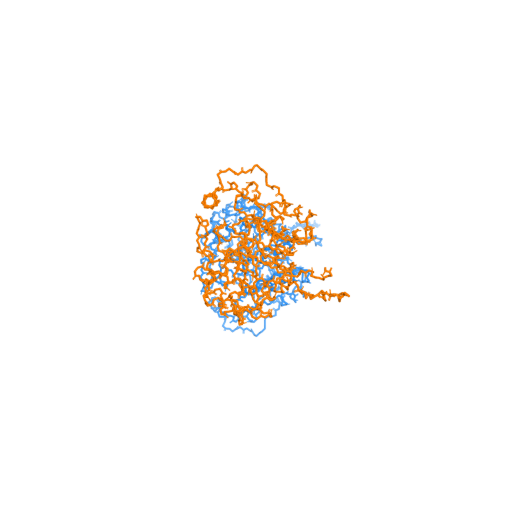0.031 2.785 1 98.69 181 VAL B N 1
ATOM 3701 C CA . VAL B 1 181 ? -5.262 -9.461 1.461 1 98.69 181 VAL B CA 1
ATOM 3702 C C . VAL B 1 181 ? -6.539 -9.555 0.629 1 98.69 181 VAL B C 1
ATOM 3704 O O . VAL B 1 181 ? -6.934 -8.578 -0.02 1 98.69 181 VAL B O 1
ATOM 3707 N N . ALA B 1 182 ? -7.188 -10.703 0.682 1 98.62 182 ALA B N 1
ATOM 3708 C CA . ALA B 1 182 ? -8.406 -10.914 -0.1 1 98.62 182 ALA B CA 1
ATOM 3709 C C . ALA B 1 182 ? -9.516 -9.977 0.363 1 98.62 182 ALA B C 1
ATOM 3711 O O . ALA B 1 182 ? -10.336 -9.523 -0.444 1 98.62 182 ALA B O 1
ATOM 3712 N N . LEU B 1 183 ? -9.547 -9.656 1.651 1 97.75 183 LEU B N 1
ATOM 3713 C CA . LEU B 1 183 ? -10.539 -8.75 2.211 1 97.75 183 LEU B CA 1
ATOM 3714 C C . LEU B 1 183 ? -10.242 -7.305 1.81 1 97.75 183 LEU B C 1
ATOM 3716 O O . LEU B 1 183 ? -11.148 -6.566 1.427 1 97.75 183 LEU B O 1
ATOM 3720 N N . ASP B 1 184 ? -8.992 -6.926 1.904 1 97.94 184 ASP B N 1
ATOM 3721 C CA . ASP B 1 184 ? -8.586 -5.551 1.626 1 97.94 184 ASP B CA 1
ATOM 3722 C C . ASP B 1 184 ? -8.688 -5.238 0.135 1 97.94 184 ASP B C 1
ATOM 3724 O O . ASP B 1 184 ? -8.961 -4.102 -0.249 1 97.94 184 ASP B O 1
ATOM 3728 N N . PHE B 1 185 ? -8.43 -6.277 -0.755 1 98.62 185 PHE B N 1
ATOM 3729 C CA . PHE B 1 185 ? -8.406 -6.102 -2.203 1 98.62 185 PHE B CA 1
ATOM 3730 C C . PHE B 1 185 ? -9.352 -7.086 -2.883 1 98.62 185 PHE B C 1
ATOM 3732 O O . PHE B 1 185 ? -8.914 -8 -3.58 1 98.62 185 PHE B O 1
ATOM 3739 N N . PRO B 1 186 ? -10.625 -6.84 -2.785 1 98.06 186 PRO B N 1
ATOM 3740 C CA . PRO B 1 186 ? -11.562 -7.738 -3.455 1 98.06 186 PRO B CA 1
ATOM 3741 C C . PRO B 1 186 ? -11.43 -7.707 -4.977 1 98.06 186 PRO B C 1
ATOM 3743 O O . PRO B 1 186 ? -11.891 -8.625 -5.66 1 98.06 186 PRO B O 1
ATOM 3746 N N . GLU B 1 187 ? -10.695 -6.68 -5.477 1 98.38 187 GLU B N 1
ATOM 3747 C CA . GLU B 1 187 ? -10.523 -6.523 -6.918 1 98.38 187 GLU B CA 1
ATOM 3748 C C . GLU B 1 187 ? -9.312 -7.309 -7.414 1 98.38 187 GLU B C 1
ATOM 3750 O O . GLU B 1 187 ? -9.141 -7.5 -8.617 1 98.38 187 GLU B O 1
ATOM 3755 N N . LEU B 1 188 ? -8.477 -7.762 -6.516 1 98.88 188 LEU B N 1
ATOM 3756 C CA . LEU B 1 188 ? -7.215 -8.406 -6.875 1 98.88 188 LEU B CA 1
ATOM 3757 C C . LEU B 1 188 ? -7.422 -9.898 -7.117 1 98.88 188 LEU B C 1
ATOM 3759 O O . LEU B 1 188 ? -7.988 -10.602 -6.277 1 98.88 188 LEU B O 1
ATOM 3763 N N . THR B 1 189 ? -7.031 -10.406 -8.289 1 98.94 189 THR B N 1
ATOM 3764 C CA . THR B 1 189 ? -6.961 -11.844 -8.492 1 98.94 189 THR B CA 1
ATOM 3765 C C . THR B 1 189 ? -5.695 -12.422 -7.859 1 98.94 189 THR B C 1
ATOM 3767 O O . THR B 1 189 ? -4.594 -11.922 -8.102 1 98.94 189 THR B O 1
ATOM 3770 N N . ILE B 1 190 ? -5.859 -13.414 -6.992 1 98.94 190 ILE B N 1
ATOM 3771 C CA . ILE B 1 190 ? -4.754 -14.008 -6.25 1 98.94 190 ILE B CA 1
ATOM 3772 C C . ILE B 1 190 ? -4.629 -15.484 -6.609 1 98.94 190 ILE B C 1
ATOM 3774 O O . ILE B 1 190 ? -5.621 -16.219 -6.609 1 98.94 190 ILE B O 1
ATOM 3778 N N . VAL B 1 191 ? -3.428 -15.906 -6.992 1 98.94 191 VAL B N 1
ATOM 3779 C CA . VAL B 1 191 ? -3.166 -17.328 -7.234 1 98.94 191 VAL B CA 1
ATOM 3780 C C . VAL B 1 191 ? -2.146 -17.844 -6.223 1 98.94 191 VAL B C 1
ATOM 3782 O O . VAL B 1 191 ? -0.982 -17.438 -6.242 1 98.94 191 VAL B O 1
ATOM 3785 N N . GLY B 1 192 ? -2.576 -18.688 -5.352 1 98.81 192 GLY B N 1
ATOM 3786 C CA . GLY B 1 192 ? -1.688 -19.359 -4.422 1 98.81 192 GLY B CA 1
ATOM 3787 C C . GLY B 1 192 ? -1.157 -20.688 -4.953 1 98.81 192 GLY B C 1
ATOM 3788 O O . GLY B 1 192 ? -1.915 -21.641 -5.117 1 98.81 192 GLY B O 1
ATOM 3789 N N . GLY B 1 193 ? 0.084 -20.766 -5.152 1 98.19 193 GLY B N 1
ATOM 3790 C CA . GLY B 1 193 ? 0.706 -21.969 -5.688 1 98.19 193 GLY B CA 1
ATOM 3791 C C . GLY B 1 193 ? 1.058 -22.984 -4.621 1 98.19 193 GLY B C 1
ATOM 3792 O O . GLY B 1 193 ? 1.354 -22.625 -3.48 1 98.19 193 GLY B O 1
ATOM 3793 N N . HIS B 1 194 ? 1.073 -24.266 -4.887 1 96.88 194 HIS B N 1
ATOM 3794 C CA . HIS B 1 194 ? 1.536 -25.375 -4.07 1 96.88 194 HIS B CA 1
ATOM 3795 C C . HIS B 1 194 ? 0.43 -25.891 -3.15 1 96.88 194 HIS B C 1
ATOM 3797 O O . HIS B 1 194 ? 0.707 -26.406 -2.068 1 96.88 194 HIS B O 1
ATOM 3803 N N . ILE B 1 195 ? -0.726 -25.688 -3.4 1 96.94 195 ILE B N 1
ATOM 3804 C CA . ILE B 1 195 ? -1.969 -26.25 -2.881 1 96.94 195 ILE B CA 1
ATOM 3805 C C . ILE B 1 195 ? -2.119 -25.891 -1.404 1 96.94 195 ILE B C 1
ATOM 3807 O O . ILE B 1 195 ? -3.129 -26.219 -0.779 1 96.94 195 ILE B O 1
ATOM 3811 N N . GLY B 1 196 ? -1.13 -25.359 -0.69 1 97.75 196 GLY B N 1
ATOM 3812 C CA . GLY B 1 196 ? -1.261 -24.812 0.651 1 97.75 196 GLY B CA 1
ATOM 3813 C C . GLY B 1 196 ? -0.989 -25.844 1.74 1 97.75 196 GLY B C 1
ATOM 3814 O O . GLY B 1 196 ? -1.411 -25.656 2.885 1 97.75 196 GLY B O 1
ATOM 3815 N N . TYR B 1 197 ? -0.288 -26.938 1.372 1 96.38 197 TYR B N 1
ATOM 3816 C CA . TYR B 1 197 ? 0.077 -27.906 2.398 1 96.38 197 TYR B CA 1
ATOM 3817 C C . TYR B 1 197 ? 1.037 -27.297 3.41 1 96.38 197 TYR B C 1
ATOM 3819 O O . TYR B 1 197 ? 1.983 -26.609 3.035 1 96.38 197 TYR B O 1
ATOM 3827 N N . PRO B 1 198 ? 0.819 -27.562 4.797 1 96.94 198 PRO B N 1
ATOM 3828 C CA . PRO B 1 198 ? -0.121 -28.469 5.457 1 96.94 198 PRO B CA 1
ATOM 3829 C C . PRO B 1 198 ? -1.464 -27.812 5.762 1 96.94 198 PRO B C 1
ATOM 3831 O O . PRO B 1 198 ? -2.305 -28.406 6.445 1 96.94 198 PRO B O 1
ATOM 3834 N N . TRP B 1 199 ? -1.646 -26.609 5.242 1 98.25 199 TRP B N 1
ATOM 3835 C CA . TRP B 1 199 ? -2.873 -25.859 5.523 1 98.25 199 TRP B CA 1
ATOM 3836 C C . TRP B 1 199 ? -3.799 -25.875 4.309 1 98.25 199 TRP B C 1
ATOM 3838 O O . TRP B 1 199 ? -4.371 -24.844 3.951 1 98.25 199 TRP B O 1
ATOM 3848 N N . THR B 1 200 ? -3.871 -27.016 3.621 1 98.31 200 THR B N 1
ATOM 3849 C CA . THR B 1 200 ? -4.645 -27.125 2.391 1 98.31 200 THR B CA 1
ATOM 3850 C C . THR B 1 200 ? -6.109 -26.766 2.639 1 98.31 200 THR B C 1
ATOM 3852 O O . THR B 1 200 ? -6.742 -26.109 1.809 1 98.31 200 THR B O 1
ATOM 3855 N N . ASP B 1 201 ? -6.621 -27.109 3.793 1 98.19 201 ASP B N 1
ATOM 3856 C CA . ASP B 1 201 ? -8.016 -26.812 4.102 1 98.19 201 ASP B CA 1
ATOM 3857 C C . ASP B 1 201 ? -8.242 -25.312 4.219 1 98.19 201 ASP B C 1
ATOM 3859 O O . ASP B 1 201 ? -9.289 -24.797 3.814 1 98.19 201 ASP B O 1
ATOM 3863 N N . GLU B 1 202 ? -7.285 -24.641 4.805 1 98.44 202 GLU B N 1
ATOM 3864 C CA . GLU B 1 202 ? -7.383 -23.188 4.859 1 98.44 202 GLU B CA 1
ATOM 3865 C C . GLU B 1 202 ? -7.387 -22.578 3.461 1 98.44 202 GLU B C 1
ATOM 3867 O O . GLU B 1 202 ? -8.148 -21.656 3.182 1 98.44 202 GLU B O 1
ATOM 3872 N N . MET B 1 203 ? -6.582 -23.094 2.588 1 98.62 203 MET B N 1
ATOM 3873 C CA . MET B 1 203 ? -6.504 -22.578 1.227 1 98.62 203 MET B CA 1
ATOM 3874 C C . MET B 1 203 ? -7.801 -22.828 0.47 1 98.62 203 MET B C 1
ATOM 3876 O O . MET B 1 203 ? -8.305 -21.953 -0.236 1 98.62 203 MET B O 1
ATOM 3880 N N . ILE B 1 204 ? -8.312 -24.016 0.64 1 98.62 204 ILE B N 1
ATOM 3881 C CA . ILE B 1 204 ? -9.594 -24.359 0.031 1 98.62 204 ILE B CA 1
ATOM 3882 C C . ILE B 1 204 ? -10.68 -23.422 0.546 1 98.62 204 ILE B C 1
ATOM 3884 O O . ILE B 1 204 ? -11.492 -22.922 -0.232 1 98.62 204 ILE B O 1
ATOM 3888 N N . ALA B 1 205 ? -10.672 -23.188 1.851 1 98.62 205 ALA B N 1
ATOM 3889 C CA . ALA B 1 205 ? -11.664 -22.312 2.455 1 98.62 205 ALA B CA 1
ATOM 3890 C C . ALA B 1 205 ? -11.617 -20.922 1.834 1 98.62 205 ALA B C 1
ATOM 3892 O O . ALA B 1 205 ? -12.656 -20.328 1.528 1 98.62 205 ALA B O 1
ATOM 3893 N N . LEU B 1 206 ? -10.406 -20.406 1.66 1 98.62 206 LEU B N 1
ATOM 3894 C CA . LEU B 1 206 ? -10.266 -19.078 1.058 1 98.62 206 LEU B CA 1
ATOM 3895 C C . LEU B 1 206 ? -10.727 -19.094 -0.395 1 98.62 206 LEU B C 1
ATOM 3897 O O . LEU B 1 206 ? -11.398 -18.156 -0.843 1 98.62 206 LEU B O 1
ATOM 3901 N N . ALA B 1 207 ? -10.398 -20.125 -1.141 1 98.62 207 ALA B N 1
ATOM 3902 C CA . ALA B 1 207 ? -10.805 -20.219 -2.543 1 98.62 207 ALA B CA 1
ATOM 3903 C C . ALA B 1 207 ? -12.32 -20.312 -2.674 1 98.62 207 ALA B C 1
ATOM 3905 O O . ALA B 1 207 ? -12.898 -19.828 -3.648 1 98.62 207 ALA B O 1
ATOM 3906 N N . ARG B 1 208 ? -12.953 -20.906 -1.708 1 97.88 208 ARG B N 1
ATOM 3907 C CA . ARG B 1 208 ? -14.406 -20.984 -1.684 1 97.88 208 ARG B CA 1
ATOM 3908 C C . ARG B 1 208 ? -15.023 -19.641 -1.331 1 97.88 208 ARG B C 1
ATOM 3910 O O . ARG B 1 208 ? -16.016 -19.234 -1.94 1 97.88 208 ARG B O 1
ATOM 3917 N N . LYS B 1 209 ? -14.398 -19.062 -0.353 1 97.88 209 LYS B N 1
ATOM 3918 C CA . LYS B 1 209 ? -14.961 -17.844 0.227 1 97.88 209 LYS B CA 1
ATOM 3919 C C . LYS B 1 209 ? -14.852 -16.672 -0.747 1 97.88 209 LYS B C 1
ATOM 3921 O O . LYS B 1 209 ? -15.781 -15.867 -0.856 1 97.88 209 LYS B O 1
ATOM 3926 N N . TYR B 1 210 ? -13.711 -16.578 -1.419 1 98.25 210 TYR B N 1
ATOM 3927 C CA . TYR B 1 210 ? -13.414 -15.406 -2.234 1 98.25 210 TYR B CA 1
ATOM 3928 C C . TYR B 1 210 ? -13.43 -15.758 -3.717 1 98.25 210 TYR B C 1
ATOM 3930 O O . TYR B 1 210 ? -12.656 -16.609 -4.168 1 98.25 210 TYR B O 1
ATOM 3938 N N . PRO B 1 211 ? -14.188 -15.086 -4.52 1 97.88 211 PRO B N 1
ATOM 3939 C CA . PRO B 1 211 ? -14.273 -15.398 -5.949 1 97.88 211 PRO B CA 1
ATOM 3940 C C . PRO B 1 211 ? -12.969 -15.133 -6.691 1 97.88 211 PRO B C 1
ATOM 3942 O O . PRO B 1 211 ? -12.719 -15.719 -7.746 1 97.88 211 PRO B O 1
ATOM 3945 N N . ASN B 1 212 ? -12.086 -14.328 -6.098 1 97.62 212 ASN B N 1
ATOM 3946 C CA . ASN B 1 212 ? -10.891 -13.898 -6.812 1 97.62 212 ASN B CA 1
ATOM 3947 C C . ASN B 1 212 ? -9.648 -14.648 -6.336 1 97.62 212 ASN B C 1
ATOM 3949 O O . ASN B 1 212 ? -8.523 -14.234 -6.613 1 97.62 212 ASN B O 1
ATOM 3953 N N . VAL B 1 213 ? -9.805 -15.758 -5.555 1 98.88 213 VAL B N 1
ATOM 3954 C CA . VAL B 1 213 ? -8.672 -16.531 -5.047 1 98.88 213 VAL B CA 1
ATOM 3955 C C . VAL B 1 213 ? -8.633 -17.891 -5.719 1 98.88 213 VAL B C 1
ATOM 3957 O O . VAL B 1 213 ? -9.633 -18.625 -5.727 1 98.88 213 VAL B O 1
ATOM 3960 N N . TYR B 1 214 ? -7.504 -18.219 -6.293 1 98.94 214 TYR B N 1
ATOM 3961 C CA . TYR B 1 214 ? -7.289 -19.469 -7.023 1 98.94 214 TYR B CA 1
ATOM 3962 C C . TYR B 1 214 ? -6.094 -20.219 -6.465 1 98.94 214 TYR B C 1
ATOM 3964 O O . TYR B 1 214 ? -5.305 -19.672 -5.691 1 98.94 214 TYR B O 1
ATOM 3972 N N . ILE B 1 215 ? -6.016 -21.5 -6.844 1 98.88 215 ILE B N 1
ATOM 3973 C CA . ILE B 1 215 ? -4.934 -22.375 -6.418 1 98.88 215 ILE B CA 1
ATOM 3974 C C . ILE B 1 215 ? -4.246 -22.969 -7.641 1 98.88 215 ILE B C 1
ATOM 3976 O O . ILE B 1 215 ? -4.914 -23.391 -8.594 1 98.88 215 ILE B O 1
ATOM 3980 N N . ASP B 1 216 ? -2.949 -22.969 -7.715 1 98.38 216 ASP B N 1
ATOM 3981 C CA . ASP B 1 216 ? -2.316 -23.859 -8.688 1 98.38 216 ASP B CA 1
ATOM 3982 C C . ASP B 1 216 ? -1.597 -25.016 -7.996 1 98.38 216 ASP B C 1
ATOM 3984 O O . ASP B 1 216 ? -1.267 -24.922 -6.812 1 98.38 216 ASP B O 1
ATOM 3988 N N . THR B 1 217 ? -1.378 -26.062 -8.664 1 98.5 217 THR B N 1
ATOM 3989 C CA . THR B 1 217 ? -0.935 -27.312 -8.047 1 98.5 217 THR B CA 1
ATOM 3990 C C . THR B 1 217 ? 0.574 -27.484 -8.195 1 98.5 217 THR B C 1
ATOM 3992 O O . THR B 1 217 ? 1.09 -28.594 -8.117 1 98.5 217 THR B O 1
ATOM 3995 N N . SER B 1 218 ? 1.232 -26.391 -8.445 1 98 218 SER B N 1
ATOM 3996 C CA . SER B 1 218 ? 2.678 -26.453 -8.641 1 98 218 SER B CA 1
ATOM 3997 C C . SER B 1 218 ? 3.355 -27.156 -7.465 1 98 218 SER B C 1
ATOM 3999 O O . SER B 1 218 ? 2.855 -27.109 -6.34 1 98 218 SER B O 1
ATOM 4001 N N . ALA B 1 219 ? 4.438 -27.859 -7.781 1 95.5 219 ALA B N 1
ATOM 4002 C CA . ALA B 1 219 ? 5.344 -28.516 -6.84 1 95.5 219 ALA B CA 1
ATOM 4003 C C . ALA B 1 219 ? 4.727 -29.781 -6.262 1 95.5 219 ALA B C 1
ATOM 4005 O O . ALA B 1 219 ? 5.23 -30.344 -5.285 1 95.5 219 ALA B O 1
ATOM 4006 N N . TYR B 1 220 ? 3.635 -30.281 -6.875 1 95.88 220 TYR B N 1
ATOM 4007 C CA . TYR B 1 220 ? 3.018 -31.516 -6.391 1 95.88 220 TYR B CA 1
ATOM 4008 C C . TYR B 1 220 ? 2.645 -32.438 -7.547 1 95.88 220 TYR B C 1
ATOM 4010 O O . TYR B 1 220 ? 2.127 -31.984 -8.57 1 95.88 220 TYR B O 1
ATOM 4018 N N . LYS B 1 221 ? 2.879 -33.656 -7.34 1 96.06 221 LYS B N 1
ATOM 4019 C CA . LYS B 1 221 ? 2.318 -34.688 -8.195 1 96.06 221 LYS B CA 1
ATOM 4020 C C . LYS B 1 221 ? 0.894 -35.062 -7.77 1 96.06 221 LYS B C 1
ATOM 4022 O O . LYS B 1 221 ? 0.566 -35 -6.582 1 96.06 221 LYS B O 1
ATOM 4027 N N . PRO B 1 222 ? 0.118 -35.438 -8.758 1 96.44 222 PRO B N 1
ATOM 4028 C CA . PRO B 1 222 ? -1.264 -35.781 -8.422 1 96.44 222 PRO B CA 1
ATOM 4029 C C . PRO B 1 222 ? -1.353 -36.844 -7.328 1 96.44 222 PRO B C 1
ATOM 4031 O O . PRO B 1 222 ? -2.246 -36.781 -6.48 1 96.44 222 PRO B O 1
ATOM 4034 N N . SER B 1 223 ? -0.414 -37.781 -7.305 1 94.81 223 SER B N 1
ATOM 4035 C CA . SER B 1 223 ? -0.424 -38.875 -6.316 1 94.81 223 SER B CA 1
ATOM 4036 C C . SER B 1 223 ? -0.25 -38.312 -4.906 1 94.81 223 SER B C 1
ATOM 4038 O O . SER B 1 223 ? -0.519 -39.031 -3.926 1 94.81 223 SER B O 1
ATOM 4040 N N . ARG B 1 224 ? 0.172 -37.062 -4.781 1 94.44 224 ARG B N 1
ATOM 4041 C CA . ARG B 1 224 ? 0.451 -36.469 -3.473 1 94.44 224 ARG B CA 1
ATOM 4042 C C . ARG B 1 224 ? -0.642 -35.469 -3.066 1 94.44 224 ARG B C 1
ATOM 4044 O O . ARG B 1 224 ? -0.57 -34.875 -1.998 1 94.44 224 ARG B O 1
ATOM 4051 N N . PHE B 1 225 ? -1.663 -35.281 -3.936 1 97.12 225 PHE B N 1
ATOM 4052 C CA . PHE B 1 225 ? -2.781 -34.438 -3.566 1 97.12 225 PHE B CA 1
ATOM 4053 C C . PHE B 1 225 ? -3.531 -35 -2.369 1 97.12 225 PHE B C 1
ATOM 4055 O O . PHE B 1 225 ? -3.896 -36.188 -2.361 1 97.12 225 PHE B O 1
ATOM 4062 N N . PRO B 1 226 ? -3.771 -34.188 -1.325 1 96.5 226 PRO B N 1
ATOM 4063 C CA . PRO B 1 226 ? -4.652 -34.656 -0.255 1 96.5 226 PRO B CA 1
ATOM 4064 C C . PRO B 1 226 ? -6.059 -35 -0.752 1 96.5 226 PRO B C 1
ATOM 4066 O O . PRO B 1 226 ? -6.57 -34.344 -1.657 1 96.5 226 PRO B O 1
ATOM 4069 N N . PRO B 1 227 ? -6.652 -35.969 -0.117 1 96.62 227 PRO B N 1
ATOM 4070 C CA . PRO B 1 227 ? -7.973 -36.406 -0.577 1 96.62 227 PRO B CA 1
ATOM 4071 C C . PRO B 1 227 ? -8.992 -35.25 -0.587 1 96.62 227 PRO B C 1
ATOM 4073 O O . PRO B 1 227 ? -9.828 -35.188 -1.49 1 96.62 227 PRO B O 1
ATOM 4076 N N . GLN B 1 228 ? -8.922 -34.438 0.413 1 96.62 228 GLN B N 1
ATOM 4077 C CA . GLN B 1 228 ? -9.883 -33.312 0.466 1 96.62 228 GLN B CA 1
ATOM 4078 C C . GLN B 1 228 ? -9.68 -32.375 -0.696 1 96.62 228 GLN B C 1
ATOM 4080 O O . GLN B 1 228 ? -10.633 -31.734 -1.162 1 96.62 228 GLN B O 1
ATOM 4085 N N . PHE B 1 229 ? -8.469 -32.219 -1.179 1 98.19 229 PHE B N 1
ATOM 4086 C CA . PHE B 1 229 ? -8.18 -31.375 -2.318 1 98.19 229 PHE B CA 1
ATOM 4087 C C . PHE B 1 229 ? -8.711 -31.984 -3.609 1 98.19 229 PHE B C 1
ATOM 4089 O O . PHE B 1 229 ? -9.266 -31.281 -4.453 1 98.19 229 PHE B O 1
ATOM 4096 N N . VAL B 1 230 ? -8.555 -33.312 -3.738 1 97.69 230 VAL B N 1
ATOM 4097 C CA . VAL B 1 230 ? -9.07 -34 -4.906 1 97.69 230 VAL B CA 1
ATOM 4098 C C . VAL B 1 230 ? -10.586 -33.875 -4.965 1 97.69 230 VAL B C 1
ATOM 4100 O O . VAL B 1 230 ? -11.156 -33.625 -6.031 1 97.69 230 VAL B O 1
ATOM 4103 N N . ASP B 1 231 ? -11.188 -34.031 -3.814 1 97.25 231 ASP B N 1
ATOM 4104 C CA . ASP B 1 231 ? -12.641 -33.844 -3.74 1 97.25 231 ASP B CA 1
ATOM 4105 C C . ASP B 1 231 ? -13.047 -32.438 -4.172 1 97.25 231 ASP B C 1
ATOM 4107 O O . ASP B 1 231 ? -14.008 -32.281 -4.918 1 97.25 231 ASP B O 1
ATOM 4111 N N . TYR B 1 232 ? -12.352 -31.469 -3.705 1 98.06 232 TYR B N 1
ATOM 4112 C CA . TYR B 1 232 ? -12.586 -30.078 -4.07 1 98.06 232 TYR B CA 1
ATOM 4113 C C . TYR B 1 232 ? -12.438 -29.875 -5.57 1 98.06 232 TYR B C 1
ATOM 4115 O O . TYR B 1 232 ? -13.305 -29.281 -6.215 1 98.06 232 TYR B O 1
ATOM 4123 N N . LEU B 1 233 ? -11.391 -30.422 -6.141 1 97.69 233 LEU B N 1
ATOM 4124 C CA . LEU B 1 233 ? -11.078 -30.312 -7.562 1 97.69 233 LEU B CA 1
ATOM 4125 C C . LEU B 1 233 ? -12.188 -30.922 -8.406 1 97.69 233 LEU 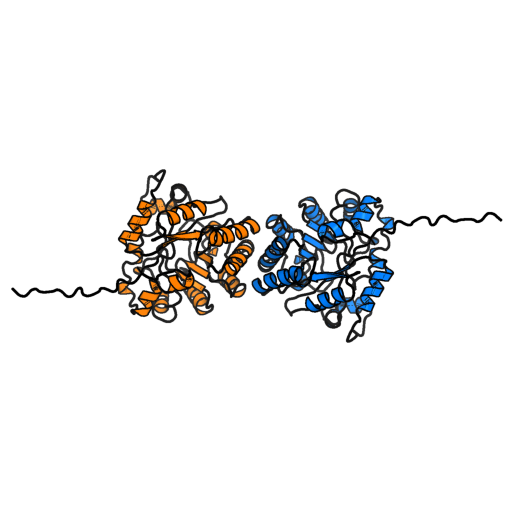B C 1
ATOM 4127 O O . LEU B 1 233 ? -12.539 -30.391 -9.461 1 97.69 233 LEU B O 1
ATOM 4131 N N . ARG B 1 234 ? -12.789 -31.969 -7.953 1 96.75 234 ARG B N 1
ATOM 4132 C CA . ARG B 1 234 ? -13.812 -32.688 -8.688 1 96.75 234 ARG B CA 1
ATOM 4133 C C . ARG B 1 234 ? -15.148 -31.969 -8.641 1 96.75 234 ARG B C 1
ATOM 4135 O O . ARG B 1 234 ? -15.992 -32.156 -9.523 1 96.75 234 ARG B O 1
ATOM 4142 N N . LYS B 1 235 ? -15.242 -31.172 -7.645 1 95.56 235 LYS B N 1
ATOM 4143 C CA . LYS B 1 235 ? -16.562 -30.625 -7.375 1 95.56 235 LYS B CA 1
ATOM 4144 C C . LYS B 1 235 ? -16.562 -29.094 -7.469 1 95.56 235 LYS B C 1
ATOM 4146 O O . LYS B 1 235 ? -16.406 -28.531 -8.555 1 95.56 235 LYS B O 1
ATOM 4151 N N . ASP B 1 236 ? -16.672 -28.438 -6.34 1 94.69 236 ASP B N 1
ATOM 4152 C CA . ASP B 1 236 ? -16.922 -27 -6.336 1 94.69 236 ASP B CA 1
ATOM 4153 C C . ASP B 1 236 ? -15.633 -26.219 -6.578 1 94.69 236 ASP B C 1
ATOM 4155 O O . ASP B 1 236 ? -15.664 -25 -6.789 1 94.69 236 ASP B O 1
ATOM 4159 N N . GLY B 1 237 ? -14.555 -26.922 -6.633 1 97.25 237 GLY B N 1
ATOM 4160 C CA . GLY B 1 237 ? -13.289 -26.25 -6.867 1 97.25 237 GLY B CA 1
ATOM 4161 C C . GLY B 1 237 ? -12.836 -26.328 -8.312 1 97.25 237 GLY B C 1
ATOM 4162 O O . GLY B 1 237 ? -11.758 -25.844 -8.656 1 97.25 237 GLY B O 1
ATOM 4163 N N . ARG B 1 238 ? -13.602 -26.891 -9.203 1 96.81 238 ARG B N 1
ATOM 4164 C CA . ARG B 1 238 ? -13.195 -27.172 -10.578 1 96.81 238 ARG B CA 1
ATOM 4165 C C . ARG B 1 238 ? -12.875 -25.875 -11.32 1 96.81 238 ARG B C 1
ATOM 4167 O O . ARG B 1 238 ? -12.07 -25.859 -12.25 1 96.81 238 ARG B O 1
ATOM 4174 N N . LYS B 1 239 ? -13.406 -24.719 -10.891 1 98.12 239 LYS B N 1
ATOM 4175 C CA . LYS B 1 239 ? -13.156 -23.438 -11.562 1 98.12 239 LYS B CA 1
ATOM 4176 C C . LYS B 1 239 ? -12.055 -22.656 -10.859 1 98.12 239 LYS B C 1
ATOM 4178 O O . LYS B 1 239 ? -11.727 -21.531 -11.266 1 98.12 239 LYS B O 1
ATOM 4183 N N . LYS B 1 240 ? -11.43 -23.266 -9.805 1 98.75 240 LYS B N 1
ATOM 4184 C CA . LYS B 1 240 ? -10.555 -22.5 -8.938 1 98.75 240 LYS B CA 1
ATOM 4185 C C . LYS B 1 240 ? -9.125 -23.047 -8.969 1 98.75 240 LYS B C 1
ATOM 4187 O O . LYS B 1 240 ? -8.211 -22.438 -8.414 1 98.75 240 LYS B O 1
ATOM 4192 N N . VAL B 1 241 ? -8.898 -24.172 -9.641 1 98.81 241 VAL B N 1
ATOM 4193 C CA . VAL B 1 241 ? -7.605 -24.844 -9.523 1 98.81 241 VAL B CA 1
ATOM 4194 C C . VAL B 1 241 ? -6.941 -24.922 -10.898 1 98.81 241 VAL B C 1
ATOM 4196 O O . VAL B 1 241 ? -7.566 -25.328 -11.875 1 98.81 241 VAL B O 1
ATOM 4199 N N . LEU B 1 242 ? -5.707 -24.484 -10.93 1 98.62 242 LEU B N 1
ATOM 4200 C CA . LEU B 1 242 ? -4.887 -24.484 -12.133 1 98.62 242 LEU B CA 1
ATOM 4201 C C . LEU B 1 242 ? -3.764 -25.5 -12.023 1 98.62 242 LEU B C 1
ATOM 4203 O O . LEU B 1 242 ? -3.223 -25.734 -10.938 1 98.62 242 LEU B O 1
ATOM 4207 N N . PHE B 1 243 ? -3.367 -26.016 -13.188 1 98.44 243 PHE B N 1
ATOM 4208 C CA . PHE B 1 243 ? -2.201 -26.891 -13.258 1 98.44 243 PHE B CA 1
ATOM 4209 C C . PHE B 1 243 ? -0.913 -26.062 -13.234 1 98.44 243 PHE B C 1
ATOM 4211 O O . PHE B 1 243 ? -0.82 -25.031 -13.883 1 98.44 243 PHE B O 1
ATOM 4218 N N . GLY B 1 244 ? 0.022 -26.5 -12.508 1 98.62 244 GLY B N 1
ATOM 4219 C CA . GLY B 1 244 ? 1.384 -25.984 -12.5 1 98.62 244 GLY B CA 1
ATOM 4220 C C . GLY B 1 244 ? 2.404 -27.016 -12.062 1 98.62 244 GLY B C 1
ATOM 4221 O O . GLY B 1 244 ? 2.086 -27.922 -11.289 1 98.62 244 GLY B O 1
ATOM 4222 N N . SER B 1 245 ? 3.666 -26.891 -12.508 1 98.12 245 SER B N 1
ATOM 4223 C CA . SER B 1 245 ? 4.641 -27.922 -12.18 1 98.12 245 SER B CA 1
ATOM 4224 C C . SER B 1 245 ? 5.688 -27.406 -11.195 1 98.12 245 SER B C 1
ATOM 4226 O O . SER B 1 245 ? 6.227 -28.172 -10.398 1 98.12 245 SER B O 1
ATOM 4228 N N . ASN B 1 246 ? 6.008 -26.094 -11.289 1 97.25 246 ASN B N 1
ATOM 4229 C CA . ASN B 1 246 ? 7.141 -25.5 -10.586 1 97.25 246 ASN B CA 1
ATOM 4230 C C . ASN B 1 246 ? 8.469 -26 -11.148 1 97.25 246 ASN B C 1
ATOM 4232 O O . ASN B 1 246 ? 9.438 -26.172 -10.406 1 97.25 246 ASN B O 1
ATOM 4236 N N . PHE B 1 247 ? 8.469 -26.281 -12.43 1 95.81 247 PHE B N 1
ATOM 4237 C CA . PHE B 1 247 ? 9.734 -26.594 -13.078 1 95.81 247 PHE B CA 1
ATOM 4238 C C . PHE B 1 247 ? 10.781 -25.531 -12.758 1 95.81 247 PHE B C 1
ATOM 4240 O O . PHE B 1 247 ? 10.477 -24.344 -12.758 1 95.81 247 PHE B O 1
ATOM 4247 N N . PRO B 1 248 ? 12.047 -25.922 -12.5 1 92.62 248 PRO B N 1
ATOM 4248 C CA . PRO B 1 248 ? 12.695 -27.219 -12.719 1 92.62 248 PRO B CA 1
ATOM 4249 C C . PRO B 1 248 ? 12.664 -28.109 -11.469 1 92.62 248 PRO B C 1
ATOM 4251 O O . PRO B 1 248 ? 13.289 -29.172 -11.453 1 92.62 248 PRO B O 1
ATOM 4254 N N . MET B 1 249 ? 11.953 -27.75 -10.43 1 88.44 249 MET B N 1
ATOM 4255 C CA . MET B 1 249 ? 11.938 -28.531 -9.203 1 88.44 249 MET B CA 1
ATOM 4256 C C . MET B 1 249 ? 11.273 -29.891 -9.438 1 88.44 249 MET B C 1
ATOM 4258 O O . MET B 1 249 ? 11.703 -30.906 -8.883 1 88.44 249 MET B O 1
ATOM 4262 N N . ILE B 1 250 ? 10.219 -29.844 -10.188 1 92.38 250 ILE B N 1
ATOM 4263 C CA . ILE B 1 250 ? 9.531 -31.047 -10.641 1 92.38 250 ILE B CA 1
ATOM 4264 C C . ILE B 1 250 ? 9.281 -30.969 -12.141 1 92.38 250 ILE B C 1
ATOM 4266 O O . ILE B 1 250 ? 8.883 -29.922 -12.656 1 92.38 250 ILE B O 1
ATOM 4270 N N . MET B 1 251 ? 9.531 -32.094 -12.781 1 95 251 MET B N 1
ATOM 4271 C CA . MET B 1 251 ? 9.281 -32.125 -14.219 1 95 251 MET B CA 1
ATOM 4272 C C . MET B 1 251 ? 7.785 -32.062 -14.516 1 95 251 MET B C 1
ATOM 4274 O O . MET B 1 251 ? 6.977 -32.688 -13.828 1 95 251 MET B O 1
ATOM 4278 N N . PRO B 1 252 ? 7.414 -31.234 -15.578 1 97.19 252 PRO B N 1
ATOM 4279 C CA . PRO B 1 252 ? 5.996 -31.125 -15.922 1 97.19 252 PRO B CA 1
ATOM 4280 C C . PRO B 1 252 ? 5.34 -32.5 -16.156 1 97.19 252 PRO B C 1
ATOM 4282 O O . PRO B 1 252 ? 4.207 -32.719 -15.719 1 97.19 252 PRO B O 1
ATOM 4285 N N . GLY B 1 253 ? 6.055 -33.406 -16.781 1 96.25 253 GLY B N 1
ATOM 4286 C CA . GLY B 1 253 ? 5.523 -34.75 -17.016 1 96.25 253 GLY B CA 1
ATOM 4287 C C . GLY B 1 253 ? 5.148 -35.469 -15.734 1 96.25 253 GLY B C 1
ATOM 4288 O O . GLY B 1 253 ? 4.133 -36.188 -15.695 1 96.25 253 GLY B O 1
ATOM 4289 N N . ASP B 1 254 ? 5.953 -35.312 -14.734 1 95.44 254 ASP B N 1
ATOM 4290 C CA . ASP B 1 254 ? 5.68 -35.938 -13.445 1 95.44 254 ASP B CA 1
ATOM 4291 C C . ASP B 1 254 ? 4.406 -35.375 -12.82 1 95.44 254 ASP B C 1
ATOM 4293 O O . ASP B 1 254 ? 3.641 -36.094 -12.188 1 95.44 254 ASP B O 1
ATOM 4297 N N . CYS B 1 255 ? 4.188 -34.062 -12.984 1 96.38 255 CYS B N 1
ATOM 4298 C CA . CYS B 1 255 ? 3.021 -33.406 -12.422 1 96.38 255 CYS B CA 1
ATOM 4299 C C . CYS B 1 255 ? 1.757 -33.75 -13.188 1 96.38 255 CYS B C 1
ATOM 4301 O O . CYS B 1 255 ? 0.646 -33.5 -12.727 1 96.38 255 CYS B O 1
ATOM 4303 N N . LEU B 1 256 ? 1.896 -34.375 -14.32 1 96.31 256 LEU B N 1
ATOM 4304 C CA . LEU B 1 256 ? 0.751 -34.812 -15.117 1 96.31 256 LEU B CA 1
ATOM 4305 C C . LEU B 1 256 ? 0.517 -36.312 -14.984 1 96.31 256 LEU B C 1
ATOM 4307 O O . LEU B 1 256 ? -0.56 -36.812 -15.32 1 96.31 256 LEU B O 1
ATOM 4311 N N . SER B 1 257 ? 1.598 -36.875 -14.469 1 93.62 257 SER B N 1
ATOM 4312 C CA . SER B 1 257 ? 1.499 -38.312 -14.297 1 93.62 257 SER B CA 1
ATOM 4313 C C . SER B 1 257 ? 0.463 -38.688 -13.234 1 93.62 257 SER B C 1
ATOM 4315 O O . SER B 1 257 ? 0.468 -38.125 -12.141 1 93.62 257 SER B O 1
ATOM 4317 N N . GLY B 1 258 ? -0.457 -39.469 -13.523 1 90.25 258 GLY B N 1
ATOM 4318 C CA . GLY B 1 258 ? -1.455 -39.906 -12.562 1 90.25 258 GLY B CA 1
ATOM 4319 C C . GLY B 1 258 ? -2.719 -39.062 -12.586 1 90.25 258 GLY B C 1
ATOM 4320 O O . GLY B 1 258 ? -3.611 -39.25 -11.758 1 90.25 258 GLY B O 1
ATOM 4321 N N . LEU B 1 259 ? -2.773 -38.125 -13.422 1 93.25 259 LEU B N 1
ATOM 4322 C CA . LEU B 1 259 ? -3.961 -37.281 -13.555 1 93.25 259 LEU B CA 1
ATOM 4323 C C . LEU B 1 259 ? -5.203 -38.125 -13.781 1 93.25 259 LEU B C 1
ATOM 4325 O O . LEU B 1 259 ? -6.277 -37.812 -13.266 1 93.25 259 LEU B O 1
ATOM 4329 N N . GLY B 1 260 ? -5.039 -39.188 -14.539 1 92 260 GLY B N 1
ATOM 4330 C CA . GLY B 1 260 ? -6.141 -40.094 -14.852 1 92 260 GLY B CA 1
ATOM 4331 C C . GLY B 1 260 ? -6.73 -40.75 -13.633 1 92 260 GLY B C 1
ATOM 4332 O O . GLY B 1 260 ? -7.891 -41.188 -13.641 1 92 260 GLY B O 1
ATOM 4333 N N . GLU B 1 261 ? -5.98 -40.812 -12.586 1 93.5 261 GLU B N 1
ATOM 4334 C CA . GLU B 1 261 ? -6.402 -41.531 -11.383 1 93.5 261 GLU B CA 1
ATOM 4335 C C . GLU B 1 261 ? -7.223 -40.625 -10.469 1 93.5 261 GLU B C 1
ATOM 4337 O O . GLU B 1 261 ? -7.812 -41.094 -9.492 1 93.5 261 GLU B O 1
ATOM 4342 N N . LEU B 1 262 ? -7.305 -39.375 -10.742 1 95.25 262 LEU B N 1
ATOM 4343 C CA . LEU B 1 262 ? -7.961 -38.406 -9.867 1 95.25 262 LEU B CA 1
ATOM 4344 C C . LEU B 1 262 ? -9.477 -38.469 -10.023 1 95.25 262 LEU B C 1
ATOM 4346 O O . LEU B 1 262 ? -10.219 -37.938 -9.188 1 95.25 262 LEU B O 1
ATOM 4350 N N . GLY B 1 263 ? -9.969 -39.094 -11.078 1 94.81 263 GLY B N 1
ATOM 4351 C CA . GLY B 1 263 ? -11.398 -39.219 -11.289 1 94.81 263 GLY B CA 1
ATOM 4352 C C . GLY B 1 263 ? -12.055 -37.938 -11.711 1 94.81 263 GLY B C 1
ATOM 4353 O O . GLY B 1 263 ? -13.203 -37.656 -11.352 1 94.81 263 GLY B O 1
ATOM 4354 N N . LEU B 1 264 ? -11.352 -37.094 -12.43 1 96.19 264 LEU B N 1
ATOM 4355 C CA . LEU B 1 264 ? -11.93 -35.875 -12.945 1 96.19 264 LEU B CA 1
ATOM 4356 C C . LEU B 1 264 ? -12.812 -36.156 -14.156 1 96.19 264 LEU B C 1
ATOM 4358 O O . LEU B 1 264 ? -12.461 -36.969 -15.016 1 96.19 264 LEU B O 1
ATOM 4362 N N . ASP B 1 265 ? -14.016 -35.531 -14.164 1 95.69 265 ASP B N 1
ATOM 4363 C CA . ASP B 1 265 ? -14.766 -35.562 -15.414 1 95.69 265 ASP B CA 1
ATOM 4364 C C . ASP B 1 265 ? -14.133 -34.688 -16.469 1 95.69 265 ASP B C 1
ATOM 4366 O O . ASP B 1 265 ? -13.133 -34 -16.203 1 95.69 265 ASP B O 1
ATOM 4370 N N . ASP B 1 266 ? -14.648 -34.656 -17.656 1 94.69 266 ASP B N 1
ATOM 4371 C CA . ASP B 1 266 ? -14.047 -33.969 -18.781 1 94.69 266 ASP B CA 1
ATOM 4372 C C . ASP B 1 266 ? -13.969 -32.469 -18.5 1 94.69 266 ASP B C 1
ATOM 4374 O O . ASP B 1 266 ? -12.945 -31.828 -18.781 1 94.69 266 ASP B O 1
ATOM 4378 N N . GLU B 1 267 ? -15 -31.938 -17.984 1 95.31 267 GLU B N 1
ATOM 4379 C CA . GLU B 1 267 ? -15.031 -30.5 -17.719 1 95.31 267 GLU B CA 1
ATOM 4380 C C . GLU B 1 267 ? -13.992 -30.109 -16.672 1 95.31 267 GLU B C 1
ATOM 4382 O O . GLU B 1 267 ? -13.234 -29.156 -16.875 1 95.31 267 GLU B O 1
ATOM 4387 N N . ALA B 1 268 ? -13.961 -30.812 -15.555 1 96.88 268 ALA B N 1
ATOM 4388 C CA . ALA B 1 268 ? -12.992 -30.531 -14.5 1 96.88 268 ALA B CA 1
ATOM 4389 C C . ALA B 1 268 ? -11.562 -30.656 -15.016 1 96.88 268 ALA B C 1
ATOM 4391 O O . ALA B 1 268 ? -10.695 -29.859 -14.672 1 96.88 268 ALA B O 1
ATOM 4392 N N . ARG B 1 269 ? -11.344 -31.688 -15.828 1 96.44 269 ARG B N 1
ATOM 4393 C CA . ARG B 1 269 ? -10.016 -31.906 -16.391 1 96.44 269 ARG B CA 1
ATOM 4394 C C . ARG B 1 269 ? -9.609 -30.766 -17.297 1 96.44 269 ARG B C 1
ATOM 4396 O O . ARG B 1 269 ? -8.484 -30.266 -17.203 1 96.44 269 ARG B O 1
ATOM 4403 N N . GLU B 1 270 ? -10.484 -30.328 -18.109 1 96.44 270 GLU B N 1
ATOM 4404 C CA . GLU B 1 270 ? -10.195 -29.234 -19.031 1 96.44 270 GLU B CA 1
ATOM 4405 C C . GLU B 1 270 ? -9.953 -27.938 -18.281 1 96.44 270 GLU B C 1
ATOM 4407 O O . GLU B 1 270 ? -9.023 -27.188 -18.594 1 96.44 270 GLU B O 1
ATOM 4412 N N . ARG B 1 271 ? -10.797 -27.656 -17.328 1 97.5 271 ARG B N 1
ATOM 4413 C CA . ARG B 1 271 ? -10.648 -26.438 -16.531 1 97.5 271 ARG B CA 1
ATOM 4414 C C . ARG B 1 271 ? -9.32 -26.438 -15.789 1 97.5 271 ARG B C 1
ATOM 4416 O O . ARG B 1 271 ? -8.617 -25.422 -15.766 1 97.5 271 ARG B O 1
ATOM 4423 N N . PHE B 1 272 ? -9.039 -27.625 -15.266 1 98 272 PHE B N 1
ATOM 4424 C CA . PHE B 1 272 ? -7.797 -27.781 -14.523 1 98 272 PHE B CA 1
ATOM 4425 C C . PHE B 1 272 ? -6.594 -27.594 -15.438 1 98 272 PHE B C 1
ATOM 4427 O O . PHE B 1 272 ? -5.656 -26.875 -15.102 1 98 272 PHE B O 1
ATOM 4434 N N . LEU B 1 273 ? -6.617 -28.109 -16.609 1 97.31 273 LEU B N 1
ATOM 4435 C CA . LEU B 1 273 ? -5.438 -28.203 -17.453 1 97.31 273 LEU B CA 1
ATOM 4436 C C . LEU B 1 273 ? -5.219 -26.906 -18.219 1 97.31 273 LEU B C 1
ATOM 4438 O O . LEU B 1 273 ? -4.086 -26.562 -18.562 1 97.31 273 LEU B O 1
ATOM 4442 N N . TRP B 1 274 ? -6.406 -26.141 -18.516 1 96.94 274 TRP B N 1
ATOM 4443 C CA . TRP B 1 274 ? -6.078 -24.984 -19.344 1 96.94 274 TRP B CA 1
ATOM 4444 C C . TRP B 1 274 ? -7.137 -23.906 -19.203 1 96.94 274 TRP B C 1
ATOM 4446 O O . TRP B 1 274 ? -6.82 -22.703 -19.234 1 96.94 274 TRP B O 1
ATOM 4456 N N . ARG B 1 275 ? -8.406 -24.156 -19.047 1 97.38 275 ARG B N 1
ATOM 4457 C CA . ARG B 1 275 ? -9.453 -23.141 -19.125 1 97.38 275 ARG B CA 1
ATOM 4458 C C . ARG B 1 275 ? -9.32 -22.125 -18 1 97.38 275 ARG B C 1
ATOM 4460 O O . ARG B 1 275 ? -9.461 -20.922 -18.219 1 97.38 275 ARG B O 1
ATOM 4467 N N . ASN B 1 276 ? -9.117 -22.672 -16.75 1 98.44 276 ASN B N 1
ATOM 4468 C CA . ASN B 1 276 ? -8.953 -21.75 -15.633 1 98.44 276 ASN B CA 1
ATOM 4469 C C . ASN B 1 276 ? -7.766 -20.812 -15.844 1 98.44 276 ASN B C 1
ATOM 4471 O O . ASN B 1 276 ? -7.852 -19.609 -15.562 1 98.44 276 ASN B O 1
ATOM 4475 N N . ALA B 1 277 ? -6.688 -21.312 -16.344 1 98.62 277 ALA B N 1
ATOM 4476 C CA . ALA B 1 277 ? -5.504 -20.484 -16.578 1 98.62 277 ALA B CA 1
ATOM 4477 C C . ALA B 1 277 ? -5.781 -19.422 -17.641 1 98.62 277 ALA B C 1
ATOM 4479 O O . ALA B 1 277 ? -5.344 -18.281 -17.5 1 98.62 277 ALA B O 1
ATOM 4480 N N . VAL B 1 278 ? -6.5 -19.797 -18.688 1 98.06 278 VAL B N 1
ATOM 4481 C CA . VAL B 1 278 ? -6.852 -18.875 -19.75 1 98.06 278 VAL B CA 1
ATOM 4482 C C . VAL B 1 278 ? -7.656 -17.703 -19.172 1 98.06 278 VAL B C 1
ATOM 4484 O O . VAL B 1 278 ? -7.387 -16.547 -19.469 1 98.06 278 VAL B O 1
ATOM 4487 N N . GLU B 1 279 ? -8.586 -18.031 -18.359 1 98.06 279 GLU B N 1
ATOM 4488 C CA . GLU B 1 279 ? -9.453 -17.016 -17.781 1 98.06 279 GLU B CA 1
ATOM 4489 C C . GLU B 1 279 ? -8.695 -16.156 -16.781 1 98.06 279 GLU B C 1
ATOM 4491 O O . GLU B 1 279 ? -8.781 -14.922 -16.812 1 98.06 279 GLU B O 1
ATOM 4496 N N . VAL B 1 280 ? -7.895 -16.766 -15.898 1 98.75 280 VAL B N 1
ATOM 4497 C CA . VAL B 1 280 ? -7.211 -16.078 -14.805 1 98.75 280 VAL B CA 1
ATOM 4498 C C . VAL B 1 280 ? -6.141 -15.156 -15.375 1 98.75 280 VAL B C 1
ATOM 4500 O O . VAL B 1 280 ? -5.977 -14.023 -14.906 1 98.75 280 VAL B O 1
ATOM 4503 N N . PHE B 1 281 ? -5.43 -15.602 -16.406 1 98.75 281 PHE B N 1
ATOM 4504 C CA . PHE B 1 281 ? -4.273 -14.859 -16.891 1 98.75 281 PHE B CA 1
ATOM 4505 C C . PHE B 1 281 ? -4.605 -14.148 -18.203 1 98.75 281 PHE B C 1
ATOM 4507 O O . PHE B 1 281 ? -3.742 -13.5 -18.797 1 98.75 281 PHE B O 1
ATOM 4514 N N . ASP B 1 282 ? -5.84 -14.258 -18.672 1 97.81 282 ASP B N 1
ATOM 4515 C CA . ASP B 1 282 ? -6.297 -13.617 -19.891 1 97.81 282 ASP B CA 1
ATOM 4516 C C . ASP B 1 282 ? -5.406 -13.992 -21.078 1 97.81 282 ASP B C 1
ATOM 4518 O O . ASP B 1 282 ? -4.867 -13.117 -21.766 1 97.81 282 ASP B O 1
ATOM 4522 N N . LEU B 1 283 ? -5.316 -15.297 -21.281 1 97.19 283 LEU B N 1
ATOM 4523 C CA . LEU B 1 283 ? -4.453 -15.805 -22.344 1 97.19 283 LEU B CA 1
ATOM 4524 C C . LEU B 1 283 ? -5.234 -15.961 -23.656 1 97.19 283 LEU B C 1
ATOM 4526 O O . LEU B 1 283 ? -6.43 -16.25 -23.625 1 97.19 283 LEU B O 1
ATOM 4530 N N . ASP B 1 284 ? -4.656 -15.68 -24.75 1 88.19 284 ASP B N 1
ATOM 4531 C CA . ASP B 1 284 ? -5.23 -15.938 -26.078 1 88.19 284 ASP B CA 1
ATOM 4532 C C . ASP B 1 284 ? -4.973 -17.375 -26.516 1 88.19 284 ASP B C 1
ATOM 4534 O O . ASP B 1 284 ? -3.82 -17.781 -26.688 1 88.19 284 ASP B O 1
ATOM 4538 N N . VAL B 1 285 ? -6.055 -18.203 -26.406 1 77.38 285 VAL B N 1
ATOM 4539 C CA . VAL B 1 285 ? -5.859 -19.594 -26.828 1 77.38 285 VAL B CA 1
ATOM 4540 C C . VAL B 1 285 ? -6.473 -19.797 -28.203 1 77.38 285 VAL B C 1
ATOM 4542 O O . VAL B 1 285 ? -6.598 -20.938 -28.672 1 77.38 285 VAL B O 1
ATOM 4545 N N . SER B 1 286 ? -6.863 -18.766 -28.953 1 57.19 286 SER B N 1
ATOM 4546 C CA . SER B 1 286 ? -7.441 -19.016 -30.266 1 57.19 286 SER B CA 1
ATOM 4547 C C . SER B 1 286 ? -6.766 -20.203 -30.953 1 57.19 286 SER B C 1
ATOM 4549 O O . SER B 1 286 ? -5.75 -20.703 -30.484 1 57.19 286 SER B O 1
ATOM 4551 N N . ASP B 1 287 ? -6.402 -20.078 -32.438 1 44.12 287 ASP B N 1
ATOM 4552 C CA . ASP B 1 287 ? -6.367 -20.875 -33.656 1 44.12 287 ASP B CA 1
ATOM 4553 C C . ASP B 1 287 ? -5.164 -21.828 -33.656 1 44.12 287 ASP B C 1
ATOM 4555 O O . ASP B 1 287 ? -4.129 -21.516 -34.25 1 44.12 287 ASP B O 1
ATOM 4559 N N . SER B 1 288 ? -4.707 -22.266 -32.594 1 35.09 288 SER B N 1
ATOM 4560 C CA . SER B 1 288 ? -3.809 -23.281 -33.125 1 35.09 288 SER B CA 1
ATOM 4561 C C . SER B 1 288 ? -4.57 -24.547 -33.5 1 35.09 288 SER B C 1
ATOM 4563 O O . SER B 1 288 ? -5.516 -24.938 -32.812 1 35.09 288 SER B O 1
#

Organism: Persicimonas caeni (NCBI:txid2292766)

Sequence (576 aa):
MPTNTKGKQGKQDALRIDAWIQHPSANFAAHPMFESLRRWMGMEEVPDEIPLDVTVAALEAADIDRALVSAWWGPEGAIISNDEVAQMVDARPDLLVGVGSVDLSQPMKAVEQVRRCVEELGFKAIRALPWLWDLPPDDRRYYPVYVACVEMGVPFCLQVGHTGPLRSSEWGRPIPYLDHVALDFPELTIVGGHIGYPWTDEMIALARKYPNVYIDTSAYKPSRFPPQFVDYLRKDGRKKVLFGSNFPMIMPGDCLSGLGELGLDDEARERFLWRNAVEVFDLDVSDSMPTNTKGKQGKQDALRIDAWIQHPSANFAAHPMFESLRRWMGMEEVPDEIPLDVTVAALEAADIDRALVSAWWGPEGAIISNDEVAQMVDARPDLLVGVGSVDLSQPMKAVEQVRRCVEELGFKAIRALPWLWDLPPDDRRYYPVYVACVEMGVPFCLQVGHTGPLRSSEWGRPIPYLDHVALDFPELTIVGGHIGYPWTDEMIALARKYPNVYIDTSAYKPSRFPPQFVDYLRKDGRKKVLFGSNFPMIMPGDCLSGLGELGLDDEARERFLWRNAVEVFDLDVSDS

InterPro domains:
  IPR006680 Amidohydrolase-related [PF04909] (45-283)
  IPR032465 2-amino-3-carboxymuconate-6-semialdehyde decarboxylase [PTHR21240] (39-284)
  IPR032466 Metal-dependent hydrolase [SSF51556] (28-286)

Solvent-accessible surface area (backbone atoms only — not comparable to full-atom values): 29490 Å² total; per-residue (Å²): 128,86,80,79,73,74,70,77,75,76,71,79,76,71,66,25,35,31,66,32,30,37,73,65,35,32,59,46,60,60,31,73,69,38,48,68,52,30,57,70,70,67,54,86,74,74,57,82,67,57,63,69,60,60,55,52,50,48,36,53,76,45,59,44,49,34,32,30,34,43,19,37,36,37,87,92,40,63,55,37,41,54,67,57,34,4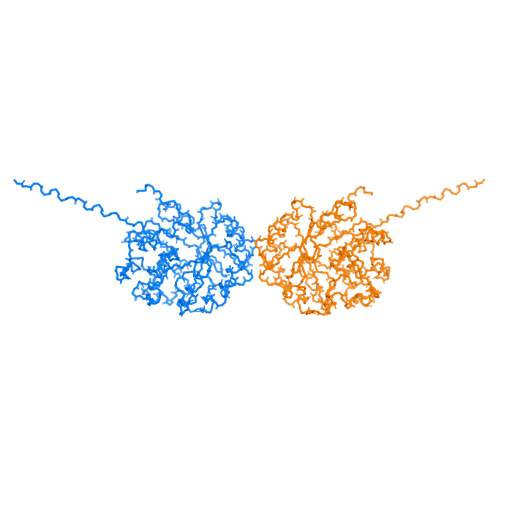5,50,51,22,70,75,34,62,80,38,36,40,34,22,24,41,44,48,56,80,36,32,68,59,23,28,51,42,52,49,41,32,40,76,72,63,60,25,40,32,37,33,51,45,24,50,70,58,71,40,43,68,52,37,35,51,43,33,29,45,51,49,38,28,42,75,70,68,29,28,43,33,35,56,24,12,60,49,86,45,99,49,65,34,71,42,15,42,40,73,63,31,48,51,50,41,48,66,46,34,70,76,38,39,36,36,34,25,36,51,14,41,92,43,32,66,52,37,51,50,46,38,70,72,34,92,41,31,32,32,23,37,18,70,42,36,48,87,70,55,52,69,70,54,49,53,33,38,61,50,90,29,22,79,35,35,28,33,17,18,36,26,77,82,29,55,50,46,55,37,50,43,56,52,84,74,66,67,56,54,72,65,35,44,46,19,25,29,26,52,34,48,31,65,66,45,68,53,88,76,74,90,120,129,84,78,75,70,72,69,81,78,76,74,83,76,74,66,26,36,32,65,32,30,37,72,66,36,32,59,46,60,61,31,73,69,38,47,68,53,30,59,70,69,68,54,85,75,73,58,84,67,57,62,68,61,58,55,51,50,48,37,53,74,47,59,44,50,34,33,29,34,44,19,36,36,37,87,92,40,66,53,38,42,54,66,57,34,46,51,50,22,69,74,36,63,80,37,36,39,34,22,24,40,45,48,56,80,35,31,68,60,22,29,51,42,52,50,41,31,41,77,73,64,60,25,40,32,38,33,52,46,24,50,70,59,70,40,43,66,53,40,35,50,42,34,29,44,51,50,39,28,43,76,71,70,30,27,43,34,34,55,23,13,60,48,86,46,100,50,62,33,71,42,14,41,39,74,63,32,51,53,52,42,50,66,45,34,70,78,38,38,36,36,34,26,35,52,13,42,94,42,34,66,49,37,51,50,46,37,70,72,32,92,41,32,32,32,22,37,19,72,42,38,48,86,69,56,52,68,71,55,50,51,33,39,60,49,90,29,23,78,36,34,28,35,16,18,36,26,78,81,30,56,50,47,56,36,52,42,56,52,81,74,68,68,55,52,70,66,34,44,46,20,25,28,26,52,34,47,31,64,67,45,68,52,87,74,74,92,118